Protein 4HFQ (pdb70)

Foldseek 3Di:
DDPLVVLVVLLVLLQVLLQQCLDDDDPVSNVVSVVSLVVSLVVCVVVDPDDPVVSCVLSPDPDSHADAFEKEFEFEADPQWTKWFAWPPGDAIAGFTGTADPPADRVRRRQVRCCVAFFFGKDFDAWQEFDWCSPQPNDNGTHGYIYTYMYTDDGGGDQDNTTHDMDTGHLVGHDHHPRSRPDNVRSVSSSCCVVVVDHHYYD/DFLVVQLVVLVVQLVVLVCQCVDDPDVVSNVVSVVSNVVSVVCNVVRGDDDVVVVVVVCPPPDDDDDAFEKEFEFEADPQWTKWFAWVPGPAIAGFIGGQDPPADRQRRSQVRCCVQFFFGKDFDAWQEFDWCCVQPNDPGIYGYIYTYMYTDDGGGDQDNTTRDMDIGHLVGDDHHPRSRPDNVRVVSSVCSVVVVDHRYYD

Sequence (406 aa):
MKTSDFVKYLQRMIAITTDTGLTFTKDPFDREERYEDLRRSLLSSEMLNNQASDLDSEEVAEVLKPTSAYATPLMMDVRAWIVEDEKIIICLVRGQGEEDSWALPGGFGEVGYSPTENILKEIEEETGFKAKKVERLLAVFDTNRFQLQSKQYTKFVFGCKLLDGQFQENQEIADLQFFAIDQLPNNLSEKRITKEQIELLLWQVYQQGHRGQYLDMKTSDFVKYLQRMIAITDTTGLTFTKDPFDRERYEDLRSSLLSSEMLNQASDLDSEEVAEEVLKPTSSSAYATPLMDVRAWIVEDDEKIICLVRGQGEDSSWALPGGFGEVGYSPTENILKEIEEETGFKAKVEERLLAVFDTNRFQLQSKKQYTKFVFGCKLLDGQFQENQEIADLQFFAIIDQLPNLSEEKRITKEEQIELLWQVYQQGHRGQYLD

Organism: Streptococcus pneumoniae serotype 4 (strain ATCC BAA-334 / TIGR4) (NCBI:txid170187)

Radius of gyration: 22.2 Å; Cα contacts (8 Å, |Δi|>4): 855; chains: 2; bounding box: 53×53×58 Å

Solvent-accessible surface area: 18371 Å² total; per-residue (Å²): 40,147,19,42,46,0,1,84,25,1,12,22,1,25,5,5,0,18,39,0,40,50,93,17,194,56,97,133,2,116,93,29,0,71,62,2,34,60,16,1,30,81,0,0,90,91,0,8,89,13,83,100,128,42,14,60,58,6,25,131,86,31,40,57,53,28,10,3,14,6,10,0,15,0,2,1,28,80,127,107,87,0,0,0,10,69,10,73,86,65,111,19,21,5,0,0,8,17,66,0,51,87,49,83,7,4,24,91,0,0,56,52,9,0,75,83,6,0,31,42,116,14,103,28,92,92,3,0,0,0,0,12,1,16,163,31,11,23,7,8,40,6,26,6,3,1,0,1,4,4,113,24,94,118,50,120,52,122,115,56,182,87,7,17,39,27,79,60,28,18,41,118,129,38,29,80,25,17,114,62,83,0,13,118,102,0,0,77,41,0,39,70,0,82,60,60,124,100,48,44,34,42,14,30,143,50,79,41,0,40,69,18,0,100,122,1,16,59,30,0,52,56,0,42,98,128,11,200,37,51,78,0,81,99,28,0,91,43,2,80,62,28,0,36,79,0,60,135,64,26,32,95,11,68,27,118,86,0,4,94,35,2,67,60,8,49,14,129,51,7,4,14,5,8,0,14,0,3,2,27,77,136,109,87,0,0,0,10,65,16,74,85,65,115,18,29,5,0,0,7,14,62,0,41,13,36,61,7,2,26,82,1,0,57,52,17,0,81,84,3,0,32,41,120,16,90,36,100,96,2,1,0,2,0,8,1,50,164,24,14,136,37,115,70,11,22,5,4,2,0,0,5,9,107,23,83,122,44,139,61,134,106,55,113,75,7,14,39,21,85,55,38,21,34,134,128,36,31,88,21,15,99,140,86,0,15,110,95,0,0,78,29,0,53,74,0,85,64,60,136,119,53,46,23,45,14

Structure (mmCIF, N/CA/C/O backbone):
data_4HFQ
#
_entry.id   4HFQ
#
_cell.length_a   77.992
_cell.length_b   77.992
_cell.length_c   64.704
_cell.angle_alpha   90.000
_cell.angle_beta   90.000
_cell.angle_gamma   120.000
#
_symmetry.space_group_name_H-M   'P 31'
#
loop_
_entity.id
_entity.type
_entity.pdbx_description
1 polymer 'MutT/nudix family protein'
2 non-polymer 1,2-ETHANEDIOL
3 non-polymer 2-AMINO-2-HYDROXYMETHYL-PROPANE-1,3-DIOL
4 non-polymer 'SULFATE ION'
5 non-polymer DI(HYDROXYETHYL)ETHER
6 non-polymer GLYCEROL
7 non-polymer 'TRIETHYLENE GLYCOL'
8 water water
#
loop_
_atom_site.group_PDB
_atom_site.id
_atom_site.type_symbol
_atom_site.label_atom_id
_atom_site.label_alt_id
_atom_site.label_comp_id
_atom_site.label_asym_id
_atom_site.label_entity_id
_atom_site.label_seq_id
_atom_site.pdbx_PDB_ins_code
_atom_site.Cartn_x
_atom_site.Cartn_y
_atom_site.Cartn_z
_atom_site.occupancy
_atom_site.B_iso_or_equiv
_atom_site.auth_seq_id
_atom_site.auth_comp_id
_atom_site.auth_asym_id
_atom_site.auth_atom_id
_atom_site.pdbx_PDB_model_num
ATOM 1 N N . MET A 1 1 ? 23.399 49.004 26.114 1.00 15.57 1 MET A N 1
ATOM 2 C CA . MET A 1 1 ? 22.853 47.714 26.641 1.00 14.52 1 MET A CA 1
ATOM 3 C C . MET A 1 1 ? 22.141 47.929 27.968 1.00 14.12 1 MET A C 1
ATOM 4 O O . MET A 1 1 ? 22.667 48.597 28.846 1.00 14.82 1 MET A O 1
ATOM 9 N N . LYS A 1 2 ? 20.978 47.297 28.112 1.00 14.03 2 LYS A N 1
ATOM 10 C CA . LYS A 1 2 ? 20.235 47.277 29.379 1.00 14.71 2 LYS A CA 1
ATOM 11 C C . LYS A 1 2 ? 20.853 46.301 30.355 1.00 13.30 2 LYS A C 1
ATOM 12 O O . LYS A 1 2 ? 21.426 45.281 29.941 1.00 12.57 2 LYS A O 1
ATOM 18 N N . THR A 1 3 ? 20.737 46.590 31.644 1.00 12.50 3 THR A N 1
ATOM 19 C CA . THR A 1 3 ? 21.200 45.688 32.674 1.00 12.43 3 THR A CA 1
ATOM 20 C C . THR A 1 3 ? 20.627 44.285 32.505 1.00 11.98 3 THR A C 1
ATOM 21 O O . THR A 1 3 ? 21.369 43.287 32.554 1.00 12.23 3 THR A O 1
ATOM 25 N N . SER A 1 4 ? 19.324 44.197 32.274 1.00 11.47 4 SER A N 1
ATOM 26 C CA . SER A 1 4 ? 18.679 42.884 32.164 1.00 11.63 4 SER A CA 1
ATOM 27 C C . SER A 1 4 ? 19.253 42.083 30.999 1.00 11.45 4 SER A C 1
ATOM 28 O O . SER A 1 4 ? 19.451 40.865 31.107 1.00 10.95 4 SER A O 1
ATOM 31 N N . ASP A 1 5 ? 19.523 42.755 29.888 1.00 11.05 5 ASP A N 1
ATOM 32 C CA . ASP A 1 5 ? 20.098 42.078 28.737 1.00 11.28 5 ASP A CA 1
ATOM 33 C C . ASP A 1 5 ? 21.523 41.646 29.025 1.00 10.63 5 ASP A C 1
ATOM 34 O O . ASP A 1 5 ? 21.894 40.537 28.675 1.00 10.11 5 ASP A O 1
ATOM 39 N N . PHE A 1 6 ? 22.332 42.481 29.673 1.00 10.20 6 PHE A N 1
ATOM 40 C CA . PHE A 1 6 ? 23.669 42.055 30.056 1.00 9.94 6 PHE A CA 1
ATOM 41 C C . PHE A 1 6 ? 23.612 40.760 30.868 1.00 9.60 6 PHE A C 1
ATOM 42 O O . PHE A 1 6 ? 24.348 39.807 30.583 1.00 9.19 6 PHE A O 1
ATOM 50 N N . VAL A 1 7 ? 22.732 40.702 31.864 1.00 9.32 7 VAL A N 1
ATOM 51 C CA . VAL A 1 7 ? 22.636 39.505 32.700 1.00 9.62 7 VAL A CA 1
ATOM 52 C C . VAL A 1 7 ? 22.200 38.289 31.888 1.00 9.51 7 VAL A C 1
ATOM 53 O O . VAL A 1 7 ? 22.793 37.217 32.049 1.00 9.27 7 VAL A O 1
ATOM 57 N N . LYS A 1 8 ? 21.213 38.439 31.012 1.00 9.36 8 LYS A N 1
ATOM 58 C CA . LYS A 1 8 ? 20.797 37.324 30.182 1.00 10.04 8 LYS A CA 1
ATOM 59 C C . LYS A 1 8 ? 21.920 36.861 29.240 1.00 9.50 8 LYS A C 1
ATOM 60 O O . LYS A 1 8 ? 22.105 35.657 29.041 1.00 9.17 8 LYS A O 1
ATOM 66 N N . TYR A 1 9 ? 22.667 37.798 28.648 1.00 8.93 9 TYR A N 1
ATOM 67 C CA . TYR A 1 9 ? 23.806 37.430 27.787 1.00 9.16 9 TYR A CA 1
ATOM 68 C C . TYR A 1 9 ? 24.850 36.683 28.584 1.00 8.66 9 TYR A C 1
ATOM 69 O O . TYR A 1 9 ? 25.330 35.638 28.119 1.00 8.41 9 TYR A O 1
ATOM 78 N N . LEU A 1 10 ? 25.207 37.192 29.765 1.00 9.17 10 LEU A N 1
ATOM 79 C CA . LEU A 1 10 ? 26.205 36.517 30.586 1.00 9.56 10 LEU A CA 1
ATOM 80 C C . LEU A 1 10 ? 25.764 35.098 30.961 1.00 9.29 10 LEU A C 1
ATOM 81 O O . LEU A 1 10 ? 26.529 34.127 30.846 1.00 8.88 10 LEU A O 1
ATOM 86 N N . GLN A 1 11 ? 24.528 34.998 31.424 1.00 8.77 11 GLN A N 1
ATOM 87 C CA . GLN A 1 11 ? 23.968 33.739 31.862 1.00 8.94 11 GLN A CA 1
ATOM 88 C C . GLN A 1 11 ? 24.034 32.722 30.700 1.00 8.44 11 GLN A C 1
ATOM 89 O O . GLN A 1 11 ? 24.455 31.568 30.881 1.00 8.59 11 GLN A O 1
ATOM 95 N N . ARG A 1 12 ? 23.676 33.148 29.502 1.00 8.11 12 ARG A N 1
ATOM 96 C CA . ARG A 1 12 ? 23.675 32.275 28.341 1.00 8.32 12 ARG A CA 1
ATOM 97 C C . ARG A 1 12 ? 25.091 31.853 27.926 1.00 8.46 12 ARG A C 1
ATOM 98 O O . ARG A 1 12 ? 25.352 30.674 27.627 1.00 8.70 12 ARG A O 1
ATOM 106 N N . MET A 1 13 ? 26.021 32.806 27.919 1.00 8.49 13 MET A N 1
ATOM 107 C CA . MET A 1 13 ? 27.394 32.473 27.534 1.00 9.32 13 MET A CA 1
ATOM 108 C C . MET A 1 13 ? 28.073 31.544 28.526 1.00 9.13 13 MET A C 1
ATOM 109 O O . MET A 1 13 ? 28.823 30.637 28.114 1.00 9.07 13 MET A O 1
ATOM 114 N N . ILE A 1 14 ? 27.777 31.690 29.817 1.00 8.90 14 ILE A N 1
ATOM 115 C CA . ILE A 1 14 ? 28.267 30.730 30.796 1.00 9.45 14 ILE A CA 1
ATOM 116 C C . ILE A 1 14 ? 27.737 29.333 30.454 1.00 8.71 14 ILE A C 1
ATOM 117 O O . ILE A 1 14 ? 28.491 28.357 30.427 1.00 8.82 14 ILE A O 1
ATOM 122 N N . ALA A 1 15 ? 26.447 29.233 30.152 1.00 8.29 15 ALA A N 1
ATOM 123 C CA . ALA A 1 15 ? 25.859 27.939 29.850 1.00 8.43 15 ALA A CA 1
ATOM 124 C C . ALA A 1 15 ? 26.460 27.287 28.601 1.00 8.03 15 ALA A C 1
ATOM 125 O O . ALA A 1 15 ? 26.756 26.089 28.612 1.00 7.76 15 ALA A O 1
ATOM 127 N N . ILE A 1 16 ? 26.672 28.056 27.532 1.00 7.84 16 ILE A N 1
ATOM 128 C CA . ILE A 1 16 ? 27.243 27.510 26.312 1.00 8.18 16 ILE A CA 1
ATOM 129 C C . ILE A 1 16 ? 28.674 27.032 26.543 1.00 8.24 16 ILE A C 1
ATOM 130 O O . ILE A 1 16 ? 29.053 25.926 26.118 1.00 8.24 16 ILE A O 1
ATOM 135 N N A THR A 1 17 ? 29.450 27.863 27.228 0.50 8.30 17 THR A N 1
ATOM 136 N N B THR A 1 17 ? 29.476 27.863 27.214 0.50 8.65 17 THR A N 1
ATOM 137 C CA A THR A 1 17 ? 30.838 27.560 27.500 0.50 8.72 17 THR A CA 1
ATOM 138 C CA B THR A 1 17 ? 30.867 27.498 27.477 0.50 9.33 17 THR A CA 1
ATOM 139 C C A THR A 1 17 ? 30.978 26.300 28.362 0.50 8.91 17 THR A C 1
ATOM 140 C C B THR A 1 17 ? 30.957 26.248 28.335 0.50 9.28 17 THR A C 1
ATOM 141 O O A THR A 1 17 ? 31.840 25.449 28.103 0.50 9.15 17 THR A O 1
ATOM 142 O O B THR A 1 17 ? 31.772 25.360 28.053 0.50 9.37 17 THR A O 1
ATOM 149 N N . ASP A 1 18 ? 30.107 26.151 29.354 1.00 9.33 18 ASP A N 1
ATOM 150 C CA . ASP A 1 18 ? 30.091 24.971 30.202 1.00 9.41 18 ASP A CA 1
ATOM 151 C C . ASP A 1 18 ? 29.681 23.720 29.431 1.00 8.72 18 ASP A C 1
ATOM 152 O O . ASP A 1 18 ? 30.258 22.652 29.619 1.00 8.65 18 ASP A O 1
ATOM 157 N N . THR A 1 19 ? 28.725 23.877 28.519 1.00 8.29 19 THR A N 1
ATOM 158 C CA . THR A 1 19 ? 28.324 22.774 27.652 1.00 8.31 19 THR A CA 1
ATOM 159 C C . THR A 1 19 ? 29.501 22.352 26.764 1.00 8.14 19 THR A C 1
ATOM 160 O O . THR A 1 19 ? 29.755 21.151 26.599 1.00 8.53 19 THR A O 1
ATOM 164 N N . GLY A 1 20 ? 30.246 23.330 26.240 1.00 7.77 20 GLY A N 1
ATOM 165 C CA . GLY A 1 20 ? 31.459 23.027 25.467 1.00 8.04 20 GLY A CA 1
ATOM 166 C C . GLY A 1 20 ? 32.479 22.253 26.299 1.00 8.40 20 GLY A C 1
ATOM 167 O O . GLY A 1 20 ? 33.026 21.261 25.825 1.00 8.61 20 GLY A O 1
ATOM 168 N N . LEU A 1 21 ? 32.710 22.664 27.540 1.00 8.49 21 LEU A N 1
ATOM 169 C CA . LEU A 1 21 ? 33.682 21.947 28.367 1.00 9.01 21 LEU A CA 1
ATOM 170 C C . LEU A 1 21 ? 33.271 20.512 28.620 1.00 9.24 21 LEU A C 1
ATOM 171 O O . LEU A 1 21 ? 34.117 19.611 28.625 1.00 9.76 21 LEU A O 1
ATOM 176 N N . THR A 1 22 ? 31.975 20.293 28.847 1.00 8.94 22 THR A N 1
ATOM 177 C CA . THR A 1 22 ? 31.499 18.937 29.102 1.00 9.81 22 THR A CA 1
ATOM 178 C C . THR A 1 22 ? 31.545 18.049 27.877 1.00 10.04 22 THR A C 1
ATOM 179 O O . THR A 1 22 ? 31.905 16.875 27.975 1.00 10.69 22 THR A O 1
ATOM 183 N N . PHE A 1 23 ? 31.237 18.602 26.707 1.00 10.43 23 PHE A N 1
ATOM 184 C CA . PHE A 1 23 ? 31.012 17.777 25.526 1.00 11.78 23 PHE A CA 1
ATOM 185 C C . PHE A 1 23 ? 32.118 17.736 24.497 1.00 12.34 23 PHE A C 1
ATOM 186 O O . PHE A 1 23 ? 32.148 16.809 23.683 1.00 14.32 23 PHE A O 1
ATOM 194 N N . THR A 1 24 ? 33.022 18.709 24.481 1.00 11.91 24 THR A N 1
ATOM 195 C CA . THR A 1 24 ? 34.062 18.668 23.451 1.00 12.37 24 THR A CA 1
ATOM 196 C C . THR A 1 24 ? 35.065 17.541 23.693 1.00 13.69 24 THR A C 1
ATOM 197 O O . THR A 1 24 ? 35.320 17.159 24.834 1.00 14.51 24 THR A O 1
ATOM 201 N N . LYS A 1 25 ? 35.666 17.058 22.605 1.00 15.22 25 LYS A N 1
ATOM 202 C CA . LYS A 1 25 ? 36.634 15.975 22.670 1.00 17.27 25 LYS A CA 1
ATOM 203 C C . LYS A 1 25 ? 38.015 16.408 22.188 1.00 17.83 25 LYS A C 1
ATOM 204 O O . LYS A 1 25 ? 38.944 15.597 22.117 1.00 19.74 25 LYS A O 1
ATOM 210 N N . ASP A 1 26 ? 38.167 17.692 21.888 1.00 15.84 26 ASP A N 1
ATOM 211 C CA . ASP A 1 26 ? 39.424 18.206 21.356 1.00 15.29 26 ASP A CA 1
ATOM 212 C C . ASP A 1 26 ? 40.108 19.125 22.352 1.00 14.35 26 ASP A C 1
ATOM 213 O O . ASP A 1 26 ? 39.467 20.036 22.885 1.00 13.18 26 ASP A O 1
ATOM 218 N N . PRO A 1 27 ? 41.414 18.918 22.611 1.00 13.73 27 PRO A N 1
ATOM 219 C CA . PRO A 1 27 ? 42.094 19.731 23.619 1.00 14.10 27 PRO A CA 1
ATOM 220 C C . PRO A 1 27 ? 42.195 21.213 23.278 1.00 12.97 27 PRO A C 1
ATOM 221 O O . PRO A 1 27 ? 42.196 22.031 24.188 1.00 12.16 27 PRO A O 1
ATOM 225 N N . PHE A 1 28 ? 42.242 21.572 21.993 1.00 13.38 28 PHE A N 1
ATOM 226 C CA . PHE A 1 28 ? 42.296 22.985 21.644 1.00 13.42 28 PHE A CA 1
ATOM 227 C C . PHE A 1 28 ? 40.931 23.639 21.799 1.00 11.85 28 PHE A C 1
ATOM 228 O O . PHE A 1 28 ? 40.865 24.778 22.230 1.00 11.24 28 PHE A O 1
ATOM 236 N N . ASP A 1 29 ? 39.861 22.907 21.504 1.00 10.67 29 ASP A N 1
ATOM 237 C CA . ASP A 1 29 ? 38.510 23.419 21.799 1.00 10.36 29 ASP A CA 1
ATOM 238 C C . ASP A 1 29 ? 38.311 23.566 23.310 1.00 9.86 29 ASP A C 1
ATOM 239 O O . ASP A 1 29 ? 37.801 24.575 23.768 1.00 9.20 29 ASP A O 1
ATOM 244 N N . ARG A 1 30 ? 38.782 22.584 24.086 1.00 9.56 30 ARG A N 1
ATOM 245 C CA . ARG A 1 30 ? 38.700 22.695 25.554 1.00 9.33 30 ARG A CA 1
ATOM 246 C C . ARG A 1 30 ? 39.362 23.999 26.014 1.00 9.61 30 ARG A C 1
ATOM 247 O O . ARG A 1 30 ? 38.788 24.745 26.800 1.00 9.18 30 ARG A O 1
ATOM 255 N N A GLU A 1 31 ? 40.565 24.271 25.512 0.50 9.73 31 GLU A N 1
ATOM 256 N N B GLU A 1 31 ? 40.572 24.277 25.525 0.50 9.72 31 GLU A N 1
ATOM 257 C CA A GLU A 1 31 ? 41.285 25.472 25.892 0.50 10.37 31 GLU A CA 1
ATOM 258 C CA B GLU A 1 31 ? 41.280 25.486 25.930 0.50 10.35 31 GLU A CA 1
ATOM 259 C C A GLU A 1 31 ? 40.525 26.732 25.510 0.50 9.60 31 GLU A C 1
ATOM 260 C C B GLU A 1 31 ? 40.545 26.751 25.502 0.50 9.62 31 GLU A C 1
ATOM 261 O O A GLU A 1 31 ? 40.500 27.684 26.266 0.50 9.39 31 GLU A O 1
ATOM 262 O O B GLU A 1 31 ? 40.541 27.723 26.231 0.50 9.44 31 GLU A O 1
ATOM 273 N N . ARG A 1 32 ? 39.903 26.724 24.334 1.00 9.27 32 ARG A N 1
ATOM 274 C CA . ARG A 1 32 ? 39.075 27.864 23.898 1.00 9.29 32 ARG A CA 1
ATOM 275 C C . ARG A 1 32 ? 37.936 28.131 24.883 1.00 8.52 32 ARG A C 1
ATOM 276 O O . ARG A 1 32 ? 37.733 29.283 25.288 1.00 8.06 32 ARG A O 1
ATOM 284 N N . TYR A 1 33 ? 37.208 27.081 25.282 1.00 8.01 33 TYR A N 1
ATOM 285 C CA . TYR A 1 33 ? 36.140 27.271 26.250 1.00 7.89 33 TYR A CA 1
ATOM 286 C C . TYR A 1 33 ? 36.684 27.736 27.599 1.00 7.95 33 TYR A C 1
ATOM 287 O O . TYR A 1 33 ? 36.067 28.570 28.246 1.00 7.61 33 TYR A O 1
ATOM 296 N N . GLU A 1 34 ? 37.836 27.207 28.012 1.00 8.13 34 GLU A N 1
ATOM 297 C CA . GLU A 1 34 ? 38.421 27.631 29.284 1.00 8.65 34 GLU A CA 1
ATOM 298 C C . GLU A 1 34 ? 38.794 29.114 29.238 1.00 8.58 34 GLU A C 1
ATOM 299 O O . GLU A 1 34 ? 38.571 29.855 30.194 1.00 8.57 34 GLU A O 1
ATOM 305 N N . ASP A 1 35 ? 39.370 29.536 28.110 1.00 8.90 35 ASP A N 1
ATOM 306 C CA . ASP A 1 35 ? 39.742 30.937 27.932 1.00 9.25 35 ASP A CA 1
ATOM 307 C C . ASP A 1 35 ? 38.508 31.844 27.892 1.00 8.74 35 ASP A C 1
ATOM 308 O O . ASP A 1 35 ? 38.515 32.936 28.446 1.00 8.76 35 ASP A O 1
ATOM 313 N N . LEU A 1 36 ? 37.428 31.369 27.262 1.00 8.10 36 LEU A N 1
ATOM 314 C CA . LEU A 1 36 ? 36.176 32.096 27.284 1.00 8.39 36 LEU A CA 1
ATOM 315 C C . LEU A 1 36 ? 35.643 32.229 28.709 1.00 8.54 36 LEU A C 1
ATOM 316 O O . LEU A 1 36 ? 35.208 33.315 29.119 1.00 8.38 36 LEU A O 1
ATOM 321 N N A ARG A 1 37 ? 35.708 31.145 29.484 0.50 8.57 37 ARG A N 1
ATOM 322 N N B ARG A 1 37 ? 35.693 31.144 29.476 0.50 9.16 37 ARG A N 1
ATOM 323 C CA A ARG A 1 37 ? 35.201 31.198 30.858 0.50 8.83 37 ARG A CA 1
ATOM 324 C CA B ARG A 1 37 ? 35.212 31.204 30.852 0.50 9.83 37 ARG A CA 1
ATOM 325 C C A ARG A 1 37 ? 36.034 32.139 31.733 0.50 9.14 37 ARG A C 1
ATOM 326 C C B ARG A 1 37 ? 36.021 32.200 31.674 0.50 9.68 37 ARG A C 1
ATOM 327 O O A ARG A 1 37 ? 35.501 32.799 32.630 0.50 9.25 37 ARG A O 1
ATOM 328 O O B ARG A 1 37 ? 35.459 32.966 32.463 0.50 9.58 37 ARG A O 1
ATOM 343 N N . SER A 1 38 ? 37.334 32.214 31.459 1.00 9.28 38 SER A N 1
ATOM 344 C CA . SER A 1 38 ? 38.203 33.149 32.179 1.00 9.61 38 SER A CA 1
ATOM 345 C C . SER A 1 38 ? 37.825 34.600 31.847 1.00 9.56 38 SER A C 1
ATOM 346 O O . SER A 1 38 ? 37.752 35.446 32.730 1.00 10.15 38 SER A O 1
ATOM 349 N N . LEU A 1 39 ? 37.527 34.870 30.574 1.00 8.96 39 LEU A N 1
ATOM 350 C CA . LEU A 1 39 ? 37.078 36.202 30.185 1.00 9.00 39 LEU A CA 1
ATOM 351 C C . LEU A 1 39 ? 35.712 36.557 30.754 1.00 9.03 39 LEU A C 1
ATOM 352 O O . LEU A 1 39 ? 35.479 37.703 31.145 1.00 9.28 39 LEU A O 1
ATOM 357 N N . LEU A 1 40 ? 34.796 35.589 30.790 1.00 9.18 40 LEU A N 1
ATOM 358 C CA . LEU A 1 40 ? 33.489 35.850 31.385 1.00 9.98 40 LEU A CA 1
ATOM 359 C C . LEU A 1 40 ? 33.647 36.238 32.848 1.00 10.82 40 LEU A C 1
ATOM 360 O O . LEU A 1 40 ? 32.968 37.134 33.321 1.00 11.16 40 LEU A O 1
ATOM 365 N N A SER A 1 41 ? 34.568 35.561 33.531 0.50 11.11 41 SER A N 1
ATOM 366 N N B SER A 1 41 ? 34.551 35.557 33.557 0.50 11.13 41 SER A N 1
ATOM 367 C CA A SER A 1 41 ? 34.860 35.820 34.934 0.50 12.20 41 SER A CA 1
ATOM 368 C CA B SER A 1 41 ? 34.839 35.886 34.956 0.50 12.19 41 SER A CA 1
ATOM 369 C C A SER A 1 41 ? 35.465 37.218 35.151 0.50 12.71 41 SER A C 1
ATOM 370 C C B SER A 1 41 ? 35.371 37.307 35.080 0.50 12.66 41 SER A C 1
ATOM 371 O O A SER A 1 41 ? 35.099 37.925 36.093 0.50 12.90 41 SER A O 1
ATOM 372 O O B SER A 1 41 ? 34.885 38.107 35.888 0.50 12.46 41 SER A O 1
ATOM 377 N N . GLU A 1 42 ? 36.372 37.627 34.269 1.00 12.90 42 GLU A N 1
ATOM 378 C CA . GLU A 1 42 ? 36.988 38.956 34.328 1.00 14.28 42 GLU A CA 1
ATOM 379 C C . GLU A 1 42 ? 35.958 40.027 34.039 1.00 14.32 42 GLU A C 1
ATOM 380 O O . GLU A 1 42 ? 35.906 41.056 34.712 1.00 15.44 42 GLU A O 1
ATOM 386 N N . MET A 1 43 ? 35.113 39.780 33.050 1.00 13.49 43 MET A N 1
ATOM 387 C CA . MET A 1 43 ? 34.103 40.742 32.665 1.00 13.97 43 MET A CA 1
ATOM 388 C C . MET A 1 43 ? 33.064 40.918 33.769 1.00 14.36 43 MET A C 1
ATOM 389 O O . MET A 1 43 ? 32.684 42.047 34.082 1.00 14.33 43 MET A O 1
ATOM 394 N N . LEU A 1 44 ? 32.628 39.819 34.371 1.00 13.83 44 LEU A N 1
ATOM 395 C CA . LEU A 1 44 ? 31.691 39.896 35.482 1.00 15.16 44 LEU A CA 1
ATOM 396 C C . LEU A 1 44 ? 32.265 40.685 36.658 1.00 15.69 44 LEU A C 1
ATOM 397 O O . LEU A 1 44 ? 31.552 41.499 37.268 1.00 15.75 44 LEU A O 1
ATOM 402 N N A ASN A 1 45 ? 33.529 40.442 36.980 0.50 16.07 45 ASN A N 1
ATOM 403 N N B ASN A 1 45 ? 33.543 40.450 36.965 0.50 15.82 45 ASN A N 1
ATOM 404 C CA A ASN A 1 45 ? 34.178 41.186 38.045 0.50 16.44 45 ASN A CA 1
ATOM 405 C CA B ASN A 1 45 ? 34.254 41.165 38.037 0.50 16.07 45 ASN A CA 1
ATOM 406 C C A ASN A 1 45 ? 34.078 42.689 37.791 0.50 16.66 45 ASN A C 1
ATOM 407 C C B ASN A 1 45 ? 34.331 42.676 37.824 0.50 16.59 45 ASN A C 1
ATOM 408 O O A ASN A 1 45 ? 33.705 43.457 38.685 0.50 16.43 45 ASN A O 1
ATOM 409 O O B ASN A 1 45 ? 34.363 43.441 38.793 0.50 16.80 45 ASN A O 1
ATOM 418 N N . GLN A 1 46 ? 34.377 43.101 36.564 1.00 16.39 46 GLN A N 1
ATOM 419 C CA . GLN A 1 46 ? 34.410 44.518 36.211 1.00 18.42 46 GLN A CA 1
ATOM 420 C C . GLN A 1 46 ? 33.025 45.123 36.046 1.00 19.29 46 GLN A C 1
ATOM 421 O O . GLN A 1 46 ? 32.827 46.309 36.289 1.00 19.49 46 GLN A O 1
ATOM 427 N N . ALA A 1 47 ? 32.057 44.311 35.644 1.00 19.16 47 ALA A N 1
ATOM 428 C CA . ALA A 1 47 ? 30.733 44.832 35.313 1.00 18.84 47 ALA A CA 1
ATOM 429 C C . ALA A 1 47 ? 29.812 44.946 36.523 1.00 18.80 47 ALA A C 1
ATOM 430 O O . ALA A 1 47 ? 28.750 45.555 36.428 1.00 20.05 47 ALA A O 1
ATOM 432 N N . SER A 1 48 ? 30.207 44.358 37.646 1.00 18.61 48 SER A N 1
ATOM 433 C CA . SER A 1 48 ? 29.330 44.262 38.800 1.00 19.24 48 SER A CA 1
ATOM 434 C C . SER A 1 48 ? 30.029 44.699 40.079 1.00 20.59 48 SER A C 1
ATOM 435 O O . SER A 1 48 ? 31.262 44.609 40.182 1.00 21.65 48 SER A O 1
ATOM 438 N N . ASP A 1 49 ? 29.233 45.156 41.046 1.00 21.03 49 ASP A N 1
ATOM 439 C CA . ASP A 1 49 ? 29.729 45.495 42.386 1.00 23.38 49 ASP A CA 1
ATOM 440 C C . ASP A 1 49 ? 29.786 44.324 43.373 1.00 23.18 49 ASP A C 1
ATOM 441 O O . ASP A 1 49 ? 30.020 44.524 44.573 1.00 24.31 49 ASP A O 1
ATOM 446 N N . LEU A 1 50 ? 29.581 43.103 42.882 1.00 23.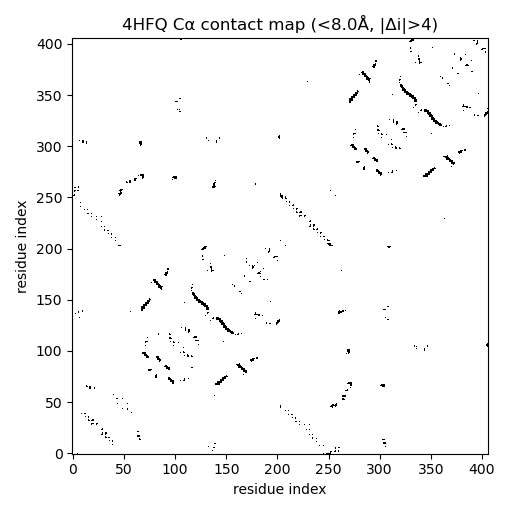28 50 LEU A N 1
ATOM 447 C CA . LEU A 1 50 ? 29.616 41.926 43.753 1.00 23.72 50 LEU A CA 1
ATOM 448 C C . LEU A 1 50 ? 30.972 41.819 44.456 1.00 24.58 50 LEU A C 1
ATOM 449 O O . LEU A 1 50 ? 32.006 42.103 43.841 1.00 25.94 50 LEU A O 1
ATOM 454 N N . ASP A 1 51 ? 30.969 41.430 45.732 1.00 26.41 51 ASP A N 1
ATOM 455 C CA . ASP A 1 51 ? 32.234 41.178 46.433 1.00 27.33 51 ASP A CA 1
ATOM 456 C C . ASP A 1 51 ? 32.836 39.861 45.949 1.00 28.65 51 ASP A C 1
ATOM 457 O O . ASP A 1 51 ? 32.176 39.105 45.224 1.00 28.61 51 ASP A O 1
ATOM 462 N N . SER A 1 52 ? 34.084 39.591 46.327 1.00 28.67 52 SER A N 1
ATOM 463 C CA . SER A 1 52 ? 34.789 38.396 45.858 1.00 28.74 52 SER A CA 1
ATOM 464 C C . SER A 1 52 ? 34.035 37.089 46.169 1.00 27.06 52 SER A C 1
ATOM 465 O O . SER A 1 52 ? 33.962 36.212 45.321 1.00 24.51 52 SER A O 1
ATOM 468 N N . GLU A 1 53 ? 33.461 36.964 47.366 1.00 26.64 53 GLU A N 1
ATOM 469 C CA . GLU A 1 53 ? 32.678 35.761 47.700 1.00 26.90 53 GLU A CA 1
ATOM 470 C C . GLU A 1 53 ? 31.464 35.590 46.772 1.00 25.37 53 GLU A C 1
ATOM 471 O O . GLU A 1 53 ? 31.192 34.485 46.294 1.00 23.80 53 GLU A O 1
ATOM 477 N N . GLU A 1 54 ? 30.752 36.685 46.521 1.00 24.31 54 GLU A N 1
ATOM 478 C CA . GLU A 1 54 ? 29.570 36.668 45.660 1.00 23.85 54 GLU A CA 1
ATOM 479 C C . GLU A 1 54 ? 29.917 36.356 44.210 1.00 23.30 54 GLU A C 1
ATOM 480 O O . GLU A 1 54 ? 29.201 35.600 43.547 1.00 23.26 54 GLU A O 1
ATOM 486 N N . VAL A 1 55 ? 31.002 36.951 43.710 1.00 23.94 55 VAL A N 1
ATOM 487 C CA . VAL A 1 55 ? 31.461 36.670 42.348 1.00 22.32 55 VAL A CA 1
ATOM 488 C C . VAL A 1 55 ? 31.796 35.187 42.191 1.00 24.40 55 VAL A C 1
ATOM 489 O O . VAL A 1 55 ? 31.367 34.557 41.222 1.00 22.24 55 VAL A O 1
ATOM 493 N N . ALA A 1 56 ? 32.544 34.635 43.143 1.00 23.82 56 ALA A N 1
ATOM 494 C CA . ALA A 1 56 ? 32.857 33.208 43.154 1.00 23.95 56 ALA A CA 1
ATOM 495 C C . ALA A 1 56 ? 31.586 32.349 43.179 1.00 23.67 56 ALA A C 1
ATOM 496 O O . ALA A 1 56 ? 31.555 31.281 42.567 1.00 22.75 56 ALA A O 1
ATOM 498 N N . GLU A 1 57 ? 30.559 32.807 43.901 1.00 23.45 57 GLU A N 1
ATOM 499 C CA . GLU A 1 57 ? 29.269 32.095 43.980 1.00 22.95 57 GLU A CA 1
ATOM 500 C C . GLU A 1 57 ? 28.570 32.039 42.618 1.00 22.16 57 GLU A C 1
ATOM 501 O O . GLU A 1 57 ? 27.982 31.010 42.267 1.00 22.86 57 GLU A O 1
ATOM 507 N N . VAL A 1 58 ? 28.640 33.127 41.849 1.00 21.86 58 VAL A N 1
ATOM 508 C CA . VAL A 1 58 ? 28.086 33.129 40.486 1.00 21.01 58 VAL A CA 1
ATOM 509 C C . VAL A 1 58 ? 28.868 32.195 39.567 1.00 22.65 58 VAL A C 1
ATOM 510 O O . VAL A 1 58 ? 28.289 31.456 38.773 1.00 23.88 58 VAL A O 1
ATOM 514 N N . LEU A 1 59 ? 30.190 32.228 39.679 1.00 22.45 59 LEU A N 1
ATOM 515 C CA . LEU A 1 59 ? 31.024 31.485 38.742 1.00 22.78 59 LEU A CA 1
ATOM 516 C C . LEU A 1 59 ? 31.243 30.017 39.111 1.00 23.05 59 LEU A C 1
ATOM 517 O O . LEU A 1 59 ? 31.673 29.228 38.263 1.00 22.95 59 LEU A O 1
ATOM 522 N N . LYS A 1 60 ? 30.968 29.652 40.361 1.00 23.12 60 LYS A N 1
ATOM 523 C CA . LYS A 1 60 ? 31.119 28.268 40.798 1.00 23.65 60 LYS A CA 1
ATOM 524 C C . LYS A 1 60 ? 30.274 27.381 39.895 1.00 22.98 60 LYS A C 1
ATOM 525 O O . LYS A 1 60 ? 29.067 27.596 39.773 1.00 22.59 60 LYS A O 1
ATOM 531 N N . PRO A 1 61 ? 30.899 26.380 39.247 1.00 22.20 61 PRO A N 1
ATOM 532 C CA . PRO A 1 61 ? 30.103 25.492 38.415 1.00 21.32 61 PRO A CA 1
ATOM 533 C C . PRO A 1 61 ? 29.184 24.649 39.278 1.00 21.29 61 PRO A C 1
ATOM 534 O O . PRO A 1 61 ? 29.617 23.979 40.223 1.00 20.99 61 PRO A O 1
ATOM 538 N N . THR A 1 62 ? 27.905 24.723 38.964 1.00 21.45 62 THR A N 1
ATOM 539 C CA . THR A 1 62 ? 26.893 24.042 39.734 1.00 21.08 62 THR A CA 1
ATOM 540 C C . THR A 1 62 ? 26.771 22.582 39.285 1.00 19.38 62 THR A C 1
ATOM 541 O O . THR A 1 62 ? 26.466 21.703 40.080 1.00 19.71 62 THR A O 1
ATOM 545 N N . SER A 1 63 ? 27.017 22.340 37.998 1.00 18.53 63 SER A N 1
ATOM 546 C CA . SER A 1 63 ? 26.761 21.044 37.359 1.00 17.09 63 SER A CA 1
ATOM 547 C C . SER A 1 63 ? 27.617 20.934 36.100 1.00 16.72 63 SER A C 1
ATOM 548 O O . SER A 1 63 ? 27.987 21.945 35.515 1.00 18.84 63 SER A O 1
ATOM 551 N N . ALA A 1 64 ? 27.890 19.706 35.675 1.00 15.16 64 ALA A N 1
ATOM 552 C CA . ALA A 1 64 ? 28.477 19.462 34.343 1.00 15.33 64 ALA A CA 1
ATOM 553 C C . ALA A 1 64 ? 27.483 19.733 33.202 1.00 14.96 64 ALA A C 1
ATOM 554 O O . ALA A 1 64 ? 27.891 19.923 32.054 1.00 15.82 64 ALA A O 1
ATOM 556 N N . TYR A 1 65 ? 26.187 19.759 33.515 1.00 14.29 65 TYR A N 1
ATOM 557 C CA . TYR A 1 65 ? 25.141 19.975 32.505 1.00 14.30 65 TYR A CA 1
ATOM 558 C C . TYR A 1 65 ? 24.403 21.243 32.839 1.00 13.66 65 TYR A C 1
ATOM 559 O O . TYR A 1 65 ? 23.730 21.309 33.878 1.00 16.30 65 TYR A O 1
ATOM 568 N N . ALA A 1 66 ? 24.528 22.231 31.962 1.00 12.14 66 ALA A N 1
ATOM 569 C CA . ALA A 1 66 ? 23.935 23.554 32.150 1.00 11.61 66 ALA A CA 1
ATOM 570 C C . ALA A 1 66 ? 22.478 23.556 31.704 1.00 10.31 66 ALA A C 1
ATOM 571 O O . ALA A 1 66 ? 22.183 23.568 30.520 1.00 10.77 66 ALA A O 1
ATOM 573 N N . THR A 1 67 ? 21.570 23.488 32.665 1.00 9.63 67 THR A N 1
ATOM 574 C CA . THR A 1 67 ? 20.134 23.564 32.382 1.00 9.67 67 THR A CA 1
ATOM 575 C C . THR A 1 67 ? 19.530 24.563 33.361 1.00 8.97 67 THR A C 1
ATOM 576 O O . THR A 1 67 ? 20.111 24.866 34.393 1.00 9.19 67 THR A O 1
ATOM 580 N N . PRO A 1 68 ? 18.309 25.032 33.083 1.00 8.41 68 PRO A N 1
ATOM 581 C CA . PRO A 1 68 ? 17.574 25.741 34.128 1.00 8.59 68 PRO A CA 1
ATOM 582 C C . PRO A 1 68 ? 17.448 24.866 35.378 1.00 8.84 68 PRO A C 1
ATOM 583 O O . PRO A 1 68 ? 17.335 23.632 35.273 1.00 9.45 68 PRO A O 1
ATOM 587 N N . LEU A 1 69 ? 17.497 25.508 36.536 1.00 8.87 69 LEU A N 1
ATOM 588 C CA . LEU A 1 69 ? 17.427 24.806 37.813 1.00 9.15 69 LEU A CA 1
ATOM 589 C C . LEU A 1 69 ? 16.000 24.700 38.325 1.00 8.97 69 LEU A C 1
ATOM 590 O O . LEU A 1 69 ? 15.126 25.481 37.931 1.00 8.92 69 LEU A O 1
ATOM 595 N N A MET A 1 70 ? 15.752 23.708 39.180 0.50 9.02 70 MET A N 1
ATOM 596 N N B MET A 1 70 ? 15.771 23.767 39.230 0.50 9.09 70 MET A N 1
ATOM 597 C CA A MET A 1 70 ? 14.441 23.533 39.810 0.50 9.26 70 MET A CA 1
ATOM 598 C CA B MET A 1 70 ? 14.446 23.524 39.754 0.50 9.34 70 MET A CA 1
ATOM 599 C C A MET A 1 70 ? 14.254 24.425 41.029 0.50 8.83 70 MET A C 1
ATOM 600 C C B MET A 1 70 ? 14.182 24.298 41.047 0.50 8.85 70 MET A C 1
ATOM 601 O O A MET A 1 70 ? 15.121 24.497 41.908 0.50 8.65 70 MET A O 1
ATOM 602 O O B MET A 1 70 ? 14.950 24.161 42.010 0.50 8.68 70 MET A O 1
ATOM 611 N N . ASP A 1 71 ? 13.120 25.117 41.056 1.00 8.61 71 ASP A N 1
ATOM 612 C CA . ASP A 1 71 ? 12.606 25.736 42.284 1.00 8.36 71 ASP A CA 1
ATOM 613 C C . ASP A 1 71 ? 11.176 25.254 42.438 1.00 8.11 71 ASP A C 1
ATOM 614 O O . ASP A 1 71 ? 10.423 25.140 41.453 1.00 7.82 71 ASP A O 1
ATOM 619 N N . VAL A 1 72 ? 10.817 24.909 43.669 1.00 7.71 72 VAL A N 1
ATOM 620 C CA . VAL A 1 72 ? 9.438 24.458 43.975 1.00 7.95 72 VAL A CA 1
ATOM 621 C C . VAL A 1 72 ? 8.795 25.372 44.996 1.00 7.47 72 VAL A C 1
ATOM 622 O O . VAL A 1 72 ? 9.467 25.865 45.906 1.00 7.87 72 VAL A O 1
ATOM 626 N N . ARG A 1 73 ? 7.495 25.607 44.828 1.00 7.76 73 ARG A N 1
ATOM 627 C CA . ARG A 1 73 ? 6.739 26.482 45.720 1.00 8.13 73 ARG A CA 1
ATOM 628 C C . ARG A 1 73 ? 5.386 25.865 45.990 1.00 7.95 73 ARG A C 1
ATOM 629 O O . ARG A 1 73 ? 4.836 25.143 45.146 1.00 8.33 73 ARG A O 1
ATOM 637 N N . ALA A 1 74 ? 4.850 26.171 47.178 1.00 8.28 74 ALA A N 1
ATOM 638 C CA . ALA A 1 74 ? 3.542 25.687 47.611 1.00 8.45 74 ALA A CA 1
ATOM 639 C C . ALA A 1 74 ? 2.536 26.831 47.690 1.00 8.53 74 ALA A C 1
ATOM 640 O O . ALA A 1 74 ? 2.799 27.856 48.308 1.00 9.16 74 ALA A O 1
ATOM 642 N N . TRP A 1 75 ? 1.380 26.591 47.085 1.00 8.57 75 TRP A N 1
ATOM 643 C CA . TRP A 1 75 ? 0.231 27.487 47.131 1.00 9.14 75 TRP A CA 1
ATOM 644 C C . TRP A 1 75 ? -0.821 26.853 48.010 1.00 9.39 75 TRP A C 1
ATOM 645 O O . TRP A 1 75 ? -1.446 25.872 47.635 1.00 9.89 75 TRP A O 1
ATOM 656 N N . ILE A 1 76 ? -0.941 27.400 49.222 1.00 10.14 76 ILE A N 1
ATOM 657 C CA . ILE A 1 76 ? -1.823 26.864 50.271 1.00 11.35 76 ILE A CA 1
ATOM 658 C C . ILE A 1 76 ? -2.835 27.949 50.613 1.00 11.96 76 ILE A C 1
ATOM 659 O O . ILE A 1 76 ? -2.464 29.017 51.075 1.00 12.11 76 ILE A O 1
ATOM 664 N N . VAL A 1 77 ? -4.105 27.665 50.345 1.00 13.14 77 VAL A N 1
ATOM 665 C CA . VAL A 1 77 ? -5.176 28.644 50.621 1.00 14.02 77 VAL A CA 1
ATOM 666 C C . VAL A 1 77 ? -6.088 28.143 51.725 1.00 14.75 77 VAL A C 1
ATOM 667 O O . VAL A 1 77 ? -6.570 27.015 51.657 1.00 15.64 77 VAL A O 1
ATOM 671 N N . GLU A 1 78 ? -6.291 28.984 52.742 1.00 15.04 78 GLU A N 1
ATOM 672 C CA . GLU A 1 78 ? -7.222 28.682 53.833 1.00 16.60 78 GLU A CA 1
ATOM 673 C C . GLU A 1 78 ? -8.029 29.939 54.088 1.00 16.91 78 GLU A C 1
ATOM 674 O O . GLU A 1 78 ? -7.470 31.025 54.210 1.00 16.51 78 GLU A O 1
ATOM 680 N N . ASP A 1 79 ? -9.354 29.783 54.135 1.00 18.87 79 ASP A N 1
ATOM 681 C CA . ASP A 1 79 ? -10.259 30.913 54.375 1.00 20.47 79 ASP A CA 1
ATOM 682 C C . ASP A 1 79 ? -9.953 32.029 53.366 1.00 19.35 79 ASP A C 1
ATOM 683 O O . ASP A 1 79 ? -9.917 33.211 53.704 1.00 19.41 79 ASP A O 1
ATOM 688 N N . GLU A 1 80 ? -9.692 31.615 52.120 1.00 19.41 80 GLU A N 1
ATOM 689 C CA . GLU A 1 80 ? -9.446 32.521 50.983 1.00 20.04 80 GLU A CA 1
ATOM 690 C C . GLU A 1 80 ? -8.183 33.384 51.126 1.00 18.57 80 GLU A C 1
ATOM 691 O O . GLU A 1 80 ? -8.042 34.419 50.471 1.00 19.32 80 GLU A O 1
ATOM 697 N N . LYS A 1 81 ? -7.277 32.955 52.001 1.00 16.40 81 LYS A N 1
ATOM 698 C CA . LYS A 1 81 ? -6.036 33.666 52.258 1.00 15.49 81 LYS A CA 1
ATOM 699 C C . LYS A 1 81 ? -4.892 32.727 51.904 1.00 14.12 81 LYS A C 1
ATOM 700 O O . LYS A 1 81 ? -5.042 31.506 51.976 1.00 14.39 81 LYS A O 1
ATOM 706 N N A ILE A 1 82 ? -3.741 33.317 51.590 0.34 13.47 82 ILE A N 1
ATOM 707 N N B ILE A 1 82 ? -3.761 33.287 51.488 0.33 13.64 82 ILE A N 1
ATOM 708 N N C ILE A 1 82 ? -3.752 33.319 51.539 0.33 13.51 82 ILE A N 1
ATOM 709 C CA A ILE A 1 82 ? -2.583 32.590 51.076 0.34 13.03 82 ILE A CA 1
ATOM 710 C CA B ILE A 1 82 ? -2.640 32.450 51.061 0.33 13.20 82 ILE A CA 1
ATOM 711 C CA C ILE A 1 82 ? -2.578 32.581 51.058 0.33 13.02 82 ILE A CA 1
ATOM 712 C C A ILE A 1 82 ? -1.496 32.458 52.136 0.34 12.59 82 ILE A C 1
ATOM 713 C C B ILE A 1 82 ? -1.515 32.438 52.087 0.33 12.70 82 ILE A C 1
ATOM 714 C C C ILE A 1 82 ? -1.504 32.454 52.135 0.33 12.59 82 ILE A C 1
ATOM 715 O O A ILE A 1 82 ? -1.153 33.439 52.805 0.34 12.34 82 ILE A O 1
ATOM 716 O O B ILE A 1 82 ? -1.177 33.470 52.681 0.33 12.51 82 ILE A O 1
ATOM 717 O O C ILE A 1 82 ? -1.180 33.433 52.814 0.33 12.37 82 ILE A O 1
ATOM 730 N N . CYS A 1 83 ? -0.937 31.257 52.280 1.00 12.14 83 CYS A N 1
ATOM 731 C CA . CYS A 1 83 ? 0.145 31.040 53.240 1.00 12.28 83 CYS A CA 1
ATOM 732 C C . CYS A 1 83 ? 1.457 31.632 52.728 1.00 11.93 83 CYS A C 1
ATOM 733 O O . CYS A 1 83 ? 1.894 31.304 51.614 1.00 11.58 83 CYS A O 1
ATOM 736 N N . LEU A 1 84 ? 2.074 32.509 53.504 1.00 11.81 84 LEU A N 1
ATOM 737 C CA . LEU A 1 84 ? 3.409 33.011 53.204 1.00 11.40 84 LEU A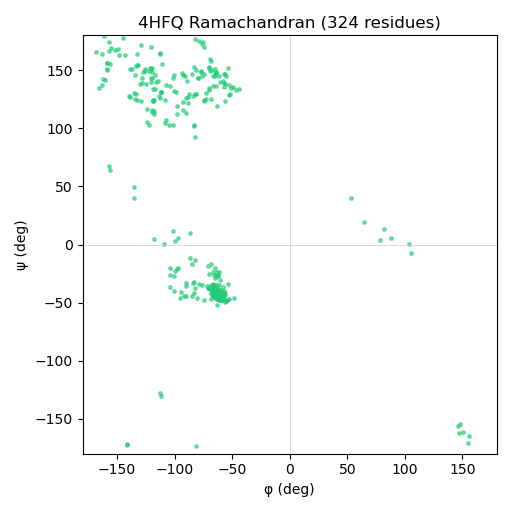 CA 1
ATOM 738 C C . LEU A 1 84 ? 4.306 32.838 54.410 1.00 11.68 84 LEU A C 1
ATOM 739 O O . LEU A 1 84 ? 3.847 32.839 55.568 1.00 12.37 84 LEU A O 1
ATOM 744 N N . VAL A 1 85 ? 5.589 32.620 54.148 1.00 11.10 85 VAL A N 1
ATOM 745 C CA . VAL A 1 85 ? 6.583 32.496 55.204 1.00 11.19 85 VAL A CA 1
ATOM 746 C C . VAL A 1 85 ? 7.654 33.552 55.082 1.00 11.42 85 VAL A C 1
ATOM 747 O O . VAL A 1 85 ? 7.936 34.053 53.997 1.00 11.24 85 VAL A O 1
ATOM 751 N N . ARG A 1 86 ? 8.237 33.912 56.225 1.00 11.56 86 ARG A N 1
ATOM 752 C CA . ARG A 1 86 ? 9.335 34.877 56.266 1.00 12.42 86 ARG A CA 1
ATOM 753 C C . ARG A 1 86 ? 10.561 34.196 56.841 1.00 12.28 86 ARG A C 1
ATOM 754 O O . ARG A 1 86 ? 10.510 33.638 57.936 1.00 12.78 86 ARG A O 1
ATOM 762 N N . GLY A 1 87 ? 11.654 34.213 56.073 1.00 12.69 87 GLY A N 1
ATOM 763 C CA . GLY A 1 87 ? 12.888 33.563 56.517 1.00 13.52 87 GLY A CA 1
ATOM 764 C C . GLY A 1 87 ? 13.563 34.285 57.669 1.00 14.32 87 GLY A C 1
ATOM 765 O O . GLY A 1 87 ? 13.447 35.510 57.799 1.00 14.25 87 GLY A O 1
ATOM 766 N N . GLN A 1 88 ? 14.289 33.538 58.489 1.00 15.16 88 GLN A N 1
ATOM 767 C CA . GLN A 1 88 ? 15.177 34.165 59.481 1.00 16.11 88 GLN A CA 1
ATOM 768 C C . GLN A 1 88 ? 16.158 35.109 58.798 1.00 16.38 88 GLN A C 1
ATOM 769 O O . GLN A 1 88 ? 16.685 34.808 57.721 1.00 17.05 88 GLN A O 1
ATOM 775 N N . GLY A 1 89 ? 16.365 36.275 59.416 1.00 16.33 89 GLY A N 1
ATOM 776 C CA . GLY A 1 89 ? 17.255 37.292 58.871 1.00 16.08 89 GLY A CA 1
ATOM 777 C C . GLY A 1 89 ? 16.714 38.073 57.686 1.00 16.27 89 GLY A C 1
ATOM 778 O O . GLY A 1 89 ? 17.447 38.833 57.047 1.00 17.54 89 GLY A O 1
ATOM 779 N N A GLU A 1 90 ? 15.430 37.893 57.393 0.50 15.64 90 GLU A N 1
ATOM 780 N N B GLU A 1 90 ? 15.425 37.897 57.405 0.50 15.65 90 GLU A N 1
ATOM 781 C CA A GLU A 1 90 ? 14.815 38.539 56.240 0.50 15.35 90 GLU A CA 1
ATOM 782 C CA B GLU A 1 90 ? 14.794 38.520 56.247 0.50 15.36 90 GLU A CA 1
ATOM 783 C C A GLU A 1 90 ? 13.555 39.301 56.626 0.50 14.69 90 GLU A C 1
ATOM 784 C C B GLU A 1 90 ? 13.559 39.314 56.643 0.50 14.69 90 GLU A C 1
ATOM 785 O O A GLU A 1 90 ? 12.896 38.958 57.603 0.50 14.34 90 GLU A O 1
ATOM 786 O O B GLU A 1 90 ? 12.910 38.993 57.633 0.50 14.35 90 GLU A O 1
ATOM 797 N N . ASP A 1 91 ? 13.242 40.345 55.863 1.00 14.81 91 ASP A N 1
ATOM 798 C CA . ASP A 1 91 ? 12.093 41.191 56.143 1.00 15.63 91 ASP A CA 1
ATOM 799 C C . ASP A 1 91 ? 10.895 40.915 55.237 1.00 16.25 91 ASP A C 1
ATOM 800 O O . ASP A 1 91 ? 9.815 41.466 55.444 1.00 17.53 91 ASP A O 1
ATOM 805 N N . SER A 1 92 ? 11.082 40.049 54.241 1.00 14.50 92 SER A N 1
ATOM 806 C CA . SER A 1 92 ? 10.062 39.851 53.219 1.00 14.18 92 SER A CA 1
ATOM 807 C C . SER A 1 92 ? 9.558 38.407 53.151 1.00 12.41 92 SER A C 1
ATOM 808 O O . SER A 1 92 ? 10.141 37.508 53.756 1.00 12.70 92 SER A O 1
ATOM 811 N N . TRP A 1 93 ? 8.488 38.210 52.391 1.00 11.40 93 TRP A N 1
ATOM 812 C CA . TRP A 1 93 ? 7.687 37.004 52.475 1.00 11.26 93 TRP A CA 1
ATOM 813 C C . TRP A 1 93 ? 7.655 36.300 51.154 1.00 10.62 93 TRP A C 1
ATOM 814 O O . TRP A 1 93 ? 7.703 36.934 50.103 1.00 11.00 93 TRP A O 1
ATOM 825 N N . ALA A 1 94 ? 7.508 34.974 51.202 1.00 10.38 94 ALA A N 1
ATOM 826 C CA . ALA A 1 94 ? 7.359 34.183 49.961 1.00 10.49 94 ALA A CA 1
ATOM 827 C C . ALA A 1 94 ? 6.500 32.964 50.211 1.00 10.23 94 ALA A C 1
ATOM 828 O O . ALA A 1 94 ? 6.238 32.591 51.354 1.00 10.23 94 ALA A O 1
ATOM 830 N N . LEU A 1 95 ? 6.084 32.304 49.125 1.00 9.48 95 LEU A N 1
ATOM 831 C CA . LEU A 1 95 ? 5.417 31.004 49.256 1.00 9.28 95 LEU A CA 1
ATOM 832 C C . LEU A 1 95 ? 6.439 30.004 49.794 1.00 9.24 95 LEU A C 1
ATOM 833 O O . LEU A 1 95 ? 7.633 30.100 49.442 1.00 9.40 95 LEU A O 1
ATOM 838 N N . PRO A 1 96 ? 6.014 29.044 50.638 1.00 9.16 96 PRO A N 1
ATOM 839 C CA . PRO A 1 96 ? 6.946 28.005 51.084 1.00 9.17 96 PRO A CA 1
ATOM 840 C C . PRO A 1 96 ? 7.559 27.280 49.884 1.00 9.32 96 PRO A C 1
ATOM 841 O O . PRO A 1 96 ? 6.915 27.131 48.853 1.00 9.01 96 PRO A O 1
ATOM 845 N N . GLY A 1 97 ? 8.806 26.858 50.035 1.00 9.47 97 GLY A N 1
ATOM 846 C CA . GLY A 1 97 ? 9.510 26.112 48.981 1.00 9.95 97 GLY A CA 1
ATOM 847 C C . GLY A 1 97 ? 10.990 26.401 48.994 1.00 10.86 97 GLY A C 1
ATOM 848 O O . GLY A 1 97 ? 11.571 26.761 50.031 1.00 12.26 97 GLY A O 1
ATOM 849 N N . GLY A 1 98 ? 11.614 26.235 47.836 1.00 10.83 98 GLY A N 1
ATOM 850 C CA . GLY A 1 98 ? 13.066 26.354 47.726 1.00 11.01 98 GLY A CA 1
ATOM 851 C C . GLY A 1 98 ? 13.540 25.551 46.538 1.00 10.79 98 GLY A C 1
ATOM 852 O O . GLY A 1 98 ? 12.761 25.082 45.745 1.00 10.44 98 GLY A O 1
ATOM 853 N N . PHE A 1 99 ? 14.847 25.405 46.402 1.00 11.47 99 PHE A N 1
ATOM 854 C CA . PHE A 1 99 ? 15.359 24.655 45.267 1.00 11.84 99 PHE A CA 1
ATOM 855 C C . PHE A 1 99 ? 14.977 23.179 45.385 1.00 11.60 99 PHE A C 1
ATOM 856 O O . PHE A 1 99 ? 14.782 22.646 46.490 1.00 12.67 99 PHE A O 1
ATOM 864 N N . GLY A 1 100 ? 14.814 22.540 44.231 1.00 10.36 100 GLY A N 1
ATOM 865 C CA . GLY A 1 100 ? 14.560 21.095 44.150 1.00 10.68 100 GLY A CA 1
ATOM 866 C C . GLY A 1 100 ? 15.827 20.327 44.432 1.00 10.68 100 GLY A C 1
ATOM 867 O O . GLY A 1 100 ? 16.837 20.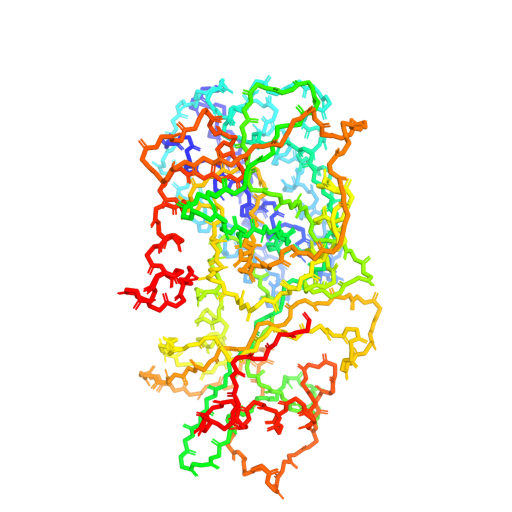547 43.784 1.00 11.69 100 GLY A O 1
ATOM 868 N N . GLU A 1 101 ? 15.783 19.431 45.407 1.00 10.49 101 GLU A N 1
ATOM 869 C CA . GLU A 1 101 ? 16.942 18.646 45.798 1.00 11.40 101 GLU A CA 1
ATOM 870 C C . GLU A 1 101 ? 17.019 17.366 45.004 1.00 10.61 101 GLU A C 1
ATOM 871 O O . GLU A 1 101 ? 16.010 16.710 44.768 1.00 10.76 101 GLU A O 1
ATOM 877 N N . VAL A 1 102 ? 18.235 16.994 44.626 1.00 10.16 102 VAL A N 1
ATOM 878 C CA . VAL A 1 102 ? 18.469 15.720 43.994 1.00 10.42 102 VAL A CA 1
ATOM 879 C C . VAL A 1 102 ? 18.144 14.584 44.961 1.00 9.96 102 VAL A C 1
ATOM 880 O O . VAL A 1 102 ? 18.515 14.622 46.146 1.00 10.12 102 VAL A O 1
ATOM 884 N N . GLY A 1 103 ? 17.458 13.559 44.460 1.00 9.99 103 GLY A N 1
ATOM 885 C CA . GLY A 1 103 ? 17.081 12.408 45.270 1.00 10.22 103 GLY A CA 1
ATOM 886 C C . GLY A 1 103 ? 15.621 12.344 45.660 1.00 10.16 103 GLY A C 1
ATOM 887 O O . GLY A 1 103 ? 15.164 11.357 46.226 1.00 10.94 103 GLY A O 1
ATOM 888 N N . TYR A 1 104 ? 14.897 13.420 45.355 1.00 9.79 104 TYR A N 1
ATOM 889 C CA . TYR A 1 104 ? 13.449 13.509 45.585 1.00 9.88 104 TYR A CA 1
ATOM 890 C C . TYR A 1 104 ? 12.772 13.874 44.289 1.00 9.57 104 TYR A C 1
ATOM 891 O O . TYR A 1 104 ? 13.352 14.594 43.482 1.00 9.40 104 TYR A O 1
ATOM 900 N N . SER A 1 105 ? 11.523 13.434 44.129 1.00 9.11 105 SER A N 1
ATOM 901 C CA . SER A 1 105 ? 10.720 13.811 42.948 1.00 9.20 105 SER A CA 1
ATOM 902 C C . SER A 1 105 ? 10.227 15.255 43.113 1.00 9.20 105 SER A C 1
ATOM 903 O O . SER A 1 105 ? 10.416 15.862 44.156 1.00 8.96 105 SER A O 1
ATOM 906 N N . PRO A 1 106 ? 9.602 15.830 42.076 1.00 9.13 106 PRO A N 1
ATOM 907 C CA . PRO A 1 106 ? 9.171 17.211 42.249 1.00 9.48 106 PRO A CA 1
ATOM 908 C C . PRO A 1 106 ? 8.115 17.360 43.343 1.00 9.18 106 PRO A C 1
ATOM 909 O O . PRO A 1 106 ? 8.240 18.270 44.157 1.00 9.38 106 PRO A O 1
ATOM 913 N N . THR A 1 107 ? 7.148 16.447 43.402 1.00 9.20 107 THR A N 1
ATOM 914 C CA . THR A 1 107 ? 6.163 16.553 44.480 1.00 9.95 107 THR A CA 1
ATOM 915 C C . THR A 1 107 ? 6.788 16.222 45.835 1.00 9.62 107 THR A C 1
ATOM 916 O O . THR A 1 107 ? 6.454 16.846 46.840 1.00 9.56 107 THR A O 1
ATOM 920 N N . GLU A 1 108 ? 7.699 15.246 45.876 1.00 9.61 108 GLU A N 1
ATOM 921 C CA . GLU A 1 108 ? 8.365 14.923 47.140 1.00 9.65 108 GLU A CA 1
ATOM 922 C C . GLU A 1 108 ? 9.161 16.122 47.641 1.00 9.39 108 GLU A C 1
ATOM 923 O O . GLU A 1 108 ? 9.188 16.408 48.842 1.00 9.37 108 GLU A O 1
ATOM 929 N N . ASN A 1 109 ? 9.793 16.853 46.730 1.00 8.96 109 ASN A N 1
ATOM 930 C CA . ASN A 1 109 ? 10.534 18.048 47.108 1.00 9.21 109 ASN A CA 1
ATOM 931 C C . ASN A 1 109 ? 9.643 19.100 47.751 1.00 8.91 109 ASN A C 1
ATOM 932 O O . ASN A 1 109 ? 9.995 19.634 48.802 1.00 9.31 109 ASN A O 1
ATOM 937 N N . ILE A 1 110 ? 8.475 19.378 47.171 1.00 8.77 110 ILE A N 1
ATOM 938 C CA . ILE A 1 110 ? 7.638 20.418 47.768 1.00 8.85 110 ILE A CA 1
ATOM 939 C C . ILE A 1 110 ? 7.066 19.958 49.107 1.00 9.02 110 ILE A C 1
ATOM 940 O O . ILE A 1 110 ? 6.986 20.756 50.029 1.00 8.83 110 ILE A O 1
ATOM 945 N N . LEU A 1 111 ? 6.705 18.682 49.227 1.00 9.45 111 LEU A N 1
ATOM 946 C CA . LEU A 1 111 ? 6.189 18.196 50.507 1.00 10.44 111 LEU A CA 1
ATOM 947 C C . LEU A 1 111 ? 7.250 18.262 51.599 1.00 10.84 111 LEU A C 1
ATOM 948 O O . LEU A 1 111 ? 6.937 18.622 52.749 1.00 11.52 111 LEU A O 1
ATOM 953 N N . LYS A 1 112 ? 8.485 17.913 51.262 1.00 10.94 112 LYS A N 1
ATOM 954 C CA . LYS A 1 112 ? 9.594 17.975 52.208 1.00 12.04 112 LYS A CA 1
ATOM 955 C C . LYS A 1 112 ? 9.789 19.415 52.682 1.00 11.65 112 LYS A C 1
ATOM 956 O O . LYS A 1 112 ? 9.878 19.679 53.896 1.00 11.86 112 LYS A O 1
ATOM 962 N N . GLU A 1 113 ? 9.801 20.359 51.750 1.00 11.53 113 GLU A N 1
ATOM 963 C CA . GLU A 1 113 ? 10.024 21.757 52.097 1.00 12.06 113 GLU A CA 1
ATOM 964 C C . GLU A 1 113 ? 8.857 22.343 52.873 1.00 11.16 11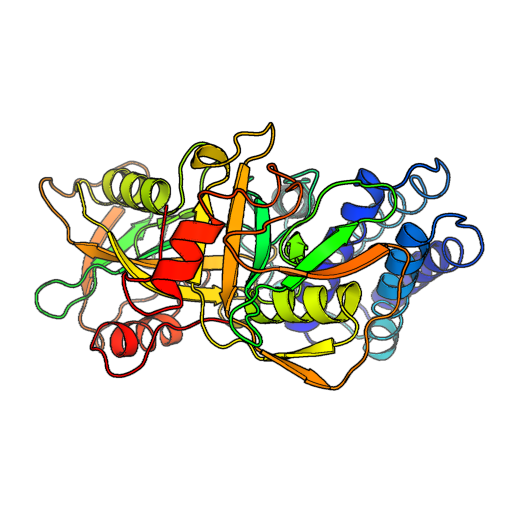3 GLU A C 1
ATOM 965 O O . GLU A 1 113 ? 9.078 23.077 53.839 1.00 10.72 113 GLU A O 1
ATOM 971 N N . ILE A 1 114 ? 7.626 21.981 52.524 1.00 10.95 114 ILE A N 1
ATOM 972 C CA . ILE A 1 114 ? 6.475 22.398 53.344 1.00 11.31 114 ILE A CA 1
ATOM 973 C C . ILE A 1 114 ? 6.648 21.916 54.797 1.00 11.98 114 ILE A C 1
ATOM 974 O O . ILE A 1 114 ? 6.465 22.690 55.747 1.00 12.10 114 ILE A O 1
ATOM 979 N N . GLU A 1 115 ? 7.018 20.656 54.990 1.00 12.34 115 GLU A N 1
ATOM 980 C CA . GLU A 1 115 ? 7.114 20.144 56.365 1.00 13.59 115 GLU A CA 1
ATOM 981 C C . GLU A 1 115 ? 8.238 20.841 57.125 1.00 13.73 115 GLU A C 1
ATOM 982 O O . GLU A 1 115 ? 8.062 21.236 58.287 1.00 13.70 115 GLU A O 1
ATOM 988 N N . GLU A 1 116 ? 9.389 21.001 56.483 1.00 13.33 116 GLU A N 1
ATOM 989 C CA . GLU A 1 116 ? 10.557 21.604 57.118 1.00 14.69 116 GLU A CA 1
ATOM 990 C C . GLU A 1 116 ? 10.331 23.057 57.488 1.00 14.22 116 GLU A C 1
ATOM 991 O O . GLU A 1 116 ? 10.781 23.513 58.543 1.00 15.32 116 GLU A O 1
ATOM 997 N N . GLU A 1 117 ? 9.617 23.785 56.641 1.00 13.61 117 GLU A N 1
ATOM 998 C CA . GLU A 1 117 ? 9.417 25.212 56.820 1.00 13.16 117 GLU A CA 1
ATOM 999 C C . GLU A 1 117 ? 8.174 25.526 57.651 1.00 13.43 117 GLU A C 1
ATOM 1000 O O . GLU A 1 117 ? 8.227 26.391 58.534 1.00 14.59 117 GLU A O 1
ATOM 1006 N N . THR A 1 118 ? 7.062 24.851 57.370 1.00 13.65 118 THR A N 1
ATOM 1007 C CA . THR A 1 118 ? 5.789 25.220 58.001 1.00 14.16 118 THR A CA 1
ATOM 1008 C C . THR A 1 118 ? 5.440 24.376 59.221 1.00 14.57 118 THR A C 1
ATOM 1009 O O . THR A 1 118 ? 4.593 24.796 60.027 1.00 14.90 118 THR A O 1
ATOM 1013 N N . GLY A 1 119 ? 6.039 23.194 59.338 1.00 14.86 119 GLY A N 1
ATOM 1014 C CA . GLY A 1 119 ? 5.745 22.267 60.432 1.00 16.29 119 GLY A CA 1
ATOM 1015 C C . GLY A 1 119 ? 4.583 21.342 60.122 1.00 17.35 119 GLY A C 1
ATOM 1016 O O . GLY A 1 119 ? 4.147 20.583 60.997 1.00 19.00 119 GLY A O 1
ATOM 1017 N N . PHE A 1 120 ? 4.068 21.402 58.895 1.00 17.29 120 PHE A N 1
ATOM 1018 C CA . PHE A 1 120 ? 2.901 20.605 58.516 1.00 18.05 120 PHE A CA 1
ATOM 1019 C C . PHE A 1 120 ? 3.158 19.542 57.460 1.00 18.14 120 PHE A C 1
ATOM 1020 O O . PHE A 1 120 ? 3.913 19.760 56.500 1.00 16.91 120 PHE A O 1
ATOM 1028 N N . LYS A 1 121 ? 2.522 18.390 57.644 1.00 18.09 121 LYS A N 1
ATOM 1029 C CA . LYS A 1 121 ? 2.360 17.418 56.565 1.00 18.05 121 LYS A CA 1
ATOM 1030 C C . LYS A 1 121 ? 1.408 18.053 55.567 1.00 17.05 121 LYS A C 1
ATOM 1031 O O . LYS A 1 121 ? 0.655 18.966 55.918 1.00 16.94 121 LYS A O 1
ATOM 1037 N N . ALA A 1 122 ? 1.449 17.602 54.318 1.00 15.85 122 ALA A N 1
ATOM 1038 C CA . ALA A 1 122 ? 0.613 18.201 53.290 1.00 15.05 122 ALA A CA 1
ATOM 1039 C C . ALA A 1 122 ? 0.296 17.215 52.181 1.00 14.53 122 ALA A C 1
ATOM 1040 O O . ALA A 1 122 ? 0.847 16.120 52.142 1.00 14.68 122 ALA A O 1
ATOM 1042 N N A LYS A 1 123 ? -0.600 17.630 51.290 0.50 14.34 123 LYS A N 1
ATOM 1043 N N B LYS A 1 123 ? -0.566 17.640 51.264 0.50 14.44 123 LYS A N 1
ATOM 1044 C CA A LYS A 1 123 ? -0.999 16.894 50.104 0.50 14.55 123 LYS A CA 1
ATOM 1045 C CA B LYS A 1 123 ? -0.937 16.867 50.096 0.50 14.74 123 LYS A CA 1
ATOM 1046 C C A LYS A 1 123 ? -0.761 17.837 48.926 0.50 13.54 123 LYS A C 1
ATOM 1047 C C B LYS A 1 123 ? -0.905 17.770 48.863 0.50 13.85 123 LYS A C 1
ATOM 1048 O O A LYS A 1 123 ? -1.050 19.027 49.040 0.50 12.95 123 LYS A O 1
ATOM 1049 O O B LYS A 1 123 ? -1.493 18.853 48.856 0.50 13.51 123 LYS A O 1
ATOM 1060 N N . VAL A 1 124 ? -0.218 17.312 47.826 1.00 13.34 124 VAL A N 1
ATOM 1061 C CA . VAL A 1 124 ? -0.182 18.041 46.549 1.00 12.81 124 VAL A CA 1
ATOM 1062 C C . VAL A 1 124 ? -1.473 17.756 45.809 1.00 12.90 124 VAL A C 1
ATOM 1063 O O . VAL A 1 124 ? -1.795 16.602 45.522 1.00 13.31 124 VAL A O 1
ATOM 1067 N N . GLU A 1 125 ? -2.198 18.823 45.488 1.00 12.76 125 GLU A N 1
ATOM 1068 C CA . GLU A 1 125 ? -3.460 18.715 44.768 1.00 13.64 125 GLU A CA 1
ATOM 1069 C C . GLU A 1 125 ? -3.318 18.876 43.253 1.00 13.38 125 GLU A C 1
ATOM 1070 O O . GLU A 1 125 ? -3.975 18.167 42.499 1.00 14.50 125 GLU A O 1
ATOM 1076 N N . ARG A 1 126 ? -2.480 19.815 42.807 1.00 12.66 126 ARG A N 1
ATOM 1077 C CA . ARG A 1 126 ? -2.278 20.027 41.367 1.00 12.31 126 ARG A CA 1
ATOM 1078 C C . ARG A 1 126 ? -1.081 20.932 41.160 1.00 11.17 126 ARG A C 1
ATOM 1079 O O . ARG A 1 126 ? -0.606 21.574 42.094 1.00 11.37 126 ARG A O 1
ATOM 1087 N N . LEU A 1 127 ? -0.598 20.973 39.927 1.00 9.97 127 LEU A N 1
ATOM 1088 C CA . LEU A 1 127 ? 0.410 21.946 39.532 1.00 9.62 127 LEU A CA 1
ATOM 1089 C C . LEU A 1 127 ? -0.324 23.160 38.965 1.00 9.08 127 LEU A C 1
ATOM 1090 O O . LEU A 1 127 ? -1.115 23.016 38.017 1.00 10.13 127 LEU A O 1
ATOM 1095 N N . LEU A 1 128 ? -0.096 24.345 39.540 1.00 8.61 128 LEU A N 1
ATOM 1096 C CA . LEU A 1 128 ? -0.773 25.563 39.078 1.00 8.77 128 LEU A CA 1
ATOM 1097 C C . LEU A 1 128 ? 0.003 26.290 37.986 1.00 8.45 128 LEU A C 1
ATOM 1098 O O . LEU A 1 128 ? -0.595 26.910 37.101 1.00 8.73 128 LEU A O 1
ATOM 1103 N N . ALA A 1 129 ? 1.339 26.269 38.067 1.00 7.97 129 ALA A N 1
ATOM 1104 C CA . ALA A 1 129 ? 2.156 27.057 37.151 1.00 7.93 129 ALA A CA 1
ATOM 1105 C C . ALA A 1 129 ? 3.534 26.495 37.079 1.00 7.48 129 ALA A C 1
ATOM 1106 O O . ALA A 1 129 ? 4.050 25.948 38.069 1.00 7.65 129 ALA A O 1
ATOM 1108 N N . VAL A 1 130 ? 4.164 26.699 35.917 1.00 7.40 130 VAL A N 1
ATOM 1109 C CA . VAL A 1 130 ? 5.628 26.591 35.823 1.00 7.89 130 VAL A CA 1
ATOM 1110 C C . VAL A 1 130 ? 6.117 27.928 35.269 1.00 7.75 130 VAL A C 1
ATOM 1111 O O . VAL A 1 130 ? 5.892 28.239 34.097 1.00 8.06 130 VAL A O 1
ATOM 1115 N N . PHE A 1 131 ? 6.707 28.743 36.146 1.00 7.58 131 PHE A N 1
ATOM 1116 C CA . PHE A 1 131 ? 7.213 30.069 35.774 1.00 7.60 131 PHE A CA 1
ATOM 1117 C C . PHE A 1 131 ? 8.689 30.036 35.375 1.00 7.56 131 PHE A C 1
ATOM 1118 O O . PHE A 1 131 ? 9.496 29.299 35.957 1.00 7.67 131 PHE A O 1
ATOM 1126 N N . ASP A 1 132 ? 9.032 30.897 34.427 1.00 7.66 132 ASP A N 1
ATOM 1127 C CA . ASP A 1 132 ? 10.425 31.155 34.051 1.00 7.90 132 ASP A CA 1
ATOM 1128 C C . ASP A 1 132 ? 10.915 32.337 34.877 1.00 7.57 132 ASP A C 1
ATOM 1129 O O . ASP A 1 132 ? 10.427 33.472 34.689 1.00 7.41 132 ASP A O 1
ATOM 1134 N N . THR A 1 133 ? 11.899 32.121 35.753 1.00 7.59 133 THR A N 1
ATOM 1135 C CA . THR A 1 133 ? 12.399 33.263 36.547 1.00 7.80 133 THR A CA 1
ATOM 1136 C C . THR A 1 133 ? 13.037 34.346 35.703 1.00 8.33 133 THR A C 1
ATOM 1137 O O . THR A 1 133 ? 13.069 35.514 36.107 1.00 8.70 133 THR A O 1
ATOM 1141 N N . ASN A 1 134 ? 13.517 34.000 34.515 1.00 8.24 134 ASN A N 1
ATOM 1142 C CA . ASN A 1 134 ? 14.076 35.045 33.646 1.00 8.71 134 ASN A CA 1
ATOM 1143 C C . ASN A 1 134 ? 13.023 36.048 33.235 1.00 9.42 134 ASN A C 1
ATOM 1144 O O . ASN A 1 134 ? 13.356 37.206 32.970 1.00 10.62 134 ASN A O 1
ATOM 1149 N N . ARG A 1 135 ? 11.760 35.622 33.197 1.00 9.50 135 ARG A N 1
ATOM 1150 C CA . ARG A 1 135 ? 10.645 36.523 32.882 1.00 10.26 135 ARG A CA 1
ATOM 1151 C C . ARG A 1 135 ? 10.207 37.362 34.076 1.00 10.79 135 ARG A C 1
ATOM 1152 O O . ARG A 1 135 ? 10.027 38.580 33.947 1.00 12.42 135 ARG A O 1
ATOM 1160 N N . PHE A 1 136 ? 10.054 36.731 35.232 1.00 10.07 136 PHE A N 1
ATOM 1161 C CA . PHE A 1 136 ? 9.384 37.387 36.367 1.00 10.18 136 PHE A CA 1
ATOM 1162 C C . PHE A 1 136 ? 10.311 37.946 37.422 1.00 10.28 136 PHE A C 1
ATOM 1163 O O . PHE A 1 136 ? 9.919 38.849 38.155 1.00 11.24 136 PHE A O 1
ATOM 1171 N N . GLN A 1 137 ? 11.498 37.380 37.568 1.00 9.22 137 GLN A N 1
ATOM 1172 C CA . GLN A 1 137 ? 12.412 37.783 38.615 1.00 8.95 137 GLN A CA 1
ATOM 1173 C C . GLN A 1 137 ? 13.831 37.401 38.205 1.00 8.84 137 GLN A C 1
ATOM 1174 O O . GLN A 1 137 ? 14.497 36.562 38.831 1.00 8.70 137 GLN A O 1
ATOM 1180 N N . LEU A 1 138 ? 14.301 38.086 37.167 1.00 9.03 138 LEU A N 1
ATOM 1181 C CA . LEU A 1 138 ? 15.589 37.779 36.590 1.00 9.10 138 LEU A CA 1
ATOM 1182 C C . LEU A 1 138 ? 16.685 37.770 37.648 1.00 9.21 138 LEU A C 1
ATOM 1183 O O . LEU A 1 138 ? 16.741 38.639 38.537 1.00 9.75 138 LEU A O 1
ATOM 1188 N N . GLN A 1 139 ? 17.557 36.774 37.567 1.00 8.72 139 GLN A N 1
ATOM 1189 C CA . GLN A 1 139 ? 18.637 36.597 38.532 1.00 8.56 139 GLN A CA 1
ATOM 1190 C C . GLN A 1 139 ? 19.749 35.766 37.880 1.00 8.63 139 GLN A C 1
ATOM 1191 O O . GLN A 1 139 ? 19.583 35.272 36.752 1.00 8.58 139 GLN A O 1
ATOM 1197 N N . SER A 1 140 ? 20.866 35.598 38.584 1.00 8.62 140 SER A N 1
ATOM 1198 C CA . SER A 1 140 ? 22.053 34.998 37.956 1.00 9.19 140 SER A CA 1
ATOM 1199 C C . SER A 1 140 ? 21.753 33.614 37.382 1.00 9.41 140 SER A C 1
ATOM 1200 O O . SER A 1 140 ? 22.216 33.295 36.268 1.00 9.84 140 SER A O 1
ATOM 1203 N N . LYS A 1 141 ? 20.961 32.815 38.102 1.00 9.28 141 LYS A N 1
ATOM 1204 C CA . LYS A 1 141 ? 20.550 31.514 37.592 1.00 9.53 141 LYS A CA 1
ATOM 1205 C C . LYS A 1 141 ? 19.140 31.585 37.069 1.00 9.06 141 LYS A C 1
ATOM 1206 O O . LYS A 1 141 ? 18.277 32.242 37.654 1.00 9.11 141 LYS A O 1
ATOM 1212 N N . GLN A 1 142 ? 18.889 30.854 35.982 1.00 9.07 142 GLN A N 1
ATOM 1213 C CA . GLN A 1 142 ? 17.527 30.631 35.501 1.00 8.71 142 GLN A CA 1
ATOM 1214 C C . GLN A 1 142 ? 16.915 29.417 36.182 1.00 8.41 142 GLN A C 1
ATOM 1215 O O . GLN A 1 142 ? 17.525 28.349 36.205 1.00 8.64 142 GLN A O 1
ATOM 1221 N N . TYR A 1 143 ? 15.706 29.583 36.726 1.00 7.86 143 TYR A N 1
ATOM 1222 C CA . TYR A 1 143 ? 14.935 28.502 37.320 1.00 8.04 143 TYR A CA 1
ATOM 1223 C C . TYR A 1 143 ? 13.641 28.260 36.574 1.00 7.86 143 TYR A C 1
ATOM 1224 O O . TYR A 1 143 ? 13.020 29.183 36.044 1.00 7.74 143 TYR A O 1
ATOM 1233 N N . THR A 1 144 ? 13.246 26.987 36.535 1.00 7.96 144 THR A N 1
ATOM 1234 C CA . THR A 1 144 ? 11.843 26.607 36.309 1.00 7.83 144 THR A CA 1
ATOM 1235 C C . THR A 1 144 ? 11.186 26.521 37.684 1.00 7.69 144 THR A C 1
ATOM 1236 O O . THR A 1 144 ? 11.523 25.656 38.499 1.00 8.05 144 THR A O 1
ATOM 1240 N N . LYS A 1 145 ? 10.249 27.434 37.919 1.00 7.69 145 LYS A N 1
ATOM 1241 C CA . LYS A 1 145 ? 9.627 27.571 39.224 1.00 7.71 145 LYS A CA 1
ATOM 1242 C C . LYS A 1 145 ? 8.251 26.902 39.190 1.00 7.81 145 LYS A C 1
ATOM 1243 O O . LYS A 1 145 ? 7.298 27.423 38.598 1.00 7.81 145 LYS A O 1
ATOM 1249 N N . PHE A 1 146 ? 8.191 25.708 39.771 1.00 7.84 146 PHE A N 1
ATOM 1250 C CA . PHE A 1 146 ? 6.937 24.933 39.865 1.00 8.51 146 PHE A CA 1
ATOM 1251 C C . PHE A 1 146 ? 6.163 25.476 41.056 1.00 8.63 146 PHE A C 1
ATOM 1252 O O . PHE A 1 146 ? 6.714 25.582 42.152 1.00 9.23 146 PHE A O 1
ATOM 1260 N N . VAL A 1 147 ? 4.893 25.797 40.852 1.00 8.00 147 VAL A N 1
ATOM 1261 C CA . VAL A 1 147 ? 4.032 26.183 41.972 1.00 7.92 147 VAL A CA 1
ATOM 1262 C C . VAL A 1 147 ? 2.897 25.176 42.063 1.00 7.81 147 VAL A C 1
ATOM 1263 O O . VAL A 1 147 ? 2.058 25.091 41.155 1.00 7.92 147 VAL A O 1
ATOM 1267 N N . PHE A 1 148 ? 2.911 24.398 43.148 1.00 8.08 148 PHE A N 1
ATOM 1268 C CA . PHE A 1 148 ? 1.940 23.347 43.387 1.00 8.66 148 PHE A CA 1
ATOM 1269 C C . PHE A 1 148 ? 0.852 23.831 44.325 1.00 8.80 148 PHE A C 1
ATOM 1270 O O . PHE A 1 148 ? 1.140 24.408 45.374 1.00 9.13 148 PHE A O 1
ATOM 1278 N N . GLY A 1 149 ? -0.401 23.605 43.949 1.00 9.14 149 GLY A N 1
ATOM 1279 C CA . GLY A 1 149 ? -1.504 23.807 44.903 1.00 9.54 149 GLY A CA 1
ATOM 1280 C C . GLY A 1 149 ? -1.502 22.671 45.905 1.00 10.24 149 GLY A C 1
ATOM 1281 O O . GLY A 1 149 ? -1.551 21.499 45.496 1.00 10.81 149 GLY A O 1
ATOM 1282 N N . CYS A 1 150 ? -1.424 23.010 47.195 1.00 10.65 150 CYS A N 1
ATOM 1283 C CA . CYS A 1 150 ? -1.297 22.018 48.272 1.00 11.51 150 CYS A CA 1
ATOM 1284 C C . CYS A 1 150 ? -2.272 22.288 49.401 1.00 12.67 150 CYS A C 1
ATOM 1285 O O . CYS A 1 150 ? -2.706 23.413 49.605 1.00 12.74 150 CYS A O 1
ATOM 1288 N N . LYS A 1 151 ? -2.600 21.223 50.121 1.00 14.04 151 LYS A N 1
ATOM 1289 C CA . LYS A 1 151 ? -3.448 21.314 51.305 1.00 15.43 151 LYS A CA 1
ATOM 1290 C C . LYS A 1 151 ? -2.649 20.832 52.509 1.00 15.75 151 LYS A C 1
ATOM 1291 O O . LYS A 1 151 ? -1.978 19.799 52.434 1.00 15.05 151 LYS A O 1
ATOM 1297 N N . LEU A 1 152 ? -2.695 21.585 53.612 1.00 16.33 152 LEU A N 1
ATOM 1298 C CA . LEU A 1 152 ? -1.998 21.201 54.841 1.00 17.56 152 LEU A CA 1
ATOM 1299 C C . LEU A 1 152 ? -2.806 20.154 55.602 1.00 17.99 152 LEU A C 1
ATOM 1300 O O . LEU A 1 152 ? -4.036 20.177 55.566 1.00 19.31 152 LEU A O 1
ATOM 1305 N N . LEU A 1 153 ? -2.096 19.213 56.217 1.00 18.81 153 LEU A N 1
ATOM 1306 C CA . LEU A 1 153 ? -2.707 18.141 57.013 1.00 19.99 153 LEU A CA 1
ATOM 1307 C C . LEU A 1 153 ? -2.328 18.331 58.494 1.00 21.18 153 LEU A C 1
ATOM 1308 O O . LEU A 1 153 ? -2.500 19.423 59.026 1.00 22.08 153 LEU A O 1
ATOM 1313 N N . ASP A 1 154 ? -1.797 17.308 59.160 1.00 23.00 154 ASP A N 1
ATOM 1314 C CA . ASP A 1 154 ? -1.414 17.443 60.571 1.00 25.87 154 ASP A CA 1
ATOM 1315 C C . ASP A 1 154 ? -0.111 18.207 60.765 1.00 24.75 154 ASP A C 1
ATOM 1316 O O . ASP A 1 154 ? 0.787 18.143 59.931 1.00 24.60 154 ASP A O 1
ATOM 1321 N N . GLY A 1 155 ? -0.014 18.913 61.886 1.00 23.95 155 GLY A N 1
ATOM 1322 C CA . GLY A 1 155 ? 1.215 19.571 62.292 1.00 23.44 155 GLY A CA 1
ATOM 1323 C C . GLY A 1 155 ? 0.974 20.864 63.043 1.00 24.05 155 GLY A C 1
ATOM 1324 O O . GLY A 1 155 ? -0.130 21.122 63.546 1.00 24.79 155 GLY A O 1
ATOM 1325 N N . GLN A 1 156 ? 2.017 21.682 63.108 1.00 24.01 156 GLN A N 1
ATOM 1326 C CA . GLN A 1 156 ? 2.005 22.928 63.859 1.00 24.30 156 GLN A CA 1
ATOM 1327 C C . GLN A 1 156 ? 3.199 23.770 63.435 1.00 22.12 156 GLN A C 1
ATOM 1328 O O . GLN A 1 156 ? 4.318 23.250 63.320 1.00 21.98 156 GLN A O 1
ATOM 1334 N N . PHE A 1 157 ? 2.970 25.061 63.202 1.00 22.00 157 PHE A N 1
ATOM 1335 C CA . PHE A 1 157 ? 4.095 25.940 62.909 1.00 20.87 157 PHE A CA 1
ATOM 1336 C C . PHE A 1 157 ? 4.920 26.214 64.155 1.00 21.87 157 PHE A C 1
ATOM 1337 O O . PHE A 1 157 ? 4.377 26.578 65.203 1.00 23.13 157 PHE A O 1
ATOM 1345 N N . GLN A 1 158 ? 6.227 26.035 64.037 1.00 23.20 158 GLN A N 1
ATOM 1346 C CA . GLN A 1 158 ? 7.142 26.478 65.074 1.00 24.69 158 GLN A CA 1
ATOM 1347 C C . GLN A 1 158 ? 8.276 27.208 64.386 1.00 24.24 158 GLN A C 1
ATOM 1348 O O . GLN A 1 158 ? 8.868 26.703 63.426 1.00 23.31 158 GLN A O 1
ATOM 1354 N N . GLU A 1 159 ? 8.563 28.412 64.865 1.00 23.37 159 GLU A N 1
ATOM 1355 C CA . GLU A 1 159 ? 9.735 29.143 64.424 1.00 23.18 159 GLU A CA 1
ATOM 1356 C C . GLU A 1 159 ? 10.964 28.228 64.492 1.00 22.18 159 GLU A C 1
ATOM 1357 O O . GLU A 1 159 ? 11.147 27.497 65.463 1.00 21.75 159 GLU A O 1
ATOM 1363 N N . ASN A 1 160 ? 11.794 28.251 63.456 1.00 20.27 160 ASN A N 1
ATOM 1364 C CA . ASN A 1 160 ? 12.995 27.423 63.430 1.00 20.45 160 ASN A CA 1
ATOM 1365 C C . ASN A 1 160 ? 14.177 28.161 62.803 1.00 20.32 160 ASN A C 1
ATOM 1366 O O . ASN A 1 160 ? 14.088 29.366 62.540 1.00 19.65 160 ASN A O 1
ATOM 1371 N N . GLN A 1 161 ? 15.278 27.454 62.561 1.00 21.47 161 GLN A N 1
ATOM 1372 C CA . GLN A 1 161 ? 16.497 28.105 62.093 1.00 22.41 161 GLN A CA 1
ATOM 1373 C C . GLN A 1 161 ? 16.332 28.695 60.687 1.00 21.09 161 GLN A C 1
ATOM 1374 O O . GLN A 1 161 ? 17.023 29.647 60.309 1.00 21.67 161 GLN A O 1
ATOM 1380 N N . GLU A 1 162 ? 15.381 28.149 59.935 1.00 20.25 162 GLU A N 1
ATOM 1381 C CA . GLU A 1 162 ? 15.104 28.618 58.583 1.00 19.45 162 GLU A CA 1
ATOM 1382 C C . GLU A 1 162 ? 14.017 29.700 58.513 1.00 17.70 162 GLU A C 1
ATOM 1383 O O . GLU A 1 162 ? 14.175 30.679 57.784 1.00 17.52 162 GLU A O 1
ATOM 1389 N N . ILE A 1 163 ? 12.928 29.498 59.252 1.00 16.50 163 ILE A N 1
ATOM 1390 C CA . ILE A 1 163 ? 11.719 30.313 59.108 1.00 15.96 163 ILE A CA 1
ATOM 1391 C C . ILE A 1 163 ? 11.373 31.060 60.401 1.00 15.70 163 ILE A C 1
ATOM 1392 O O . ILE A 1 163 ? 11.211 30.444 61.464 1.00 16.47 163 ILE A O 1
ATOM 1397 N N . ALA A 1 164 ? 11.262 32.385 60.280 1.00 15.16 164 ALA A N 1
ATOM 1398 C CA . ALA A 1 164 ? 10.901 33.256 61.413 1.00 15.26 164 ALA A CA 1
ATOM 1399 C C . ALA A 1 164 ? 9.402 33.312 61.666 1.00 15.57 164 ALA A C 1
ATOM 1400 O O . ALA A 1 164 ? 8.969 33.388 62.815 1.00 16.65 164 ALA A O 1
ATOM 1402 N N . ASP A 1 165 ? 8.597 33.299 60.611 1.00 15.05 165 ASP A N 1
ATOM 1403 C CA . ASP A 1 165 ? 7.158 33.491 60.768 1.00 14.41 165 ASP A CA 1
ATOM 1404 C C . ASP A 1 165 ? 6.393 32.887 59.607 1.00 14.10 165 ASP A C 1
ATOM 1405 O O . ASP A 1 165 ? 6.942 32.698 58.513 1.00 13.77 165 ASP A O 1
ATOM 1410 N N . LEU A 1 166 ? 5.140 32.552 59.882 1.00 14.15 166 LEU A N 1
ATOM 1411 C CA . LEU A 1 166 ? 4.204 32.038 58.913 1.00 13.71 166 LEU A CA 1
ATOM 1412 C C . LEU A 1 166 ? 2.873 32.702 59.182 1.00 14.77 166 LEU A C 1
ATOM 1413 O O . LEU A 1 166 ? 2.372 32.680 60.322 1.00 15.58 166 LEU A O 1
ATOM 1418 N N . GLN A 1 167 ? 2.299 33.289 58.147 1.00 14.41 167 GLN A N 1
ATOM 1419 C CA . GLN A 1 167 ? 0.969 33.884 58.251 1.00 15.00 167 GLN A CA 1
ATOM 1420 C C . GLN A 1 167 ? 0.176 33.668 56.978 1.00 14.99 167 GLN A C 1
ATOM 1421 O O . GLN A 1 167 ? 0.752 33.364 55.909 1.00 14.95 167 GLN A O 1
ATOM 1427 N N . PHE A 1 168 ? -1.138 33.849 57.076 1.00 14.72 168 PHE A N 1
ATOM 1428 C CA . PHE A 1 168 ? -2.033 33.837 55.931 1.00 14.48 168 PHE A CA 1
ATOM 1429 C C . PHE A 1 168 ? -2.448 35.260 55.580 1.00 15.60 168 PHE A C 1
ATOM 1430 O O . PHE A 1 168 ? -2.773 36.072 56.471 1.00 15.88 168 PHE A O 1
ATOM 1438 N N . PHE A 1 169 ? -2.448 35.563 54.281 1.00 14.97 169 PHE A N 1
ATOM 1439 C CA . PHE A 1 169 ? -2.723 36.920 53.787 1.00 15.10 169 PHE A CA 1
ATOM 1440 C C . PHE A 1 169 ? -3.805 36.930 52.728 1.00 16.23 169 PHE A C 1
ATOM 1441 O O . PHE A 1 169 ? -3.836 36.066 51.844 1.00 16.35 169 PHE A O 1
ATOM 1449 N N . ALA A 1 170 ? -4.690 37.923 52.791 1.00 17.91 170 ALA A N 1
ATOM 1450 C CA . ALA A 1 170 ? -5.649 38.129 51.719 1.00 18.04 170 ALA A CA 1
ATOM 1451 C C . ALA A 1 170 ? -4.938 38.501 50.424 1.00 18.69 170 ALA A C 1
ATOM 1452 O O . ALA A 1 170 ? -3.899 39.151 50.459 1.00 18.23 170 ALA A O 1
ATOM 1454 N N . ILE A 1 171 ? -5.532 38.089 49.302 1.00 19.63 171 ILE A N 1
ATOM 1455 C CA . ILE A 1 171 ? -5.017 38.362 47.955 1.00 21.69 171 ILE A CA 1
ATOM 1456 C C . ILE A 1 171 ? -4.767 39.852 47.723 1.00 21.84 171 ILE A C 1
ATOM 1457 O O . ILE A 1 171 ? -3.830 40.226 47.023 1.00 22.23 171 ILE A O 1
ATOM 1462 N N . ASP A 1 172 ? -5.609 40.688 48.331 1.00 22.94 172 ASP A N 1
ATOM 1463 C CA . ASP A 1 172 ? -5.518 42.147 48.187 1.00 23.94 172 ASP A CA 1
ATOM 1464 C C . ASP A 1 172 ? -4.850 42.849 49.382 1.00 23.82 172 ASP A C 1
ATOM 1465 O O . ASP A 1 172 ? -4.911 44.075 49.508 1.00 24.91 172 ASP A O 1
ATOM 1470 N N . GLN A 1 173 ? -4.230 42.069 50.264 1.00 23.34 173 GLN A N 1
ATOM 1471 C CA . GLN A 1 173 ? -3.518 42.612 51.422 1.00 22.70 173 GLN A CA 1
ATOM 1472 C C . GLN A 1 173 ? -2.171 41.909 51.575 1.00 19.67 173 GLN A C 1
ATOM 1473 O O . GLN A 1 173 ? -1.812 41.435 52.667 1.00 19.61 173 GLN A O 1
ATOM 1479 N N . LEU A 1 174 ? -1.430 41.845 50.472 1.00 18.24 174 LEU A N 1
ATOM 1480 C CA . LEU A 1 174 ? -0.151 41.140 50.479 1.00 17.08 174 LEU A CA 1
ATOM 1481 C C . LEU A 1 174 ? 0.922 41.962 51.162 1.00 16.26 174 LEU A C 1
ATOM 1482 O O . LEU A 1 174 ? 0.927 43.200 51.056 1.00 17.81 174 LEU A O 1
ATOM 1487 N N . PRO A 1 175 ? 1.845 41.285 51.866 1.00 15.24 175 PRO A N 1
ATOM 1488 C CA . PRO A 1 175 ? 2.932 41.962 52.527 1.00 14.33 175 PRO A CA 1
ATOM 1489 C C . PRO A 1 175 ? 4.076 42.234 51.535 1.00 14.09 175 PRO A C 1
ATOM 1490 O O . PRO A 1 175 ? 3.927 42.008 50.330 1.00 14.70 175 PRO A O 1
ATOM 1494 N N A ASN A 1 176 ? 5.202 42.736 52.033 0.50 14.12 176 ASN A N 1
ATOM 1495 N N B ASN A 1 176 ? 5.181 42.738 52.068 0.50 14.47 176 ASN A N 1
ATOM 1496 C CA A ASN A 1 176 ? 6.370 42.929 51.179 0.50 13.87 176 ASN A CA 1
ATOM 1497 C CA B ASN A 1 176 ? 6.431 42.857 51.352 0.50 14.42 176 ASN A CA 1
ATOM 1498 C C A ASN A 1 176 ? 7.004 41.583 50.844 0.50 13.26 176 ASN A C 1
ATOM 1499 C C B ASN A 1 176 ? 6.819 41.463 50.860 0.50 13.52 176 ASN A C 1
ATOM 1500 O O A ASN A 1 176 ? 7.444 40.833 51.712 0.50 12.83 176 ASN A O 1
ATOM 1501 O O B ASN A 1 176 ? 6.891 40.534 51.663 0.50 13.36 176 ASN A O 1
ATOM 1510 N N . LEU A 1 177 ? 7.034 41.316 49.553 1.00 13.23 177 LEU A N 1
ATOM 1511 C CA . LEU A 1 177 ? 7.413 40.018 49.010 1.00 13.00 177 LEU A CA 1
ATOM 1512 C C . LEU A 1 177 ? 8.886 39.919 48.709 1.00 12.38 177 LEU A C 1
ATOM 1513 O O . LEU A 1 177 ? 9.536 40.901 48.340 1.00 12.96 177 LEU A O 1
ATOM 1518 N N . SER A 1 178 ? 9.414 38.711 48.869 1.00 12.14 178 SER A N 1
ATOM 1519 C CA . SER A 1 178 ? 10.777 38.397 48.459 1.00 12.07 178 SER A CA 1
ATOM 1520 C C . SER A 1 178 ? 10.706 38.109 46.962 1.00 11.75 178 SER A C 1
ATOM 1521 O O . SER A 1 178 ? 10.440 36.979 46.541 1.00 11.58 178 SER A O 1
ATOM 1524 N N . GLU A 1 179 ? 10.918 39.138 46.150 1.00 11.92 179 GLU A N 1
ATOM 1525 C CA . GLU A 1 179 ? 10.571 39.094 44.744 1.00 12.10 179 GLU A CA 1
ATOM 1526 C C . GLU A 1 179 ? 11.379 38.085 43.927 1.00 10.80 179 GLU A C 1
ATOM 1527 O O . GLU A 1 179 ? 10.874 37.578 42.928 1.00 10.69 179 GLU A O 1
ATOM 1533 N N . LYS A 1 180 ? 12.596 37.766 44.364 1.00 10.61 180 LYS A N 1
ATOM 1534 C CA . LYS A 1 180 ? 13.393 36.749 43.667 1.00 10.61 180 LYS A CA 1
ATOM 1535 C C . LYS A 1 180 ? 12.774 35.372 43.836 1.00 10.17 180 LYS A C 1
ATOM 1536 O O . LYS A 1 180 ? 13.085 34.460 43.060 1.00 10.14 180 LYS A O 1
ATOM 1542 N N . ARG A 1 181 ? 11.870 35.234 44.811 1.00 9.63 181 ARG A N 1
ATOM 1543 C CA . ARG A 1 181 ? 11.169 33.970 45.088 1.00 9.73 181 ARG A CA 1
ATOM 1544 C C . ARG A 1 181 ? 9.729 33.939 44.612 1.00 9.11 181 ARG A C 1
ATOM 1545 O O . ARG A 1 181 ? 9.255 32.896 44.135 1.00 8.76 181 ARG A O 1
ATOM 1553 N N . ILE A 1 182 ? 9.025 35.068 44.721 1.00 9.24 182 ILE A N 1
ATOM 1554 C CA . ILE A 1 182 ? 7.664 35.177 44.226 1.00 9.43 182 ILE A CA 1
ATOM 1555 C C . ILE A 1 182 ? 7.318 36.648 44.101 1.00 9.67 182 ILE A C 1
ATOM 1556 O O . ILE A 1 182 ? 7.742 37.452 44.942 1.00 10.37 182 ILE A O 1
ATOM 1561 N N . THR A 1 183 ? 6.580 36.989 43.057 1.00 9.75 183 THR A N 1
ATOM 1562 C CA . THR A 1 183 ? 6.161 38.383 42.864 1.00 10.47 183 THR A CA 1
ATOM 1563 C C . THR A 1 183 ? 4.651 38.531 43.026 1.00 10.72 183 THR A C 1
ATOM 1564 O O . THR A 1 183 ? 3.891 37.560 42.929 1.00 10.42 183 THR A O 1
ATOM 1568 N N . LYS A 1 184 ? 4.198 39.775 43.178 1.00 11.51 184 LYS A N 1
ATOM 1569 C CA . LYS A 1 184 ? 2.770 40.048 43.272 1.00 12.19 184 LYS A CA 1
ATOM 1570 C C . LYS A 1 184 ? 2.036 39.613 42.006 1.00 11.83 184 LYS A C 1
ATOM 1571 O O . LYS A 1 184 ? 0.936 39.036 42.066 1.00 12.08 184 LYS A O 1
ATOM 1577 N N . GLU A 1 185 ? 2.651 39.864 40.853 1.00 12.39 185 GLU A N 1
ATOM 1578 C CA . GLU A 1 185 ? 2.049 39.454 39.610 1.00 12.25 185 GLU A CA 1
ATOM 1579 C C . GLU A 1 185 ? 1.861 37.932 39.565 1.00 11.47 185 GLU A C 1
ATOM 1580 O O . GLU A 1 185 ? 0.827 37.447 39.122 1.00 12.05 185 GLU A O 1
ATOM 1586 N N . GLN A 1 186 ? 2.862 37.186 40.024 1.00 10.59 186 GLN A N 1
ATOM 1587 C CA . GLN A 1 186 ? 2.734 35.741 40.036 1.00 9.91 186 GLN A CA 1
ATOM 1588 C C . GLN A 1 186 ? 1.618 35.309 40.984 1.00 9.80 186 GLN A C 1
ATOM 1589 O O . GLN A 1 186 ? 0.838 34.429 40.624 1.00 10.06 186 GLN A O 1
ATOM 1595 N N . ILE A 1 187 ? 1.560 35.921 42.179 1.00 10.06 187 ILE A N 1
ATOM 1596 C CA . ILE A 1 187 ? 0.512 35.584 43.145 1.00 10.63 187 ILE A CA 1
ATOM 1597 C C . ILE A 1 187 ? -0.871 35.845 42.546 1.00 10.65 187 ILE A C 1
ATOM 1598 O O . ILE A 1 187 ? -1.790 35.042 42.703 1.00 10.58 187 ILE A O 1
ATOM 1603 N N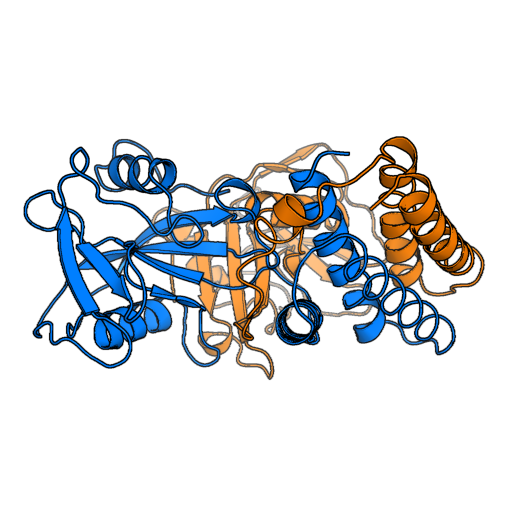 . GLU A 1 188 ? -1.008 36.955 41.825 1.00 11.44 188 GLU A N 1
ATOM 1604 C CA . GLU A 1 188 ? -2.289 37.270 41.202 1.00 12.77 188 GLU A CA 1
ATOM 1605 C C . GLU A 1 188 ? -2.673 36.272 40.108 1.00 11.95 188 GLU A C 1
ATOM 1606 O O . GLU A 1 188 ? -3.837 35.858 40.025 1.00 12.27 188 GLU A O 1
ATOM 1612 N N A LEU A 1 189 ? -1.703 35.890 39.282 0.50 12.19 189 LEU A N 1
ATOM 1613 N N B LEU A 1 189 ? -1.708 35.867 39.284 0.50 11.46 189 LEU A N 1
ATOM 1614 C CA A LEU A 1 189 ? -1.893 34.848 38.270 0.50 12.25 189 LEU A CA 1
ATOM 1615 C CA B LEU A 1 189 ? -1.957 34.845 38.261 0.50 11.07 189 LEU A CA 1
ATOM 1616 C C A LEU A 1 189 ? -2.316 33.531 38.908 0.50 11.40 189 LEU A C 1
ATOM 1617 C C B LEU A 1 189 ? -2.324 33.510 38.903 0.50 10.72 189 LEU A C 1
ATOM 1618 O O A LEU A 1 189 ? -3.260 32.876 38.462 0.50 10.82 189 LEU A O 1
ATOM 1619 O O B LEU A 1 189 ? -3.245 32.822 38.454 0.50 10.20 189 LEU A O 1
ATOM 1628 N N . LEU A 1 190 ? -1.589 33.141 39.951 1.00 10.54 190 LEU A N 1
ATOM 1629 C CA . LEU A 1 190 ? -1.866 31.902 40.673 1.00 10.36 190 LEU A CA 1
ATOM 1630 C C . LEU A 1 190 ? -3.270 31.856 41.255 1.00 10.20 190 LEU A C 1
ATOM 1631 O O . LEU A 1 190 ? -3.918 30.828 41.198 1.00 9.71 190 LEU A O 1
ATOM 1636 N N . TRP A 1 191 ? -3.735 32.995 41.774 1.00 10.69 191 TRP A N 1
ATOM 1637 C CA . TRP A 1 191 ? -5.085 33.071 42.294 1.00 11.19 191 TRP A CA 1
ATOM 1638 C C . TRP A 1 191 ? -6.114 32.803 41.224 1.00 11.13 191 TRP A C 1
ATOM 1639 O O . TRP A 1 191 ? -7.077 32.062 41.449 1.00 11.33 191 TRP A O 1
ATOM 1650 N N . GLN A 1 192 ? -5.897 33.362 40.032 1.00 10.88 192 GLN A N 1
ATOM 1651 C CA . GLN A 1 192 ? -6.802 33.121 38.918 1.00 11.49 192 GLN A CA 1
ATOM 1652 C C . GLN A 1 192 ? -6.810 31.652 38.477 1.00 11.35 192 GLN A C 1
ATOM 1653 O O . GLN A 1 192 ? -7.868 31.089 38.182 1.00 11.13 192 GLN A O 1
ATOM 1659 N N . VAL A 1 193 ? -5.634 31.012 38.433 1.00 11.08 193 VAL A N 1
ATOM 1660 C CA . VAL A 1 193 ? -5.575 29.577 38.101 1.00 11.38 193 VAL A CA 1
ATOM 1661 C C . VAL A 1 193 ? -6.268 28.743 39.194 1.00 11.38 193 VAL A C 1
ATOM 1662 O O . VAL A 1 193 ? -7.084 27.865 38.915 1.00 11.48 193 VAL A O 1
ATOM 1666 N N . TYR A 1 194 ? -5.945 29.067 40.441 1.00 11.75 194 TYR A N 1
ATOM 1667 C CA . TYR A 1 194 ? -6.491 28.352 41.594 1.00 12.47 194 TYR A CA 1
ATOM 1668 C C . TYR A 1 194 ? -8.028 28.380 41.606 1.00 13.10 194 TYR A C 1
ATOM 1669 O O . TYR A 1 194 ? -8.663 27.373 41.910 1.00 13.07 194 TYR A O 1
ATOM 1678 N N A GLN A 1 195 ? -8.595 29.545 41.277 0.50 13.20 195 GLN A N 1
ATOM 1679 N N B GLN A 1 195 ? -8.615 29.521 41.268 0.50 13.46 195 GLN A N 1
ATOM 1680 C CA A GLN A 1 195 ? -10.047 29.735 41.265 0.50 14.23 195 GLN A CA 1
ATOM 1681 C CA B GLN A 1 195 ? -10.069 29.630 41.274 0.50 14.65 195 GLN A CA 1
ATOM 1682 C C A GLN A 1 195 ? -10.699 29.220 39.974 0.50 14.49 195 GLN A C 1
ATOM 1683 C C B GLN A 1 195 ? -10.720 28.988 40.065 0.50 14.87 195 GLN A C 1
ATOM 1684 O O A GLN A 1 195 ? -11.910 29.386 39.792 0.50 14.86 195 GLN A O 1
ATOM 1685 O O B GLN A 1 195 ? -11.947 28.855 40.016 0.50 15.60 195 GLN A O 1
ATOM 1696 N N . GLY A 1 196 ? -9.911 28.615 39.083 1.00 14.46 196 GLY A N 1
ATOM 1697 C CA . GLY A 1 196 ? -10.430 28.010 37.853 1.00 14.55 196 GLY A CA 1
ATOM 1698 C C . GLY A 1 196 ? -10.866 29.018 36.804 1.00 15.01 196 GLY A C 1
ATOM 1699 O O . GLY A 1 196 ? -11.621 28.670 35.890 1.00 17.01 196 GLY A O 1
ATOM 1700 N N . HIS A 1 197 ? -10.379 30.251 36.914 1.00 13.96 197 HIS A N 1
ATOM 1701 C CA . HIS A 1 197 ? -10.706 31.292 35.941 1.00 14.70 197 HIS A CA 1
ATOM 1702 C C . HIS A 1 197 ? -9.850 31.202 34.713 1.00 15.20 197 HIS A C 1
ATOM 1703 O O . HIS A 1 197 ? -10.133 31.826 33.692 1.00 16.75 197 HIS A O 1
ATOM 1710 N N . ARG A 1 198 ? -8.781 30.415 34.790 1.00 14.40 198 ARG A N 1
ATOM 1711 C CA . ARG A 1 198 ? -7.937 30.136 33.628 1.00 14.46 198 ARG A CA 1
ATOM 1712 C C . ARG A 1 198 ? -7.225 28.837 33.912 1.00 13.90 198 ARG A C 1
ATOM 1713 O O . ARG A 1 198 ? -7.243 28.373 35.046 1.00 14.05 198 ARG A O 1
ATOM 1721 N N . GLY A 1 199 ? -6.616 28.255 32.887 1.00 13.24 199 GLY A N 1
ATOM 1722 C CA . GLY A 1 199 ? -5.886 27.006 33.032 1.00 12.67 199 GLY A CA 1
ATOM 1723 C C . GLY A 1 199 ? -4.481 27.223 33.566 1.00 11.63 199 GLY A C 1
ATOM 1724 O O . GLY A 1 199 ? -4.023 28.353 33.794 1.00 11.64 199 GLY A O 1
ATOM 1725 N N . GLN A 1 200 ? -3.809 26.103 33.765 1.00 11.12 200 GLN A N 1
ATOM 1726 C CA . GLN A 1 200 ? -2.419 26.067 34.187 1.00 10.93 200 GLN A CA 1
ATOM 1727 C C . GLN A 1 200 ? -1.544 27.077 33.435 1.00 10.80 200 GLN A C 1
ATOM 1728 O O . GLN A 1 200 ? -1.606 27.167 32.205 1.00 11.35 200 GLN A O 1
ATOM 1734 N N . TYR A 1 201 ? -0.716 27.813 34.178 1.00 9.97 201 TYR A N 1
ATOM 1735 C CA . TYR A 1 201 ? 0.197 28.783 33.577 1.00 10.09 201 TYR A CA 1
ATOM 1736 C C . TYR A 1 201 ? 1.528 28.122 33.210 1.00 9.84 201 TYR A C 1
ATOM 1737 O O . TYR A 1 201 ? 2.137 27.497 34.056 1.00 9.91 201 TYR A O 1
ATOM 1746 N N . LEU A 1 202 ? 1.960 28.273 31.966 1.00 9.93 202 LEU A N 1
ATOM 1747 C CA . LEU A 1 202 ? 3.248 27.759 31.521 1.00 10.54 202 LEU A CA 1
ATOM 1748 C C . LEU A 1 202 ? 4.010 28.806 30.733 1.00 10.64 202 LEU A C 1
ATOM 1749 O O . LEU A 1 202 ? 3.516 29.313 29.726 1.00 12.18 202 LEU A O 1
ATOM 1754 N N . ASP A 1 203 ? 5.224 29.121 31.161 1.00 9.64 203 ASP A N 1
ATOM 1755 C CA . ASP A 1 203 ? 6.100 29.936 30.316 1.00 10.27 203 ASP A CA 1
ATOM 1756 C C . ASP A 1 203 ? 6.760 29.111 29.217 1.00 11.23 203 ASP A C 1
ATOM 1757 O O . ASP A 1 203 ? 7.045 27.940 29.409 1.00 10.37 203 ASP A O 1
ATOM 1762 N N . MET B 1 1 ? 31.037 49.902 34.686 1.00 24.98 1 MET B N 1
ATOM 1763 C CA . MET B 1 1 ? 32.062 49.547 33.659 1.00 23.55 1 MET B CA 1
ATOM 1764 C C . MET B 1 1 ? 31.860 50.481 32.501 1.00 21.10 1 MET B C 1
ATOM 1765 O O . MET B 1 1 ? 30.735 50.740 32.106 1.00 21.09 1 MET B O 1
ATOM 1770 N N . LYS B 1 2 ? 32.962 50.986 31.957 1.00 19.74 2 LYS B N 1
ATOM 1771 C CA . LYS B 1 2 ? 32.910 51.853 30.796 1.00 17.86 2 LYS B CA 1
ATOM 1772 C C . LYS B 1 2 ? 32.813 51.070 29.494 1.00 15.16 2 LYS B C 1
ATOM 1773 O O . LYS B 1 2 ? 33.312 49.934 29.398 1.00 14.68 2 LYS B O 1
ATOM 1779 N N . THR B 1 3 ? 32.216 51.709 28.494 1.00 13.90 3 THR B N 1
ATOM 1780 C CA . THR B 1 3 ? 32.094 51.137 27.158 1.00 13.65 3 THR B CA 1
ATOM 1781 C C . THR B 1 3 ? 33.406 50.568 26.643 1.00 13.41 3 THR B C 1
ATOM 1782 O O . THR B 1 3 ? 33.437 49.463 26.106 1.00 12.52 3 THR B O 1
ATOM 1786 N N . SER B 1 4 ? 34.501 51.301 26.793 1.00 13.18 4 SER B N 1
ATOM 1787 C CA . SER B 1 4 ? 35.765 50.833 26.251 1.00 12.99 4 SER B CA 1
ATOM 1788 C C . SER B 1 4 ? 36.241 49.530 26.901 1.00 12.48 4 SER B C 1
ATOM 1789 O O . SER B 1 4 ? 36.841 48.683 26.226 1.00 11.98 4 SER B O 1
ATOM 1792 N N . ASP B 1 5 ? 35.977 49.357 28.195 1.00 12.77 5 ASP B N 1
ATOM 1793 C CA . ASP B 1 5 ? 36.345 48.107 28.863 1.00 12.94 5 ASP B CA 1
ATOM 1794 C C . ASP B 1 5 ? 35.445 46.948 28.416 1.00 11.90 5 ASP B C 1
ATOM 1795 O O . ASP B 1 5 ? 35.920 45.822 28.265 1.00 11.42 5 ASP B O 1
ATOM 1800 N N . PHE B 1 6 ? 34.168 47.251 28.184 1.00 11.27 6 PHE B N 1
ATOM 1801 C CA . PHE B 1 6 ? 33.227 46.259 27.690 1.00 10.62 6 PHE B CA 1
ATOM 1802 C C . PHE B 1 6 ? 33.670 45.791 26.310 1.00 9.91 6 PHE B C 1
ATOM 1803 O O . PHE B 1 6 ? 33.741 44.580 26.062 1.00 9.87 6 PHE B O 1
ATOM 1811 N N . VAL B 1 7 ? 34.004 46.741 25.435 1.00 9.75 7 VAL B N 1
ATOM 1812 C CA . VAL B 1 7 ? 34.492 46.437 24.093 1.00 9.86 7 VAL B CA 1
ATOM 1813 C C . VAL B 1 7 ? 35.739 45.537 24.161 1.00 9.95 7 VAL B C 1
ATOM 1814 O O . VAL B 1 7 ? 35.841 44.558 23.412 1.00 9.75 7 VAL B O 1
ATOM 1818 N N . LYS B 1 8 ? 36.654 45.826 25.080 1.00 9.53 8 LYS B N 1
ATOM 1819 C CA . LYS B 1 8 ? 37.847 45.031 25.257 1.00 9.81 8 LYS B CA 1
ATOM 1820 C C . LYS B 1 8 ? 37.495 43.551 25.514 1.00 9.36 8 LYS B C 1
ATOM 1821 O O . LYS B 1 8 ? 38.074 42.662 24.904 1.00 8.84 8 LYS B O 1
ATOM 1827 N N . TYR B 1 9 ? 36.580 43.308 26.453 1.00 9.17 9 TYR B N 1
ATOM 1828 C CA . TYR B 1 9 ? 36.228 41.930 26.795 1.00 9.45 9 TYR B CA 1
ATOM 1829 C C . TYR B 1 9 ? 35.534 41.261 25.632 1.00 9.21 9 TYR B C 1
ATOM 1830 O O . TYR B 1 9 ? 35.824 40.101 25.323 1.00 9.21 9 TYR B O 1
ATOM 1839 N N . LEU B 1 10 ? 34.626 41.978 24.983 1.00 8.72 10 LEU B N 1
ATOM 1840 C CA . LEU B 1 10 ? 33.908 41.416 23.858 1.00 8.70 10 LEU B CA 1
ATOM 1841 C C . LEU B 1 10 ? 34.849 41.037 22.710 1.00 8.39 10 LEU B C 1
ATOM 1842 O O . LEU B 1 10 ? 34.737 39.940 22.147 1.00 8.30 10 LEU B O 1
ATOM 1847 N N . GLN B 1 11 ? 35.794 41.920 22.377 1.00 7.82 11 GLN B N 1
ATOM 1848 C CA . GLN B 1 11 ? 36.714 41.634 21.291 1.00 7.91 11 GLN B CA 1
ATOM 1849 C C . GLN B 1 11 ? 37.622 40.458 21.623 1.00 7.40 11 GLN B C 1
ATOM 1850 O O . GLN B 1 11 ? 37.917 39.664 20.746 1.00 7.45 11 GLN B O 1
ATOM 1856 N N . ARG B 1 12 ? 38.039 40.321 22.885 1.00 7.64 12 ARG B N 1
ATOM 1857 C CA . ARG B 1 12 ? 38.863 39.185 23.280 1.00 7.78 12 ARG B CA 1
ATOM 1858 C C . ARG B 1 12 ? 38.084 37.874 23.150 1.00 7.67 12 ARG B C 1
ATOM 1859 O O . ARG B 1 12 ? 38.621 36.864 22.694 1.00 7.67 12 ARG B O 1
ATOM 1867 N N . MET B 1 13 ? 36.805 37.906 23.518 1.00 7.50 13 MET B N 1
ATOM 1868 C CA . MET B 1 13 ? 35.972 36.719 23.383 1.00 8.21 13 MET B CA 1
ATOM 1869 C C . MET B 1 13 ? 35.657 36.397 21.930 1.00 7.73 13 MET B C 1
ATOM 1870 O O . MET B 1 13 ? 35.631 35.221 21.544 1.00 7.70 13 MET B O 1
ATOM 1875 N N . ILE B 1 14 ? 35.434 37.428 21.109 1.00 7.98 14 ILE B N 1
ATOM 1876 C CA . ILE B 1 14 ? 35.235 37.229 19.688 1.00 8.25 14 ILE B CA 1
ATOM 1877 C C . ILE B 1 14 ? 36.464 36.588 19.053 1.00 8.30 14 ILE B C 1
ATOM 1878 O O . ILE B 1 14 ? 36.329 35.696 18.208 1.00 8.02 14 ILE B O 1
ATOM 1883 N N . ALA B 1 15 ? 37.664 37.030 19.430 1.00 8.19 15 ALA B N 1
ATOM 1884 C CA . ALA B 1 15 ? 38.892 36.411 18.893 1.00 8.63 15 ALA B CA 1
ATOM 1885 C C . ALA B 1 15 ? 38.917 34.907 19.111 1.00 8.31 15 ALA B C 1
ATOM 1886 O O . ALA B 1 15 ? 39.210 34.135 18.198 1.00 8.78 15 ALA B O 1
ATOM 1888 N N . ILE B 1 16 ? 38.612 34.481 20.332 1.00 8.55 16 ILE B N 1
ATOM 1889 C CA . ILE B 1 16 ? 38.635 33.065 20.642 1.00 8.28 16 ILE B CA 1
ATOM 1890 C C . ILE B 1 16 ? 37.540 32.327 19.870 1.00 8.39 16 ILE B C 1
ATOM 1891 O O . ILE B 1 16 ? 37.766 31.244 19.318 1.00 8.53 16 ILE B O 1
ATOM 1896 N N . THR B 1 17 ? 36.350 32.912 19.819 1.00 8.38 17 THR B N 1
ATOM 1897 C CA . THR B 1 17 ? 35.234 32.305 19.123 1.00 8.77 17 THR B CA 1
ATOM 1898 C C . THR B 1 17 ? 35.536 32.139 17.636 1.00 8.92 17 THR B C 1
ATOM 1899 O O . THR B 1 17 ? 35.247 31.073 17.050 1.00 8.97 17 THR B O 1
ATOM 1903 N N . ASP B 1 18 ? 36.143 33.167 17.035 1.00 9.24 18 ASP B N 1
ATOM 1904 C CA . ASP B 1 18 ? 36.530 33.094 15.631 1.00 9.70 18 ASP B CA 1
ATOM 1905 C C . ASP B 1 18 ? 37.556 31.994 15.379 1.00 9.72 18 ASP B C 1
ATOM 1906 O O . ASP B 1 18 ? 37.489 31.314 14.352 1.00 9.49 18 ASP B O 1
ATOM 1911 N N A THR B 1 19 ? 38.482 31.830 16.302 0.60 9.65 19 THR B N 1
ATOM 1912 N N B THR B 1 19 ? 38.492 31.772 16.303 0.40 9.64 19 THR B N 1
ATOM 1913 C CA A THR B 1 19 ? 39.438 30.757 16.222 0.60 10.15 19 THR B CA 1
ATOM 1914 C CA B THR B 1 19 ? 39.450 30.656 16.153 0.40 10.03 19 THR B CA 1
ATOM 1915 C C A THR B 1 19 ? 38.681 29.421 16.186 0.60 9.96 19 THR B C 1
ATOM 1916 C C B THR B 1 19 ? 38.759 29.301 16.280 0.40 9.97 19 THR B C 1
ATOM 1917 O O A THR B 1 19 ? 38.951 28.579 15.319 0.60 9.66 19 THR B O 1
ATOM 1918 O O B THR B 1 19 ? 39.166 28.311 15.656 0.40 9.69 19 THR B O 1
ATOM 1925 N N . GLY B 1 20 ? 37.704 29.241 17.084 1.00 9.66 20 GLY B N 1
ATOM 1926 C CA . GLY B 1 20 ? 36.892 28.030 17.125 1.00 9.71 20 GLY B CA 1
ATOM 1927 C C . GLY B 1 20 ? 36.194 27.797 15.799 1.00 9.64 20 GLY B C 1
ATOM 1928 O O . GLY B 1 20 ? 36.206 26.679 15.272 1.00 9.86 20 GLY B O 1
ATOM 1929 N N . LEU B 1 21 ? 35.589 28.849 15.238 1.00 9.75 21 LEU B N 1
ATOM 1930 C CA . LEU B 1 21 ? 34.896 28.729 13.965 1.00 10.44 21 LEU B CA 1
ATOM 1931 C C . LEU B 1 21 ? 35.834 28.303 12.831 1.00 10.68 21 LEU B C 1
ATOM 1932 O O . LEU B 1 21 ? 35.401 27.591 11.919 1.00 12.33 21 LEU B O 1
ATOM 1937 N N . THR B 1 22 ? 37.084 28.747 12.850 1.00 10.56 22 THR B N 1
ATOM 1938 C CA . THR B 1 22 ? 38.032 28.323 11.805 1.00 11.08 22 THR B CA 1
ATOM 1939 C C . THR B 1 22 ? 38.475 26.880 12.044 1.00 10.93 22 THR B C 1
ATOM 1940 O O . THR B 1 22 ? 38.461 26.064 11.109 1.00 11.58 22 THR B O 1
ATOM 1944 N N . PHE B 1 23 ? 38.863 26.559 13.274 1.00 9.94 23 PHE B N 1
ATOM 1945 C CA . PHE B 1 23 ? 39.657 25.347 13.506 1.00 9.77 23 PHE B CA 1
ATOM 1946 C C . PHE B 1 23 ? 38.918 24.125 14.004 1.00 9.89 23 PHE B C 1
ATOM 1947 O O . PHE B 1 23 ? 39.429 23.030 13.848 1.00 10.42 23 PHE B O 1
ATOM 1955 N N . THR B 1 24 ? 37.754 24.281 14.625 1.00 9.49 24 THR B N 1
ATOM 1956 C CA . THR B 1 24 ? 37.110 23.085 15.161 1.00 9.80 24 THR B CA 1
ATOM 1957 C C . THR B 1 24 ? 36.720 22.090 14.057 1.00 9.85 24 THR B C 1
ATOM 1958 O O . THR B 1 24 ? 36.330 22.492 12.958 1.00 10.48 24 THR B O 1
ATOM 1962 N N . LYS B 1 25 ? 36.775 20.810 14.408 1.00 10.65 25 LYS B N 1
ATOM 1963 C CA . LYS B 1 25 ? 36.424 19.729 13.483 1.00 11.65 25 LYS B CA 1
ATOM 1964 C C . LYS B 1 25 ? 35.119 19.058 13.881 1.00 12.28 25 LYS B C 1
ATOM 1965 O O . LYS B 1 25 ? 34.663 18.149 13.199 1.00 13.99 25 LYS B O 1
ATOM 1971 N N . ASP B 1 26 ? 34.502 19.535 14.961 1.00 12.15 26 ASP B N 1
ATOM 1972 C CA . ASP B 1 26 ? 33.317 18.894 15.544 1.00 12.63 26 ASP B CA 1
ATOM 1973 C C . ASP B 1 26 ? 32.109 19.780 15.252 1.00 12.17 26 ASP B C 1
ATOM 1974 O O . ASP B 1 26 ? 32.121 20.960 15.587 1.00 11.45 26 ASP B O 1
ATOM 1979 N N . PRO B 1 27 ? 31.059 19.242 14.613 1.00 12.29 27 PRO B N 1
ATOM 1980 C CA . PRO B 1 27 ? 29.899 20.072 14.278 1.00 12.43 27 PRO B CA 1
ATOM 1981 C C . PRO B 1 27 ? 29.149 20.665 15.490 1.00 11.73 27 PRO B C 1
ATOM 1982 O O . PRO B 1 27 ? 28.510 21.706 15.376 1.00 11.33 27 PRO B O 1
ATOM 1986 N N . PHE B 1 28 ? 29.221 19.986 16.632 1.00 11.24 28 PHE B N 1
ATOM 1987 C CA . PHE B 1 28 ? 28.531 20.479 17.813 1.00 11.25 28 PHE B CA 1
ATOM 1988 C C . PHE B 1 28 ? 29.318 21.605 18.480 1.00 10.30 28 PHE B C 1
ATOM 1989 O O . PHE B 1 28 ? 28.724 22.549 18.993 1.00 9.82 28 PHE B O 1
ATOM 1997 N N . ASP B 1 29 ? 30.643 21.524 18.431 1.00 10.01 29 ASP B N 1
ATOM 1998 C CA . ASP B 1 29 ? 31.479 22.677 18.809 1.00 9.46 29 ASP B CA 1
ATOM 1999 C C . ASP B 1 29 ? 31.215 23.839 17.849 1.00 9.36 29 ASP B C 1
ATOM 2000 O O . ASP B 1 29 ? 31.038 24.979 18.293 1.00 8.60 29 ASP B O 1
ATOM 2005 N N . ARG B 1 30 ? 31.114 23.565 16.541 1.00 9.20 30 ARG B N 1
ATOM 2006 C CA . ARG B 1 30 ? 30.874 24.637 15.586 1.00 10.18 30 ARG B CA 1
ATOM 2007 C C . ARG B 1 30 ? 29.567 25.353 15.917 1.00 9.83 30 ARG B C 1
ATOM 2008 O O . ARG B 1 30 ? 29.517 26.585 15.896 1.00 9.91 30 ARG B O 1
ATOM 2016 N N . GLU B 1 31 ? 28.515 24.588 16.213 1.00 10.34 31 GLU B N 1
ATOM 2017 C CA . GLU B 1 31 ? 27.227 25.192 16.578 1.00 11.26 31 GLU B CA 1
ATOM 2018 C C . GLU B 1 31 ? 27.347 26.101 17.808 1.00 9.92 31 GLU B C 1
ATOM 2019 O O . GLU B 1 31 ? 26.779 27.184 17.856 1.00 9.99 31 GLU B O 1
ATOM 2025 N N . ARG B 1 32 ? 28.071 25.646 18.822 1.00 8.80 32 ARG B N 1
ATOM 2026 C CA . ARG B 1 32 ? 28.305 26.476 20.012 1.00 8.78 32 ARG B CA 1
ATOM 2027 C C . ARG B 1 32 ? 29.054 27.762 19.672 1.00 8.44 32 ARG B C 1
ATOM 2028 O O . ARG B 1 32 ? 28.684 28.817 20.151 1.00 8.45 32 ARG B O 1
ATOM 2036 N N . TYR B 1 33 ? 30.106 27.677 18.848 1.00 8.29 33 TYR B N 1
ATOM 2037 C CA . TYR B 1 33 ? 30.836 28.882 18.472 1.00 8.61 33 TYR B CA 1
ATOM 2038 C C . TYR B 1 33 ? 29.979 29.808 17.625 1.00 8.77 33 TYR B C 1
ATOM 2039 O O . TYR B 1 33 ? 30.100 31.025 17.761 1.00 8.94 33 TYR B O 1
ATOM 2048 N N . GLU B 1 34 ? 29.131 29.260 16.756 1.00 9.23 34 GLU B N 1
ATOM 2049 C CA . GLU B 1 34 ? 28.206 30.106 16.000 1.00 9.95 34 GLU B CA 1
ATOM 2050 C C . GLU B 1 34 ? 27.243 30.861 16.923 1.00 9.96 34 GLU B C 1
ATOM 2051 O O . GLU B 1 34 ? 26.983 32.057 16.739 1.00 10.16 34 GLU B O 1
ATOM 2057 N N . ASP B 1 35 ? 26.737 30.162 17.937 1.00 9.41 35 ASP B N 1
ATOM 2058 C CA . ASP B 1 35 ? 25.825 30.740 18.912 1.00 9.51 35 ASP B CA 1
ATOM 2059 C C . ASP B 1 35 ? 26.543 31.850 19.673 1.00 9.14 35 ASP B C 1
ATOM 2060 O O . ASP B 1 35 ? 26.072 32.992 19.730 1.00 9.56 35 ASP B O 1
ATOM 2065 N N . LEU B 1 36 ? 27.723 31.526 20.210 1.00 8.79 36 LEU B N 1
ATOM 2066 C CA . LEU B 1 36 ? 28.545 32.525 20.907 1.00 9.23 36 LEU B CA 1
ATOM 2067 C C . LEU B 1 36 ? 28.862 33.723 20.028 1.00 9.08 36 LEU B C 1
ATOM 2068 O O . LEU B 1 36 ? 28.753 34.861 20.482 1.00 9.56 36 LEU B O 1
ATOM 2073 N N . ARG B 1 37 ? 29.226 33.484 18.766 1.00 9.32 37 ARG B N 1
ATOM 2074 C CA . ARG B 1 37 ? 29.609 34.603 17.885 1.00 10.49 37 ARG B CA 1
ATOM 2075 C C . ARG B 1 37 ? 28.416 35.514 17.616 1.00 10.26 37 ARG B C 1
ATOM 2076 O O . ARG B 1 37 ? 28.570 36.728 17.576 1.00 10.70 37 ARG B O 1
ATOM 2084 N N A SER B 1 38 ? 27.233 34.927 17.451 0.70 10.22 38 SER B N 1
ATOM 2085 N N B SER B 1 38 ? 27.232 34.927 17.458 0.30 10.21 38 SER B N 1
ATOM 2086 C CA A SER B 1 38 ? 26.018 35.718 17.233 0.70 10.52 38 SER B CA 1
ATOM 2087 C CA B SER B 1 38 ? 26.014 35.710 17.231 0.30 10.25 38 SER B CA 1
ATOM 2088 C C A SER B 1 38 ? 25.721 36.590 18.459 0.70 10.38 38 SER B C 1
ATOM 2089 C C B SER B 1 38 ? 25.636 36.554 18.446 0.30 10.18 38 SER B C 1
ATOM 2090 O O A SER B 1 38 ? 25.469 37.802 18.355 0.70 10.10 38 SER B O 1
ATOM 2091 O O B SER B 1 38 ? 25.224 37.708 18.304 0.30 10.29 38 SER B O 1
ATOM 2096 N N . LEU B 1 39 ? 25.793 35.989 19.641 1.00 9.78 39 LEU B N 1
ATOM 2097 C CA . LEU B 1 39 ? 25.543 36.732 20.886 1.00 9.81 39 LEU B CA 1
ATOM 2098 C C . LEU B 1 39 ? 26.553 37.872 21.055 1.00 9.68 39 LEU B C 1
ATOM 2099 O O . LEU B 1 39 ? 26.181 39.012 21.362 1.00 9.37 39 LEU B O 1
ATOM 2104 N N . LEU B 1 40 ? 27.829 37.553 20.858 1.00 9.50 40 LEU B N 1
ATOM 2105 C CA . LEU B 1 40 ? 28.898 38.535 21.047 1.00 9.79 40 LEU B CA 1
ATOM 2106 C C . LEU B 1 40 ? 28.761 39.691 20.058 1.00 10.16 40 LEU B C 1
ATOM 2107 O O . LEU B 1 40 ? 29.014 40.835 20.425 1.00 9.97 40 LEU B O 1
ATOM 2112 N N A SER B 1 41 ? 28.364 39.398 18.832 0.70 10.55 41 SER B N 1
ATOM 2113 N N B SER B 1 41 ? 28.353 39.374 18.828 0.30 10.68 41 SER B N 1
ATOM 2114 C CA A SER B 1 41 ? 28.167 40.447 17.830 0.70 11.33 41 SER B CA 1
ATOM 2115 C CA B SER B 1 41 ? 28.096 40.361 17.765 0.30 11.37 41 SER B CA 1
ATOM 2116 C C A SER B 1 41 ? 27.041 41.384 18.265 0.70 11.73 41 SER B C 1
ATOM 2117 C C B SER B 1 41 ? 27.002 41.346 18.157 0.30 11.74 41 SER B C 1
ATOM 2118 O O A SER B 1 41 ? 27.176 42.606 18.162 0.70 11.92 41 SER B O 1
ATOM 2119 O O B SER B 1 41 ? 27.117 42.546 17.901 0.30 12.06 41 SER B O 1
ATOM 2124 N N . GLU B 1 42 ? 25.933 40.830 18.757 1.00 11.78 42 GLU B N 1
ATOM 2125 C CA . GLU B 1 42 ? 24.822 41.656 19.243 1.00 12.54 42 GLU B CA 1
ATOM 2126 C C . GLU B 1 42 ? 25.290 42.498 20.415 1.00 11.60 42 GLU B C 1
ATOM 2127 O O . GLU B 1 42 ? 24.965 43.685 20.525 1.00 11.89 42 GLU B O 1
ATOM 2133 N N . MET B 1 43 ? 26.038 41.884 21.329 1.00 10.73 43 MET B N 1
ATOM 2134 C CA . MET B 1 43 ? 26.551 42.613 22.478 1.00 10.36 43 MET B CA 1
ATOM 2135 C C . MET B 1 43 ? 27.436 43.778 22.066 1.00 10.88 43 MET B C 1
ATOM 2136 O O . MET B 1 43 ? 27.328 44.869 22.627 1.00 11.08 43 MET B O 1
ATOM 2141 N N . LEU B 1 44 ? 28.314 43.557 21.090 1.00 11.06 44 LEU B N 1
ATOM 2142 C CA . LEU B 1 44 ? 29.200 44.625 20.621 1.00 11.76 44 LEU B CA 1
ATOM 2143 C C . LEU B 1 44 ? 28.390 45.772 20.021 1.00 12.73 44 LEU B C 1
ATOM 2144 O O . LEU B 1 44 ? 28.697 46.938 20.277 1.00 13.99 44 LEU B O 1
ATOM 2149 N N . ASN B 1 45 ? 27.344 45.446 19.262 1.00 13.30 45 ASN B N 1
ATOM 2150 C CA . ASN B 1 45 ? 26.462 46.477 18.690 1.00 15.40 45 ASN B CA 1
ATOM 2151 C C . ASN B 1 45 ? 25.792 47.312 19.779 1.00 15.92 45 ASN B C 1
ATOM 2152 O O . ASN B 1 45 ? 25.516 48.502 19.581 1.00 18.46 45 ASN B O 1
ATOM 2157 N N . GLN B 1 46 ? 25.550 46.689 20.927 1.00 15.34 46 GLN B N 1
ATOM 2158 C CA . GLN B 1 46 ? 24.860 47.321 22.054 1.00 16.09 46 GLN B CA 1
ATOM 2159 C C . GLN B 1 46 ? 25.822 47.868 23.109 1.00 15.64 46 GLN B C 1
ATOM 2160 O O . GLN B 1 46 ? 25.399 48.302 24.181 1.00 15.62 46 GLN B O 1
ATOM 2166 N N . ALA B 1 47 ? 27.129 47.826 22.839 1.00 15.36 47 ALA B N 1
ATOM 2167 C CA . ALA B 1 47 ? 28.099 48.148 23.880 1.00 15.39 47 ALA B CA 1
ATOM 2168 C C . ALA B 1 47 ? 27.872 49.544 24.447 1.00 15.98 47 ALA B C 1
ATOM 2169 O O . ALA B 1 47 ? 27.618 50.483 23.703 1.00 18.00 47 ALA B O 1
ATOM 2171 N N . SER B 1 48 ? 27.934 49.634 25.767 1.00 15.88 48 SER B N 1
ATOM 2172 C CA . SER B 1 48 ? 27.695 50.887 26.475 1.00 15.52 48 SER B CA 1
ATOM 2173 C C . SER B 1 48 ? 28.289 50.772 27.860 1.00 16.13 48 SER B C 1
ATOM 2174 O O . SER B 1 48 ? 28.830 49.729 28.241 1.00 16.77 48 SER B O 1
ATOM 2177 N N . ASP B 1 49 ? 28.173 51.843 28.638 1.00 16.38 49 ASP B N 1
ATOM 2178 C CA . ASP B 1 49 ? 28.471 51.767 30.043 1.00 16.32 49 ASP B CA 1
ATOM 2179 C C . ASP B 1 49 ? 27.457 50.824 30.681 1.00 16.35 49 ASP B C 1
ATOM 2180 O O . ASP B 1 49 ? 26.327 50.708 30.200 1.00 16.20 49 ASP B O 1
ATOM 2185 N N . LEU B 1 50 ? 27.874 50.172 31.753 1.00 16.19 50 LEU B N 1
ATOM 2186 C CA . LEU B 1 50 ? 26.977 49.350 32.547 1.00 16.85 50 LEU B CA 1
ATOM 2187 C C . LEU B 1 50 ? 26.960 49.883 33.961 1.00 17.22 50 LEU B C 1
ATOM 2188 O O . LEU B 1 50 ? 27.995 50.280 34.492 1.00 18.09 50 LEU B O 1
ATOM 2193 N N . ASP B 1 51 ? 25.775 49.890 34.556 1.00 17.18 51 ASP B N 1
ATOM 2194 C CA . ASP B 1 51 ? 25.596 50.302 35.945 1.00 17.66 51 ASP B CA 1
ATOM 2195 C C . ASP B 1 51 ? 25.926 49.099 36.822 1.00 18.39 51 ASP B C 1
ATOM 2196 O O . ASP B 1 51 ? 25.113 48.173 36.945 1.00 16.78 51 ASP B O 1
ATOM 2201 N N . SER B 1 52 ? 27.112 49.103 37.419 1.00 18.87 52 SER B N 1
ATOM 2202 C CA . SER B 1 52 ? 27.616 47.926 38.131 1.00 19.96 52 SER B CA 1
ATOM 2203 C C . SER B 1 52 ? 26.867 47.615 39.437 1.00 19.82 52 SER B C 1
ATOM 2204 O O . SER B 1 52 ? 26.838 46.461 39.883 1.00 18.63 52 SER B O 1
ATOM 2207 N N . GLU B 1 53 ? 26.258 48.632 40.042 1.00 19.63 53 GLU B N 1
ATOM 2208 C CA . GLU B 1 53 ? 25.371 48.413 41.185 1.00 20.07 53 GLU B CA 1
ATOM 2209 C C . GLU B 1 53 ? 24.092 47.681 40.751 1.00 17.92 53 GLU B C 1
ATOM 2210 O O . GLU B 1 53 ? 23.680 46.719 41.406 1.00 17.72 53 GLU B O 1
ATOM 2216 N N . GLU B 1 54 ? 23.472 48.144 39.666 1.00 16.41 54 GLU B N 1
ATOM 2217 C CA . GLU B 1 54 ? 22.287 47.488 39.096 1.00 16.48 54 GLU B CA 1
ATOM 2218 C C . GLU B 1 54 ? 22.583 46.059 38.652 1.00 15.24 54 GLU B C 1
ATOM 2219 O O . GLU B 1 54 ? 21.780 45.144 38.888 1.00 13.93 54 GLU B O 1
ATOM 2225 N N . VAL B 1 55 ? 23.709 45.869 37.983 1.00 14.17 55 VAL B N 1
ATOM 2226 C CA . VAL B 1 55 ? 24.106 44.521 37.569 1.00 14.26 55 VAL B CA 1
ATOM 2227 C C . VAL B 1 55 ? 24.165 43.582 38.780 1.00 13.60 55 VAL B C 1
ATOM 2228 O O . VAL B 1 55 ? 23.607 42.484 38.746 1.00 12.95 55 VAL B O 1
ATOM 2232 N N . ALA B 1 56 ? 24.826 44.001 39.852 1.00 14.02 56 ALA B N 1
ATOM 2233 C CA . ALA B 1 56 ? 24.926 43.186 41.058 1.00 14.01 56 ALA B CA 1
ATOM 2234 C C . ALA B 1 56 ? 23.540 42.858 41.628 1.00 14.30 56 ALA B C 1
ATOM 2235 O O . ALA B 1 56 ? 23.278 41.709 41.973 1.00 14.13 56 ALA B O 1
ATOM 2237 N N A GLU B 1 57 ? 22.643 43.838 41.696 0.50 14.04 57 GLU B N 1
ATOM 2238 N N B GLU B 1 57 ? 22.687 43.883 41.719 0.50 14.18 57 GLU B N 1
ATOM 2239 C CA A GLU B 1 57 ? 21.303 43.602 42.252 0.50 14.33 57 GLU B CA 1
ATOM 2240 C CA B GLU B 1 57 ? 21.298 43.751 42.166 0.50 14.58 57 GLU B CA 1
ATOM 2241 C C A GLU B 1 57 ? 20.425 42.683 41.374 0.50 13.49 57 GLU B C 1
ATOM 2242 C C B GLU B 1 57 ? 20.591 42.635 41.389 0.50 13.54 57 GLU B C 1
ATOM 2243 O O A GLU B 1 57 ? 19.605 41.919 41.884 0.50 12.82 57 GLU B O 1
ATOM 2244 O O B GLU B 1 57 ? 20.074 41.692 41.990 0.50 13.04 57 GLU B O 1
ATOM 2255 N N . VAL B 1 58 ? 20.593 42.746 40.060 1.00 12.93 58 VAL B N 1
ATOM 2256 C CA . VAL B 1 58 ? 19.908 41.789 39.187 1.00 12.33 58 VAL B CA 1
ATOM 2257 C C . VAL B 1 58 ? 20.486 40.379 39.340 1.00 11.76 58 VAL B C 1
ATOM 2258 O O . VAL B 1 58 ? 19.742 39.396 39.400 1.00 11.52 58 VAL B O 1
ATOM 2262 N N . LEU B 1 59 ? 21.795 40.272 39.494 1.00 11.48 59 LEU B N 1
ATOM 2263 C CA . LEU B 1 59 ? 22.427 38.956 39.595 1.00 11.26 59 LEU B CA 1
ATOM 2264 C C . LEU B 1 59 ? 22.043 38.206 40.858 1.00 11.55 59 LEU B C 1
ATOM 2265 O O . LEU B 1 59 ? 21.951 36.982 40.863 1.00 11.64 59 LEU B O 1
ATOM 2270 N N . LYS B 1 60 ? 21.831 38.928 41.951 1.00 11.49 60 LYS B N 1
ATOM 2271 C CA . LYS B 1 60 ? 21.508 38.256 43.211 1.00 12.06 60 LYS B CA 1
ATOM 2272 C C . LYS B 1 60 ? 20.159 37.515 43.164 1.00 11.27 60 LYS B C 1
ATOM 2273 O O . LYS B 1 60 ? 19.241 37.974 42.498 1.00 11.86 60 LYS B O 1
ATOM 2279 N N . PRO B 1 61 ? 20.040 36.371 43.875 1.00 11.63 61 PRO B N 1
ATOM 2280 C CA . PRO B 1 61 ? 21.065 35.742 44.697 1.00 12.24 61 PRO B CA 1
ATOM 2281 C C . PRO B 1 61 ? 22.135 35.056 43.856 1.00 12.39 61 PRO B C 1
ATOM 2282 O O . PRO B 1 61 ? 21.855 34.505 42.766 1.00 12.57 61 PRO B O 1
ATOM 2286 N N . THR B 1 62 ? 23.351 35.085 44.379 1.00 13.82 62 THR B N 1
ATOM 2287 C CA . THR B 1 62 ? 24.509 34.505 43.729 1.00 14.90 62 THR B CA 1
ATOM 2288 C C . THR B 1 62 ? 24.716 33.024 44.066 1.00 14.88 62 THR B C 1
ATOM 2289 O O . THR B 1 62 ? 25.245 32.272 43.246 1.00 14.59 62 THR B O 1
ATOM 2293 N N A SER B 1 63 ? 24.301 32.626 45.266 0.34 15.08 63 SER B N 1
ATOM 2294 N N B SER B 1 63 ? 24.294 32.622 45.262 0.33 15.11 63 SER B N 1
ATOM 2295 N N C SER B 1 63 ? 24.305 32.621 45.264 0.33 15.12 63 SER B N 1
ATOM 2296 C CA A SER B 1 63 ? 24.412 31.233 45.703 0.34 15.46 63 SER B CA 1
ATOM 2297 C CA B SER B 1 63 ? 24.422 31.233 45.703 0.33 15.51 63 SER B CA 1
ATOM 2298 C CA C SER B 1 63 ? 24.441 31.229 45.689 0.33 15.51 63 SER B CA 1
ATOM 2299 C C A SER B 1 63 ? 23.480 30.360 44.874 0.34 15.34 63 SER B C 1
ATOM 2300 C C B SER B 1 63 ? 23.473 30.344 44.907 0.33 15.39 63 SER B C 1
ATOM 2301 C C C SER B 1 63 ? 23.484 30.354 44.890 0.33 15.38 63 SER B C 1
ATOM 2302 O O A SER B 1 63 ? 22.329 30.729 44.633 0.34 15.48 63 SER B O 1
ATOM 2303 O O B SER B 1 63 ? 22.304 30.687 44.724 0.33 15.53 63 SER B O 1
ATOM 2304 O O C SER B 1 63 ? 22.323 30.716 44.689 0.33 15.52 63 SER B O 1
ATOM 2311 N N . ALA B 1 64 ? 23.988 29.216 44.428 1.00 15.07 64 ALA B N 1
ATOM 2312 C CA . ALA B 1 64 ? 23.194 28.267 43.662 1.00 15.19 64 ALA B CA 1
ATOM 2313 C C . ALA B 1 64 ? 23.588 26.852 44.060 1.00 15.41 64 ALA B C 1
ATOM 2314 O O . ALA B 1 64 ? 24.769 26.562 44.320 1.00 16.09 64 ALA B O 1
ATOM 2316 N N . TYR B 1 65 ? 22.603 25.967 44.084 1.00 15.96 65 TYR B N 1
ATOM 2317 C CA . TYR B 1 65 ? 22.834 24.572 44.419 1.00 16.03 65 TYR B CA 1
ATOM 2318 C C . TYR B 1 65 ? 22.370 23.695 43.281 1.00 14.96 65 TYR B C 1
ATOM 2319 O O . TYR B 1 65 ? 21.464 24.065 42.545 1.00 15.04 65 TYR B O 1
ATOM 2328 N N . ALA B 1 66 ? 23.021 22.547 43.113 1.00 14.84 66 ALA B N 1
ATOM 2329 C CA . ALA B 1 66 ? 22.601 21.577 42.120 1.00 13.75 66 ALA B CA 1
ATOM 2330 C C . ALA B 1 66 ? 21.171 21.074 42.380 1.00 12.17 66 ALA B C 1
ATOM 2331 O O . ALA B 1 66 ? 20.728 20.878 43.514 1.00 13.11 66 ALA B O 1
ATOM 2333 N N . THR B 1 67 ? 20.445 20.936 41.282 1.00 10.66 67 THR B N 1
ATOM 2334 C CA . THR B 1 67 ? 19.091 20.388 41.305 1.00 9.83 67 THR B CA 1
ATOM 2335 C C . THR B 1 67 ? 19.014 19.284 40.264 1.00 9.17 67 THR B C 1
ATOM 2336 O O . THR B 1 67 ? 19.932 19.096 39.467 1.00 9.05 67 THR B O 1
ATOM 2340 N N . PRO B 1 68 ? 17.904 18.528 40.237 1.00 9.18 68 PRO B N 1
ATOM 2341 C CA . PRO B 1 68 ? 17.719 17.651 39.088 1.00 9.27 68 PRO B CA 1
ATOM 2342 C C . PRO B 1 68 ? 17.816 18.443 37.775 1.00 9.32 68 PRO B C 1
ATOM 2343 O O . PRO B 1 68 ? 17.519 19.651 37.749 1.00 9.48 68 PRO B O 1
ATOM 2347 N N . LEU B 1 69 ? 18.234 17.766 36.719 1.00 9.58 69 LEU B N 1
ATOM 2348 C CA . LEU B 1 69 ? 18.448 18.381 35.421 1.00 9.41 69 LEU B CA 1
ATOM 2349 C C . LEU B 1 69 ? 17.159 18.461 34.599 1.00 9.34 69 LEU B C 1
ATOM 2350 O O . LEU B 1 69 ? 16.327 17.562 34.631 1.00 10.64 69 LEU B O 1
ATOM 2355 N N . MET B 1 70 ? 17.019 19.495 33.806 1.00 8.20 70 MET B N 1
ATOM 2356 C CA . MET B 1 70 ? 15.808 19.641 32.993 1.00 7.86 70 MET B CA 1
ATOM 2357 C C . MET B 1 70 ? 15.924 18.848 31.699 1.00 7.48 70 MET B C 1
ATOM 2358 O O . MET B 1 70 ? 16.876 19.018 30.938 1.00 8.12 70 MET B O 1
ATOM 2363 N N . ASP B 1 71 ? 14.919 18.016 31.422 1.00 7.07 71 ASP B N 1
ATOM 2364 C CA . ASP B 1 71 ? 14.751 17.343 30.137 1.00 7.33 71 ASP B CA 1
ATOM 2365 C C . ASP B 1 71 ? 13.368 17.676 29.613 1.00 7.05 71 ASP B C 1
ATOM 2366 O O . ASP B 1 71 ? 12.406 17.736 30.386 1.00 7.42 71 ASP B O 1
ATOM 2371 N N . VAL B 1 72 ? 13.269 17.955 28.314 1.00 7.03 72 VAL B N 1
ATOM 2372 C CA . VAL B 1 72 ? 11.978 18.248 27.681 1.00 6.97 72 VAL B CA 1
ATOM 2373 C C . VAL B 1 72 ? 11.711 17.243 26.588 1.00 7.05 72 VAL B C 1
ATOM 2374 O O . VAL B 1 72 ? 12.634 16.820 25.888 1.00 7.18 72 VAL B O 1
ATOM 2378 N N . ARG B 1 73 ? 10.445 16.863 26.461 1.00 7.16 73 ARG B N 1
ATOM 2379 C CA . ARG B 1 73 ? 10.020 15.900 25.442 1.00 7.08 73 ARG B CA 1
ATOM 2380 C C . ARG B 1 73 ? 8.727 16.370 24.807 1.00 7.26 73 ARG B C 1
ATOM 2381 O O . ARG B 1 73 ? 7.928 17.070 25.441 1.00 7.03 73 ARG B O 1
ATOM 2389 N N . ALA B 1 74 ? 8.537 15.995 23.546 1.00 7.45 74 ALA B N 1
ATOM 2390 C CA . ALA B 1 74 ? 7.326 16.331 22.772 1.00 7.55 74 ALA B CA 1
ATOM 2391 C C . ALA B 1 74 ? 6.505 15.083 22.494 1.00 7.61 74 ALA B C 1
ATOM 2392 O O . ALA B 1 74 ? 7.036 14.073 22.038 1.00 8.23 74 ALA B O 1
ATOM 2394 N N . TRP B 1 75 ? 5.207 15.185 22.778 1.00 7.44 75 TRP B N 1
ATOM 2395 C CA . TRP B 1 75 ? 4.221 14.146 22.506 1.00 7.76 75 TRP B CA 1
ATOM 2396 C C . TRP B 1 75 ? 3.395 14.631 21.354 1.00 8.01 75 TRP B C 1
ATOM 2397 O O . TRP B 1 75 ? 2.581 15.554 21.485 1.00 8.53 75 TRP B O 1
ATOM 2408 N N . ILE B 1 76 ? 3.621 14.012 20.195 1.00 8.47 76 ILE B N 1
ATOM 2409 C CA . ILE B 1 76 ? 2.981 14.432 18.931 1.00 9.16 76 ILE B CA 1
ATOM 2410 C C . ILE B 1 76 ? 2.252 13.219 18.367 1.00 9.40 76 ILE B C 1
ATOM 2411 O O . ILE B 1 76 ? 2.872 12.203 18.077 1.00 9.63 76 ILE B O 1
ATOM 2416 N N . VAL B 1 77 ? 0.925 13.323 18.262 1.00 9.87 77 VAL B N 1
ATOM 2417 C CA . VAL B 1 77 ? 0.085 12.212 17.794 1.00 10.90 77 VAL B CA 1
ATOM 2418 C C . VAL B 1 77 ? -0.513 12.602 16.441 1.00 11.20 77 VAL B C 1
ATOM 2419 O O . VAL B 1 77 ? -1.111 13.674 16.301 1.00 11.85 77 VAL B O 1
ATOM 2423 N N . GLU B 1 78 ? -0.318 11.748 15.443 1.00 11.79 78 GLU B N 1
ATOM 2424 C CA . GLU B 1 78 ? -0.943 11.952 14.123 1.00 13.10 78 GLU B CA 1
ATOM 2425 C C . GLU B 1 78 ? -1.471 10.597 13.708 1.00 13.90 78 GLU B C 1
ATOM 2426 O O . GLU B 1 78 ? -0.741 9.601 13.784 1.00 13.67 78 GLU B O 1
ATOM 2432 N N A ASP B 1 79 ? -2.737 10.568 13.281 0.50 14.46 79 ASP B N 1
ATOM 2433 N N B ASP B 1 79 ? -2.743 10.555 13.307 0.50 14.55 79 ASP B N 1
ATOM 2434 C CA A ASP B 1 79 ? -3.437 9.337 12.880 0.50 15.37 79 ASP B CA 1
ATOM 2435 C CA B ASP B 1 79 ? -3.395 9.316 12.863 0.50 15.54 79 ASP B CA 1
ATOM 2436 C C A ASP B 1 79 ? -3.284 8.237 13.933 0.50 15.17 79 ASP B C 1
ATOM 2437 C C B ASP B 1 79 ? -3.280 8.227 13.934 0.50 15.26 79 ASP B C 1
ATOM 2438 O O A ASP B 1 79 ? -3.006 7.083 13.609 0.50 16.04 79 ASP B O 1
ATOM 2439 O O B ASP B 1 79 ? -3.022 7.063 13.624 0.50 16.12 79 ASP B O 1
ATOM 2448 N N . GLU B 1 80 ? -3.444 8.630 15.199 1.00 15.46 80 GLU B N 1
ATOM 2449 C CA . GLU B 1 80 ? -3.362 7.718 16.354 1.00 16.59 80 GLU B CA 1
ATOM 2450 C C . GLU B 1 80 ? -2.017 7.008 16.515 1.00 14.94 80 GLU B C 1
ATOM 2451 O O . GLU B 1 80 ? -1.939 5.912 17.061 1.00 16.28 80 GLU B O 1
ATOM 2457 N N . LYS B 1 81 ? -0.959 7.638 16.009 1.00 13.23 81 LYS B N 1
ATOM 2458 C CA . LYS B 1 81 ? 0.396 7.129 16.145 1.00 12.46 81 LYS B CA 1
ATOM 2459 C C . LYS B 1 81 ? 1.258 8.235 16.729 1.00 11.13 81 LYS B C 1
ATOM 2460 O O . LYS B 1 81 ? 0.983 9.419 16.540 1.00 11.08 81 LYS B O 1
ATOM 2466 N N A ILE B 1 82 ? 2.279 7.839 17.485 0.50 10.25 82 ILE B N 1
ATOM 2467 N N B ILE B 1 82 ? 2.324 7.823 17.405 0.50 10.57 82 ILE B N 1
ATOM 2468 C CA A ILE B 1 82 ? 3.159 8.805 18.147 0.50 10.02 82 ILE B CA 1
ATOM 2469 C CA B ILE B 1 82 ? 3.198 8.710 18.165 0.50 10.60 82 ILE B CA 1
ATOM 2470 C C A ILE B 1 82 ? 4.463 9.017 17.387 0.50 9.60 82 ILE B C 1
ATOM 2471 C C B ILE B 1 82 ? 4.501 8.995 17.414 0.50 9.92 82 ILE B C 1
ATOM 2472 O O A ILE B 1 82 ? 5.037 8.079 16.837 0.50 9.33 82 ILE B O 1
ATOM 2473 O O B ILE B 1 82 ? 5.122 8.067 16.889 0.50 9.57 82 ILE B O 1
ATOM 2482 N N . CYS B 1 83 ? 4.928 10.260 17.369 1.00 9.48 83 CYS B N 1
ATOM 2483 C CA . CYS B 1 83 ? 6.181 10.592 16.720 1.00 9.40 83 CYS B CA 1
ATOM 2484 C C . CYS B 1 83 ? 7.377 10.163 17.571 1.00 8.82 83 CYS B C 1
ATOM 2485 O O . CYS B 1 83 ? 7.479 10.548 18.753 1.00 9.04 83 CYS B O 1
ATOM 2488 N N . LEU B 1 84 ? 8.271 9.358 16.999 1.00 8.86 84 LEU B N 1
ATOM 2489 C CA . LEU B 1 84 ? 9.536 9.008 17.639 1.00 8.87 84 LEU B CA 1
ATOM 2490 C C . LEU B 1 84 ? 10.678 9.347 16.694 1.00 8.61 84 LEU B C 1
ATOM 2491 O O . LEU B 1 84 ? 10.529 9.297 15.473 1.00 8.71 84 LEU B O 1
ATOM 2496 N N . VAL B 1 85 ? 11.822 9.688 17.286 1.00 8.74 85 VAL B N 1
ATOM 2497 C CA . VAL B 1 85 ? 13.054 9.944 16.539 1.00 9.20 85 VAL B CA 1
ATOM 2498 C C . VAL B 1 85 ? 14.156 9.010 16.999 1.00 9.42 85 VAL B C 1
ATOM 2499 O O . VAL B 1 85 ? 14.179 8.544 18.146 1.00 9.60 85 VAL B O 1
ATOM 2503 N N . ARG B 1 86 ? 15.074 8.723 16.068 1.00 9.90 86 ARG B N 1
ATOM 2504 C CA . ARG B 1 86 ? 16.211 7.866 16.316 1.00 10.39 86 ARG B CA 1
ATOM 2505 C C . ARG B 1 86 ? 17.460 8.681 16.100 1.00 10.55 86 ARG B C 1
ATOM 2506 O O . ARG B 1 86 ? 17.651 9.271 15.029 1.00 10.49 86 ARG B O 1
ATOM 2514 N N . GLY B 1 87 ? 18.292 8.729 17.139 1.00 11.24 87 GLY B N 1
ATOM 2515 C CA . GLY B 1 87 ? 19.543 9.498 17.063 1.00 12.21 87 GLY B CA 1
ATOM 2516 C C . GLY B 1 87 ? 20.562 8.888 16.116 1.00 13.00 87 GLY B C 1
ATOM 2517 O O . GLY B 1 87 ? 20.587 7.671 15.908 1.00 13.70 87 GLY B O 1
ATOM 2518 N N . GLN B 1 88 ? 21.386 9.743 15.512 1.00 14.37 88 GLN B N 1
ATOM 2519 C CA . GLN B 1 88 ? 22.515 9.259 14.699 1.00 15.76 88 GLN B CA 1
ATOM 2520 C C . GLN B 1 88 ? 23.369 8.255 15.472 1.00 16.96 88 GLN B C 1
ATOM 2521 O O . GLN B 1 88 ? 23.755 8.499 16.621 1.00 18.29 88 GLN B O 1
ATOM 2527 N N . GLY B 1 89 ? 23.633 7.111 14.848 1.00 17.62 89 GLY B N 1
ATOM 2528 C CA . GLY B 1 89 ? 24.467 6.072 15.468 1.00 18.51 89 GLY B CA 1
ATOM 2529 C C . GLY B 1 89 ? 23.771 5.222 16.521 1.00 18.63 89 GLY B C 1
ATOM 2530 O O . GLY B 1 89 ? 24.395 4.367 17.147 1.00 21.54 89 GLY B O 1
ATOM 2531 N N . GLU B 1 90 ? 22.469 5.453 16.716 1.00 17.64 90 GLU B N 1
ATOM 2532 C CA . GLU B 1 90 ? 21.692 4.730 17.727 1.00 17.28 90 GLU B CA 1
ATOM 2533 C C . GLU B 1 90 ? 20.690 3.785 17.080 1.00 15.89 90 GLU B C 1
ATOM 2534 O O . GLU B 1 90 ? 20.267 4.008 15.944 1.00 17.18 90 GLU B O 1
ATOM 2540 N N . ASP B 1 91 ? 20.308 2.742 17.808 1.00 16.20 91 ASP B N 1
ATOM 2541 C CA . ASP B 1 91 ? 19.348 1.767 17.286 1.00 16.21 91 ASP B CA 1
ATOM 2542 C C . ASP B 1 91 ? 18.048 1.797 18.075 1.00 15.37 91 ASP B C 1
ATOM 2543 O O . ASP B 1 91 ? 17.264 0.860 18.012 1.00 16.88 91 ASP B O 1
ATOM 2548 N N A SER B 1 92 ? 17.842 2.851 18.857 0.50 14.44 92 SER B N 1
ATOM 2549 N N B SER B 1 92 ? 17.846 2.890 18.810 0.50 13.77 92 SER B N 1
ATOM 2550 C CA A SER B 1 92 ? 16.640 2.974 19.678 0.50 13.66 92 SER B CA 1
ATOM 2551 C CA B SER B 1 92 ? 16.743 3.059 19.753 0.50 12.75 92 SER B CA 1
ATOM 2552 C C A SER B 1 92 ? 15.981 4.318 19.453 0.50 12.20 92 SER B C 1
ATOM 2553 C C B SER B 1 92 ? 15.982 4.341 19.436 0.50 11.67 92 SER B C 1
ATOM 2554 O O A SER B 1 92 ? 16.599 5.242 18.943 0.50 12.03 92 SER B O 1
ATOM 2555 O O B SER B 1 92 ? 16.531 5.256 18.830 0.50 11.76 92 SER B O 1
ATOM 2560 N N . TRP B 1 93 ? 14.722 4.406 19.879 1.00 10.82 93 TRP B N 1
ATOM 2561 C CA . TRP B 1 93 ? 13.842 5.533 19.571 1.00 9.97 93 TRP B CA 1
ATOM 2562 C C . TRP B 1 93 ? 13.330 6.219 20.823 1.00 9.19 93 TRP B C 1
ATOM 2563 O O . TRP B 1 93 ? 13.180 5.599 21.868 1.00 9.44 93 TRP B O 1
ATOM 2574 N N . ALA B 1 94 ? 13.021 7.509 20.707 1.00 9.00 94 ALA B N 1
ATOM 2575 C CA . ALA B 1 94 ? 12.445 8.247 21.822 1.00 8.95 94 ALA B CA 1
ATOM 2576 C C . ALA B 1 94 ? 11.587 9.383 21.315 1.00 8.39 94 ALA B C 1
ATOM 2577 O O . ALA B 1 94 ? 11.631 9.750 20.144 1.00 8.71 94 ALA B O 1
ATOM 2579 N N . LEU B 1 95 ? 10.799 9.972 22.222 1.00 8.26 95 LEU B N 1
ATOM 2580 C CA . LEU B 1 95 ? 10.101 11.198 21.891 1.00 7.99 95 LEU B CA 1
ATOM 2581 C C . LEU B 1 95 ? 11.144 12.281 21.569 1.00 7.91 95 LEU B C 1
ATOM 2582 O O . LEU B 1 95 ? 12.206 12.330 22.219 1.00 7.49 95 LEU B O 1
ATOM 2587 N N . PRO B 1 96 ? 10.826 13.172 20.615 1.00 7.94 96 PRO B N 1
ATOM 2588 C CA . PRO B 1 96 ? 11.760 14.291 20.383 1.00 8.35 96 PRO B CA 1
ATOM 2589 C C . PRO B 1 96 ? 11.977 15.096 21.660 1.00 8.46 96 PRO B C 1
ATOM 2590 O O . PRO B 1 96 ? 11.060 15.238 22.487 1.00 8.32 96 PRO B O 1
ATOM 2594 N N . GLY B 1 97 ? 13.185 15.625 21.808 1.00 8.86 97 GLY B N 1
ATOM 2595 C CA . GLY B 1 97 ? 13.523 16.492 22.931 1.00 9.11 97 GLY B CA 1
ATOM 2596 C C . GLY B 1 97 ? 14.957 16.318 23.354 1.00 9.17 97 GLY B C 1
ATOM 2597 O O . GLY B 1 97 ? 15.820 15.873 22.579 1.00 10.16 97 GLY B O 1
ATOM 2598 N N . GLY B 1 98 ? 15.238 16.657 24.596 1.00 9.21 98 GLY B N 1
ATOM 2599 C CA . GLY B 1 98 ? 16.605 16.660 25.090 1.00 8.95 98 GLY B CA 1
ATOM 2600 C C . GLY B 1 98 ? 16.719 17.608 26.255 1.00 8.88 98 GLY B C 1
ATOM 2601 O O . GLY B 1 98 ? 15.718 18.003 26.839 1.00 8.67 98 GLY B O 1
ATOM 2602 N N . PHE B 1 99 ? 17.944 17.960 26.625 1.00 9.60 99 PHE B N 1
ATOM 2603 C CA . PHE B 1 99 ? 18.154 18.885 27.736 1.00 10.24 99 PHE B CA 1
ATOM 2604 C C . PHE B 1 99 ? 17.469 20.202 27.534 1.00 9.90 99 PHE B C 1
ATOM 2605 O O . PHE B 1 99 ? 17.500 20.767 26.443 1.00 10.67 99 PHE B O 1
ATOM 2613 N N . GLY B 1 100 ? 16.882 20.719 28.608 1.00 9.38 100 GLY B N 1
ATOM 2614 C CA . GLY B 1 100 ? 16.473 22.118 28.611 1.00 9.38 100 GLY B CA 1
ATOM 2615 C C . GLY B 1 100 ? 17.716 23.001 28.640 1.00 9.22 100 GLY B C 1
ATOM 2616 O O . GLY B 1 100 ? 18.645 22.736 29.416 1.00 10.60 100 GLY B O 1
ATOM 2617 N N . GLU B 1 101 ? 17.719 24.032 27.804 1.00 9.18 101 GLU B N 1
ATOM 2618 C CA . GLU B 1 101 ? 18.859 24.957 27.734 1.00 9.41 101 GLU B CA 1
ATOM 2619 C C . GLU B 1 101 ? 18.573 26.228 28.492 1.00 9.29 101 GLU B C 1
ATOM 2620 O O . GLU B 1 101 ? 17.444 26.736 28.507 1.00 8.78 101 GLU B O 1
ATOM 2626 N N . VAL B 1 102 ? 19.633 26.768 29.079 1.00 8.61 102 VAL B N 1
ATOM 2627 C CA . VAL B 1 102 ? 19.559 28.067 29.733 1.00 9.07 102 VAL B CA 1
ATOM 2628 C C . VAL B 1 102 ? 19.317 29.130 28.684 1.00 9.10 102 VAL B C 1
ATOM 2629 O O . VAL B 1 102 ? 19.919 29.098 27.612 1.00 9.75 102 VAL B O 1
ATOM 2633 N N . GLY B 1 103 ? 18.419 30.065 28.982 1.00 9.14 103 GLY B N 1
ATOM 2634 C CA . GLY B 1 103 ? 18.095 31.152 28.079 1.00 9.36 103 GLY B CA 1
ATOM 2635 C C . GLY B 1 103 ? 16.786 31.003 27.335 1.00 9.27 103 GLY B C 1
ATOM 2636 O O . GLY B 1 103 ? 16.398 31.864 26.557 1.00 10.56 103 GLY B O 1
ATOM 2637 N N . TYR B 1 104 ? 16.084 29.897 27.597 1.00 9.30 104 TYR B N 1
ATOM 2638 C CA . TYR B 1 104 ? 14.815 29.586 26.940 1.00 9.58 104 TYR B CA 1
ATOM 2639 C C . TYR B 1 104 ? 13.870 29.125 28.039 1.00 9.16 104 TYR B C 1
ATOM 2640 O O . TYR B 1 104 ? 14.292 28.458 28.981 1.00 9.34 104 TYR B O 1
ATOM 2649 N N . SER B 1 105 ? 12.586 29.459 27.882 1.00 8.71 105 SER B N 1
ATOM 2650 C CA . SER B 1 105 ? 11.570 29.013 28.816 1.00 9.24 105 SER B CA 1
ATOM 2651 C C . SER B 1 105 ? 11.250 27.536 28.597 1.00 9.13 105 SER B C 1
ATOM 2652 O O . SER B 1 105 ? 11.730 26.926 27.648 1.00 8.83 105 SER B O 1
ATOM 2655 N N . PRO B 1 106 ? 10.412 26.934 29.455 1.00 8.82 106 PRO B N 1
ATOM 2656 C CA . PRO B 1 106 ? 10.065 25.518 29.207 1.00 8.81 106 PRO B CA 1
ATOM 2657 C C . PRO B 1 106 ? 9.426 25.267 27.842 1.00 8.75 106 PRO B C 1
ATOM 2658 O O . PRO B 1 106 ? 9.871 24.383 27.096 1.00 8.63 106 PRO B O 1
ATOM 2662 N N . THR B 1 107 ? 8.461 26.093 27.467 1.00 8.89 107 THR B N 1
ATOM 2663 C CA . THR B 1 107 ? 7.836 25.883 26.166 1.00 9.76 107 THR B CA 1
ATOM 2664 C C . THR B 1 107 ? 8.794 26.235 25.023 1.00 9.84 107 THR B C 1
ATOM 2665 O O . THR B 1 107 ? 8.805 25.562 23.993 1.00 9.51 107 THR B O 1
ATOM 2669 N N . GLU B 1 108 ? 9.599 27.279 25.180 1.00 9.68 108 GLU B N 1
ATOM 2670 C CA . GLU B 1 108 ? 10.544 27.643 24.127 1.00 9.87 108 GLU B CA 1
ATOM 2671 C C . GLU B 1 108 ? 11.578 26.540 23.949 1.00 9.53 108 GLU B C 1
ATOM 2672 O O . GLU B 1 108 ? 12.023 26.248 22.835 1.00 9.51 108 GLU B O 1
ATOM 2678 N N . ASN B 1 109 ? 11.950 25.889 25.039 1.00 8.97 109 ASN B N 1
ATOM 2679 C CA . ASN B 1 109 ? 12.883 24.763 24.972 1.00 8.81 109 ASN B CA 1
ATOM 2680 C C . ASN B 1 109 ? 12.349 23.612 24.132 1.00 8.77 109 ASN B C 1
ATOM 2681 O O . ASN B 1 109 ? 13.070 23.104 23.256 1.00 9.11 109 ASN B O 1
ATOM 2686 N N . ILE B 1 110 ? 11.097 23.207 24.350 1.00 8.54 110 ILE B N 1
ATOM 2687 C CA . ILE B 1 110 ? 10.614 22.099 23.552 1.00 8.77 110 ILE B CA 1
ATOM 2688 C C . ILE B 1 110 ? 10.454 22.510 22.094 1.00 8.87 110 ILE B C 1
ATOM 2689 O O . ILE B 1 110 ? 10.702 21.701 21.193 1.00 9.27 110 ILE B O 1
ATOM 2694 N N . LEU B 1 111 ? 10.058 23.749 21.843 1.00 9.33 111 LEU B N 1
ATOM 2695 C CA . LEU B 1 111 ? 9.907 24.169 20.449 1.00 10.16 111 LEU B CA 1
ATOM 2696 C C . LEU B 1 111 ? 11.270 24.207 19.745 1.00 10.42 111 LEU B C 1
ATOM 2697 O O . LEU B 1 111 ? 11.385 23.790 18.584 1.00 10.55 111 LEU B O 1
ATOM 2702 N N . LYS B 1 112 ? 12.303 24.667 20.451 1.00 10.19 112 LYS B N 1
ATOM 2703 C CA . LYS B 1 112 ? 13.669 24.694 19.909 1.00 10.79 112 LYS B CA 1
ATOM 2704 C C . LYS B 1 112 ? 14.116 23.268 19.576 1.00 11.48 112 LYS B C 1
ATOM 2705 O O . LYS B 1 112 ? 14.638 23.005 18.484 1.00 11.46 112 LYS B O 1
ATOM 2711 N N . GLU B 1 113 ? 13.913 22.342 20.508 1.00 10.85 113 GLU B N 1
ATOM 2712 C CA . GLU B 1 113 ? 14.268 20.935 20.279 1.00 11.93 113 GLU B CA 1
ATOM 2713 C C . GLU B 1 113 ? 13.491 20.327 19.103 1.00 11.20 113 GLU B C 1
ATOM 2714 O O . GLU B 1 113 ? 14.089 19.635 18.254 1.00 10.90 113 GLU B O 1
ATOM 2720 N N . ILE B 1 114 ? 12.187 20.589 19.025 1.00 10.82 114 ILE B N 1
ATOM 2721 C CA . ILE B 1 114 ? 11.391 20.078 17.917 1.00 11.34 114 ILE B CA 1
ATOM 2722 C C . ILE B 1 114 ? 11.948 20.592 16.592 1.00 11.77 114 ILE B C 1
ATOM 2723 O O . ILE B 1 114 ? 12.129 19.807 15.656 1.00 12.11 114 ILE B O 1
ATOM 2728 N N . GLU B 1 115 ? 12.226 21.893 16.506 1.00 12.61 115 GLU B N 1
ATOM 2729 C CA . GLU B 1 115 ? 12.677 22.444 15.222 1.00 14.17 115 GLU B CA 1
ATOM 2730 C C . GLU B 1 115 ? 14.027 21.860 14.835 1.00 14.35 115 GLU B C 1
ATOM 2731 O O . GLU B 1 115 ? 14.215 21.441 13.686 1.00 14.72 115 GLU B O 1
ATOM 2737 N N . GLU B 1 116 ? 14.961 21.801 15.777 1.00 14.19 116 GLU B N 1
ATOM 2738 C CA . GLU B 1 116 ? 16.311 21.327 15.477 1.00 15.13 116 GLU B CA 1
ATOM 2739 C C . GLU B 1 116 ? 16.334 19.855 15.116 1.00 14.75 116 GLU B C 1
ATOM 2740 O O . GLU B 1 116 ? 17.071 19.453 14.223 1.00 15.42 116 GLU B O 1
ATOM 2746 N N . GLU B 1 117 ? 15.515 19.052 15.785 1.00 13.75 117 GLU B N 1
ATOM 2747 C CA . GLU B 1 117 ? 15.500 17.609 15.560 1.00 13.55 117 GLU B CA 1
ATOM 2748 C C . GLU B 1 117 ? 14.615 17.176 14.404 1.00 13.49 117 GLU B C 1
ATOM 2749 O O . GLU B 1 117 ? 15.032 16.325 13.601 1.00 14.29 117 GLU B O 1
ATOM 2755 N N . THR B 1 118 ? 13.407 17.727 14.311 1.00 13.65 118 THR B N 1
ATOM 2756 C CA . THR B 1 118 ? 12.403 17.261 13.346 1.00 13.91 118 THR B CA 1
ATOM 2757 C C . THR B 1 118 ? 12.313 18.079 12.074 1.00 14.48 118 THR B C 1
ATOM 2758 O O . THR B 1 118 ? 11.764 17.580 11.082 1.00 14.73 118 THR B O 1
ATOM 2762 N N . GLY B 1 119 ? 12.787 19.327 12.106 1.00 14.42 119 GLY B N 1
ATOM 2763 C CA . GLY B 1 119 ? 12.698 20.234 10.952 1.00 15.63 119 GLY B CA 1
ATOM 2764 C C . GLY B 1 119 ? 11.343 20.909 10.838 1.00 16.24 119 GLY B C 1
ATOM 2765 O O . GLY B 1 119 ? 11.003 21.514 9.808 1.00 17.30 119 GLY B O 1
ATOM 2766 N N . PHE B 1 120 ? 10.549 20.813 11.902 1.00 15.78 120 PHE B N 1
ATOM 2767 C CA . PHE B 1 120 ? 9.220 21.397 11.922 1.00 16.23 120 PHE B CA 1
ATOM 2768 C C . PHE B 1 120 ? 9.065 22.496 12.949 1.00 16.25 120 PHE B C 1
ATOM 2769 O O . PHE B 1 120 ? 9.602 22.399 14.048 1.00 15.60 120 PHE B O 1
ATOM 2777 N N . LYS B 1 121 ? 8.353 23.550 12.559 1.00 16.28 121 LYS B N 1
ATOM 2778 C CA . LYS B 1 121 ? 7.767 24.485 13.521 1.00 16.14 121 LYS B CA 1
ATOM 2779 C C . LYS B 1 121 ? 6.639 23.746 14.260 1.00 14.98 121 LYS B C 1
ATOM 2780 O O . LYS B 1 121 ? 6.145 22.730 13.793 1.00 14.48 121 LYS B O 1
ATOM 2786 N N . ALA B 1 122 ? 6.254 24.232 15.433 1.00 13.74 122 ALA B N 1
ATOM 2787 C CA . ALA B 1 122 ? 5.266 23.520 16.235 1.00 13.29 122 ALA B CA 1
ATOM 2788 C C . ALA B 1 122 ? 4.535 24.444 17.168 1.00 13.39 122 ALA B C 1
ATOM 2789 O O . ALA B 1 122 ? 4.946 25.580 17.366 1.00 13.59 122 ALA B O 1
ATOM 2791 N N . LYS B 1 123 ? 3.468 23.932 17.763 1.00 13.86 123 LYS B N 1
ATOM 2792 C CA . LYS B 1 123 ? 2.825 24.644 18.855 1.00 14.70 123 LYS B CA 1
ATOM 2793 C C . LYS B 1 123 ? 2.652 23.730 20.055 1.00 13.79 123 LYS B C 1
ATOM 2794 O O . LYS B 1 123 ? 2.399 22.528 19.908 1.00 13.15 123 LYS B O 1
ATOM 2800 N N . VAL B 1 124 ? 2.812 24.315 21.235 1.00 13.11 124 VAL B N 1
ATOM 2801 C CA . VAL B 1 124 ? 2.625 23.591 22.481 1.00 12.99 124 VAL B CA 1
ATOM 2802 C C . VAL B 1 124 ? 1.149 23.680 22.860 1.00 13.18 124 VAL B C 1
ATOM 2803 O O . VAL B 1 124 ? 0.579 24.786 22.968 1.00 14.24 124 VAL B O 1
ATOM 2807 N N A GLU B 1 125 ? 0.524 22.522 23.025 0.50 13.41 125 GLU B N 1
ATOM 2808 N N B GLU B 1 125 ? 0.541 22.521 23.077 0.50 13.40 125 GLU B N 1
ATOM 2809 C CA A GLU B 1 125 ? -0.876 22.450 23.440 0.50 13.96 125 GLU B CA 1
ATOM 2810 C CA B GLU B 1 125 ? -0.881 22.429 23.420 0.50 13.88 125 GLU B CA 1
ATOM 2811 C C A GLU B 1 125 ? -0.998 22.506 24.964 0.50 13.76 125 GLU B C 1
ATOM 2812 C C B GLU B 1 125 ? -1.165 22.308 24.917 0.50 13.63 125 GLU B C 1
ATOM 2813 O O A GLU B 1 125 ? -1.715 23.351 25.517 0.50 13.82 125 GLU B O 1
ATOM 2814 O O B GLU B 1 125 ? -2.168 22.838 25.401 0.50 12.99 125 GLU B O 1
ATOM 2825 N N . ARG B 1 126 ? -0.301 21.597 25.642 1.00 13.21 126 ARG B N 1
ATOM 2826 C CA . ARG B 1 126 ? -0.427 21.450 27.111 1.00 12.41 126 ARG B CA 1
ATOM 2827 C C . ARG B 1 126 ? 0.783 20.713 27.626 1.00 11.32 126 ARG B C 1
ATOM 2828 O O . ARG B 1 126 ? 1.529 20.111 26.853 1.00 10.96 126 ARG B O 1
ATOM 2836 N N . LEU B 1 127 ? 1.002 20.780 28.929 1.00 10.16 127 LEU B N 1
ATOM 2837 C CA . LEU B 1 127 ? 1.945 19.902 29.601 1.00 9.39 127 LEU B CA 1
ATOM 2838 C C . LEU B 1 127 ? 1.201 18.629 30.022 1.00 9.06 127 LEU B C 1
ATOM 2839 O O . LEU B 1 127 ? 0.200 18.690 30.760 1.00 10.50 127 LEU B O 1
ATOM 2844 N N . LEU B 1 128 ? 1.660 17.474 29.554 1.00 8.19 128 LEU B N 1
ATOM 2845 C CA . LEU B 1 128 ? 0.999 16.210 29.880 1.00 8.07 128 LEU B CA 1
ATOM 2846 C C . LEU B 1 128 ? 1.540 15.547 31.144 1.00 7.78 128 LEU B C 1
ATOM 2847 O O . LEU B 1 128 ? 0.785 14.909 31.872 1.00 7.74 128 LEU B O 1
ATOM 2852 N N . ALA B 1 129 ? 2.833 15.700 31.416 1.00 7.46 129 ALA B N 1
ATOM 2853 C CA . ALA B 1 129 ? 3.461 14.986 32.523 1.00 7.35 129 ALA B CA 1
ATOM 2854 C C . ALA B 1 129 ? 4.726 15.697 32.927 1.00 7.36 129 ALA B C 1
ATOM 2855 O O . ALA B 1 129 ? 5.416 16.296 32.094 1.00 7.77 129 ALA B O 1
ATOM 2857 N N . VAL B 1 130 ? 5.049 15.572 34.208 1.00 6.99 130 VAL B N 1
AT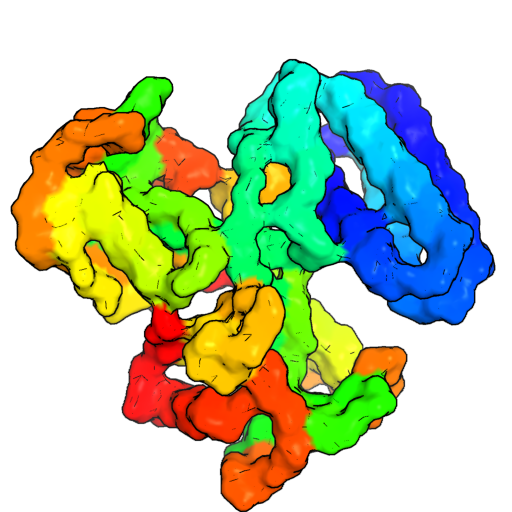OM 2858 C CA . VAL B 1 130 ? 6.389 15.880 34.725 1.00 7.66 130 VAL B CA 1
ATOM 2859 C C . VAL B 1 130 ? 6.875 14.603 35.399 1.00 7.53 130 VAL B C 1
ATOM 2860 O O . VAL B 1 130 ? 6.420 14.254 36.498 1.00 8.46 130 VAL B O 1
ATOM 2864 N N . PHE B 1 131 ? 7.760 13.883 34.714 1.00 7.45 131 PHE B N 1
ATOM 2865 C CA . PHE B 1 131 ? 8.286 12.628 35.226 1.00 7.55 131 PHE B CA 1
ATOM 2866 C C . PHE B 1 131 ? 9.603 12.807 35.986 1.00 7.63 131 PHE B C 1
ATOM 2867 O O . PHE B 1 131 ? 10.413 13.691 35.671 1.00 8.36 131 PHE B O 1
ATOM 2875 N N . ASP B 1 132 ? 9.792 11.968 36.991 1.00 7.57 132 ASP B N 1
ATOM 2876 C CA . ASP B 1 132 ? 11.091 11.840 37.649 1.00 7.82 132 ASP B CA 1
ATOM 2877 C C . ASP B 1 132 ? 11.801 10.633 37.056 1.00 7.40 132 ASP B C 1
ATOM 2878 O O . ASP B 1 132 ? 11.298 9.505 37.127 1.00 7.54 132 ASP B O 1
ATOM 2883 N N . THR B 1 133 ? 12.964 10.831 36.440 1.00 7.07 133 THR B N 1
ATOM 2884 C CA . THR B 1 133 ? 13.693 9.679 35.905 1.00 7.24 133 THR B CA 1
ATOM 2885 C C . THR B 1 133 ? 14.089 8.683 36.988 1.00 7.28 133 THR B C 1
ATOM 2886 O O . THR B 1 133 ? 14.235 7.498 36.685 1.00 7.30 133 THR B O 1
ATOM 2890 N N . ASN B 1 134 ? 14.203 9.123 38.244 1.00 7.48 134 ASN B N 1
ATOM 2891 C CA . ASN B 1 134 ? 14.507 8.163 39.310 1.00 8.39 134 ASN B CA 1
ATOM 2892 C C . ASN B 1 134 ? 13.418 7.102 39.460 1.00 8.92 134 ASN B C 1
ATOM 2893 O O . ASN B 1 134 ? 13.710 5.995 39.913 1.00 10.51 134 ASN B O 1
ATOM 2898 N N . ARG B 1 135 ? 12.181 7.431 39.078 1.00 9.13 135 ARG B N 1
ATOM 2899 C CA . ARG B 1 135 ? 11.091 6.446 39.169 1.00 10.43 135 ARG B CA 1
ATOM 2900 C C . ARG B 1 135 ? 11.050 5.509 37.963 1.00 10.54 135 ARG B C 1
ATOM 2901 O O . ARG B 1 135 ? 10.822 4.312 38.118 1.00 12.41 135 ARG B O 1
ATOM 2909 N N . PHE B 1 136 ? 11.256 6.047 36.764 1.00 9.45 136 PHE B N 1
ATOM 2910 C CA . PHE B 1 136 ? 10.979 5.299 35.547 1.00 9.33 136 PHE B CA 1
ATOM 2911 C C . PHE B 1 136 ? 12.191 4.757 34.819 1.00 9.26 136 PHE B C 1
ATOM 2912 O O . PHE B 1 136 ? 12.088 3.789 34.056 1.00 10.08 136 PHE B O 1
ATOM 2920 N N . GLN B 1 137 ? 13.337 5.405 35.001 1.00 8.75 137 GLN B N 1
ATOM 2921 C CA . GLN B 1 137 ? 14.556 5.045 34.263 1.00 8.35 137 GLN B CA 1
ATOM 2922 C C . GLN B 1 137 ? 15.776 5.496 35.054 1.00 8.56 137 GLN B C 1
ATOM 2923 O O . GLN B 1 137 ? 16.545 6.364 34.601 1.00 8.29 137 GLN B O 1
ATOM 2929 N N . LEU B 1 138 ? 15.935 4.898 36.229 1.00 9.17 138 LEU B N 1
ATOM 2930 C CA . LEU B 1 138 ? 16.980 5.321 37.167 1.00 9.48 138 LEU B CA 1
ATOM 2931 C C . LEU B 1 138 ? 18.336 5.339 36.484 1.00 9.83 138 LEU B C 1
ATOM 2932 O O . LEU B 1 138 ? 18.735 4.365 35.846 1.00 10.58 138 LEU B O 1
ATOM 2937 N N . GLN B 1 139 ? 19.032 6.460 36.616 1.00 9.68 139 GLN B N 1
ATOM 2938 C CA . GLN B 1 139 ? 20.346 6.611 36.004 1.00 10.17 139 GLN B CA 1
ATOM 2939 C C . GLN B 1 139 ? 21.229 7.444 36.927 1.00 9.65 139 GLN B C 1
ATOM 2940 O O . GLN B 1 139 ? 20.785 7.902 37.979 1.00 9.25 139 GLN B O 1
ATOM 2946 N N . SER B 1 140 ? 22.485 7.641 36.532 1.00 9.77 140 SER B N 1
ATOM 2947 C CA . SER B 1 140 ? 23.441 8.299 37.418 1.00 9.97 140 SER B CA 1
ATOM 2948 C C . SER B 1 140 ? 23.124 9.764 37.670 1.00 9.65 140 SER B C 1
ATOM 2949 O O . SER B 1 140 ? 23.518 10.308 38.709 1.00 9.99 140 SER B O 1
ATOM 2952 N N A LYS B 1 141 ? 22.389 10.368 36.745 0.50 9.45 141 LYS B N 1
ATOM 2953 N N B LYS B 1 141 ? 22.436 10.395 36.723 0.50 9.57 141 LYS B N 1
ATOM 2954 C CA A LYS B 1 141 ? 21.899 11.730 36.874 0.50 9.35 141 LYS B CA 1
ATOM 2955 C CA B LYS B 1 141 ? 21.899 11.739 36.904 0.50 9.56 141 LYS B CA 1
ATOM 2956 C C A LYS B 1 141 ? 20.384 11.702 36.979 0.50 8.73 141 LYS B C 1
ATOM 2957 C C B LYS B 1 141 ? 20.400 11.639 37.071 0.50 8.81 141 LYS B C 1
ATOM 2958 O O A LYS B 1 141 ? 19.735 10.851 36.364 0.50 8.45 141 LYS B O 1
ATOM 2959 O O B LYS B 1 141 ? 19.784 10.688 36.579 0.50 8.41 141 LYS B O 1
ATOM 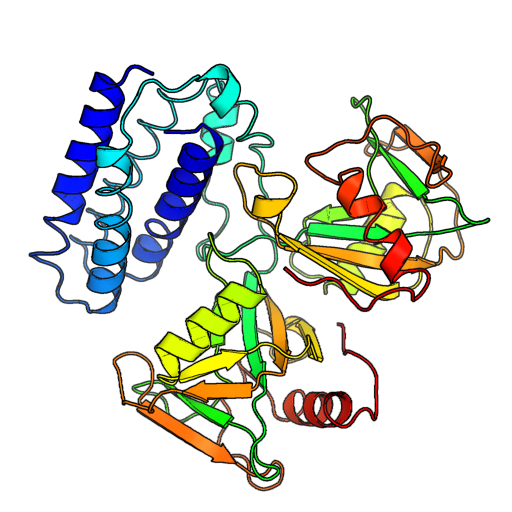2970 N N . GLN B 1 142 ? 19.828 12.605 37.782 1.00 8.58 142 GLN B N 1
ATOM 2971 C CA . GLN B 1 142 ? 18.379 12.710 37.933 1.00 8.45 142 GLN B CA 1
ATOM 2972 C C . GLN B 1 142 ? 17.870 13.845 37.066 1.00 8.53 142 GLN B C 1
ATOM 2973 O O . GLN B 1 142 ? 18.438 14.956 37.087 1.00 8.93 142 GLN B O 1
ATOM 2979 N N . TYR B 1 143 ? 16.800 13.565 36.319 1.00 8.34 143 TYR B N 1
ATOM 2980 C CA . TYR B 1 143 ? 16.144 14.575 35.487 1.00 8.67 143 TYR B CA 1
ATOM 2981 C C . TYR B 1 143 ? 14.703 14.771 35.892 1.00 8.54 143 TYR B C 1
ATOM 2982 O O . TYR B 1 143 ? 14.014 13.828 36.318 1.00 8.40 143 TYR B O 1
ATOM 2991 N N . THR B 1 144 ? 14.252 16.001 35.707 1.00 8.61 144 THR B N 1
ATOM 2992 C CA . THR B 1 144 ? 12.846 16.363 35.685 1.00 8.69 144 THR B CA 1
ATOM 2993 C C . THR B 1 144 ? 12.458 16.431 34.232 1.00 8.31 144 THR B C 1
ATOM 2994 O O . THR B 1 144 ? 12.957 17.283 33.491 1.00 7.87 144 THR B O 1
ATOM 2998 N N . LYS B 1 145 ? 11.604 15.498 33.831 1.00 7.87 145 LYS B N 1
ATOM 2999 C CA . LYS B 1 145 ? 11.288 15.275 32.418 1.00 7.70 145 LYS B CA 1
ATOM 3000 C C . LYS B 1 145 ? 9.891 15.849 32.124 1.00 7.49 145 LYS B C 1
ATOM 3001 O O . LYS B 1 145 ? 8.855 15.237 32.472 1.00 7.50 145 LYS B O 1
ATOM 3007 N N . PHE B 1 146 ? 9.863 17.014 31.486 1.00 7.27 146 PHE B N 1
ATOM 3008 C CA . PHE B 1 146 ? 8.618 17.647 31.065 1.00 7.57 146 PHE B CA 1
ATOM 3009 C C . PHE B 1 146 ? 8.177 16.998 29.764 1.00 7.65 146 PHE B C 1
ATOM 3010 O O . PHE B 1 146 ? 8.982 16.913 28.829 1.00 8.38 146 PHE B O 1
ATOM 3018 N N . VAL B 1 147 ? 6.930 16.558 29.666 1.00 7.15 147 VAL B N 1
ATOM 3019 C CA . VAL B 1 147 ? 6.443 16.041 28.392 1.00 7.34 147 VAL B CA 1
ATOM 3020 C C . VAL B 1 147 ? 5.275 16.907 27.962 1.00 7.21 147 VAL B C 1
ATOM 3021 O O . VAL B 1 147 ? 4.216 16.915 28.609 1.00 7.60 147 VAL B O 1
ATOM 3025 N N . PHE B 1 148 ? 5.465 17.637 26.863 1.00 7.42 148 PHE B N 1
ATOM 3026 C CA . PHE B 1 148 ? 4.465 18.565 26.323 1.00 7.88 148 PHE B CA 1
ATOM 3027 C C . PHE B 1 148 ? 3.741 17.910 25.162 1.00 8.06 148 PHE B C 1
ATOM 3028 O O . PHE B 1 148 ? 4.372 17.364 24.266 1.00 8.40 148 PHE B O 1
ATOM 3036 N N . GLY B 1 149 ? 2.411 17.998 25.172 1.00 8.15 149 GLY B N 1
ATOM 3037 C CA . GLY B 1 149 ? 1.628 17.690 23.967 1.00 9.03 149 GLY B CA 1
ATOM 3038 C C . GLY B 1 149 ? 1.814 18.804 22.960 1.00 9.31 149 GLY B C 1
ATOM 3039 O O . GLY B 1 149 ? 1.572 19.962 23.284 1.00 9.41 149 GLY B O 1
ATOM 3040 N N . CYS B 1 150 ? 2.243 18.447 21.750 1.00 9.84 150 CYS B N 1
ATOM 3041 C CA . CYS B 1 150 ? 2.568 19.437 20.717 1.00 10.43 150 CYS B CA 1
ATOM 3042 C C . CYS B 1 150 ? 1.944 19.037 19.391 1.00 10.92 150 CYS B C 1
ATOM 3043 O O . CYS B 1 150 ? 1.709 17.858 19.126 1.00 11.18 150 CYS B O 1
ATOM 3046 N N . LYS B 1 151 ? 1.693 20.047 18.560 1.00 12.31 151 LYS B N 1
ATOM 3047 C CA . LYS B 1 151 ? 1.250 19.854 17.172 1.00 13.13 151 LYS B CA 1
ATOM 3048 C C . LYS B 1 151 ? 2.310 20.416 16.238 1.00 12.59 151 LYS B C 1
ATOM 3049 O O . LYS B 1 151 ? 2.795 21.531 16.444 1.00 13.06 151 LYS B O 1
ATOM 3055 N N . LEU B 1 152 ? 2.650 19.649 15.202 1.00 12.95 152 LEU B N 1
ATOM 3056 C CA . LEU B 1 152 ? 3.587 20.121 14.192 1.00 13.78 152 LEU B CA 1
ATOM 3057 C C . LEU B 1 152 ? 2.893 21.048 13.204 1.00 15.01 152 LEU B C 1
ATOM 3058 O O . LEU B 1 152 ? 1.735 20.841 12.846 1.00 15.78 152 LEU B O 1
ATOM 3063 N N . LEU B 1 153 ? 3.631 22.062 12.770 1.00 15.30 153 LEU B N 1
ATOM 3064 C CA . LEU B 1 153 ? 3.138 23.032 11.803 1.00 16.98 153 LEU B CA 1
ATOM 3065 C C . LEU B 1 153 ? 3.926 22.836 10.502 1.00 17.51 153 LEU B C 1
ATOM 3066 O O . LEU B 1 153 ? 4.051 21.709 10.044 1.00 18.19 153 LEU B O 1
ATOM 3071 N N . ASP B 1 154 ? 4.465 23.904 9.917 1.00 19.16 154 ASP B N 1
ATOM 3072 C CA . ASP B 1 154 ? 5.177 23.762 8.657 1.00 21.00 154 ASP B CA 1
ATOM 3073 C C . ASP B 1 154 ? 6.616 23.285 8.838 1.00 19.38 154 ASP B C 1
ATOM 3074 O O . ASP B 1 154 ? 7.275 23.567 9.845 1.00 20.03 154 ASP B O 1
ATOM 3079 N N . GLY B 1 155 ? 7.100 22.568 7.837 1.00 19.76 155 GLY B N 1
ATOM 3080 C CA . GLY B 1 155 ? 8.498 22.178 7.787 1.00 19.59 155 GLY B CA 1
ATOM 3081 C C . GLY B 1 155 ? 8.665 20.877 7.044 1.00 19.99 155 GLY B C 1
ATOM 3082 O O . GLY B 1 155 ? 7.786 20.463 6.292 1.00 20.77 155 GLY B O 1
ATOM 3083 N N . GLN B 1 156 ? 9.808 20.235 7.253 1.00 19.50 156 GLN B N 1
ATOM 3084 C CA . GLN B 1 156 ? 10.101 18.953 6.624 1.00 20.92 156 GLN B CA 1
ATOM 3085 C C . GLN B 1 156 ? 11.244 18.288 7.355 1.00 18.95 156 GLN B C 1
ATOM 3086 O O . GLN B 1 156 ? 12.212 18.956 7.733 1.00 19.33 156 GLN B O 1
ATOM 3092 N N . PHE B 1 157 ? 11.123 16.981 7.582 1.00 17.57 157 PHE B N 1
ATOM 3093 C CA . PHE B 1 157 ? 12.197 16.244 8.222 1.00 17.12 157 PHE B CA 1
ATOM 3094 C C . PHE B 1 157 ? 13.394 16.104 7.297 1.00 18.22 157 PHE B C 1
ATOM 3095 O O . PHE B 1 157 ? 13.252 15.753 6.114 1.00 19.79 157 PHE B O 1
ATOM 3103 N N . GLN B 1 158 ? 14.556 16.390 7.859 1.00 19.65 158 GLN B N 1
ATOM 3104 C CA . GLN B 1 158 ? 15.818 16.190 7.184 1.00 20.96 158 GLN B CA 1
ATOM 3105 C C . GLN B 1 158 ? 16.776 15.509 8.151 1.00 19.85 158 GLN B C 1
ATOM 3106 O O . GLN B 1 158 ? 17.011 15.992 9.266 1.00 18.85 158 GLN B O 1
ATOM 3112 N N . GLU B 1 159 ? 17.330 14.373 7.740 1.00 19.01 159 GLU B N 1
ATOM 3113 C CA . GLU B 1 159 ? 18.382 13.747 8.520 1.00 19.37 159 GLU B CA 1
ATOM 3114 C C . GLU B 1 159 ? 19.469 14.794 8.824 1.00 19.15 159 GLU B C 1
ATOM 3115 O O . GLU B 1 159 ? 19.865 15.563 7.941 1.00 19.42 159 GLU B O 1
ATOM 3121 N N . ASN B 1 160 ? 19.923 14.845 10.068 1.00 17.96 160 ASN B N 1
ATOM 3122 C CA . ASN B 1 160 ? 20.985 15.787 10.451 1.00 18.02 160 ASN B CA 1
ATOM 3123 C C . ASN B 1 160 ? 21.985 15.181 11.436 1.00 18.27 160 ASN B C 1
ATOM 3124 O O . ASN B 1 160 ? 21.964 13.979 11.691 1.00 18.00 160 ASN B O 1
ATOM 3129 N N . GLN B 1 161 ? 22.889 15.997 11.969 1.00 19.94 161 GLN B N 1
ATOM 3130 C CA . GLN B 1 161 ? 23.953 15.480 12.828 1.00 21.37 161 GLN B CA 1
ATOM 3131 C C . GLN B 1 161 ? 23.438 14.869 14.134 1.00 19.65 161 GLN B C 1
ATOM 3132 O O . GLN B 1 161 ? 24.127 14.080 14.777 1.00 19.46 161 GLN B O 1
ATOM 3138 N N . GLU B 1 162 ? 22.224 15.245 14.514 1.00 18.86 162 GLU B N 1
ATOM 3139 C CA . GLU B 1 162 ? 21.607 14.689 15.706 1.00 18.14 162 GLU B CA 1
ATOM 3140 C C . GLU B 1 162 ? 20.678 13.497 15.431 1.00 15.62 162 GLU B C 1
ATOM 3141 O O . GLU B 1 162 ? 20.748 12.494 16.131 1.00 15.01 162 GLU B O 1
ATOM 3147 N N . ILE B 1 163 ? 19.825 13.641 14.423 1.00 14.52 163 ILE B N 1
ATOM 3148 C CA . ILE B 1 163 ? 18.715 12.697 14.198 1.00 13.42 163 ILE B CA 1
ATOM 3149 C C . ILE B 1 163 ? 18.857 11.990 12.857 1.00 12.76 163 ILE B C 1
ATOM 3150 O O . ILE B 1 163 ? 18.916 12.638 11.816 1.00 12.98 163 ILE B O 1
ATOM 3155 N N . ALA B 1 164 ? 18.856 10.661 12.922 1.00 12.39 164 ALA B N 1
ATOM 3156 C CA . ALA B 1 164 ? 18.910 9.807 11.738 1.00 12.74 164 ALA B CA 1
ATOM 3157 C C . ALA B 1 164 ? 17.559 9.565 11.094 1.00 12.56 164 ALA B C 1
ATOM 3158 O O . ALA B 1 164 ? 17.484 9.403 9.888 1.00 13.41 164 ALA B O 1
ATOM 3160 N N . ASP B 1 165 ? 16.485 9.515 11.892 1.00 11.94 165 ASP B N 1
ATOM 3161 C CA . ASP B 1 165 ? 15.172 9.175 11.344 1.00 11.43 165 ASP B CA 1
ATOM 3162 C C . ASP B 1 165 ? 14.060 9.676 12.271 1.00 10.73 165 ASP B C 1
ATOM 3163 O O . ASP B 1 165 ? 14.279 9.891 13.476 1.00 10.82 165 ASP B O 1
ATOM 3168 N N . LEU B 1 166 ? 12.889 9.871 11.675 1.00 10.19 166 LEU B N 1
ATOM 3169 C CA . LEU B 1 166 ? 11.683 10.301 12.389 1.00 10.07 166 LEU B CA 1
ATOM 3170 C C . LEU B 1 166 ? 10.541 9.503 11.788 1.00 9.96 166 LEU B C 1
ATOM 3171 O O . LEU B 1 166 ? 10.341 9.538 10.581 1.00 10.00 166 LEU B O 1
ATOM 3176 N N . GLN B 1 167 ? 9.762 8.838 12.629 1.00 10.03 167 GLN B N 1
ATOM 3177 C CA . GLN B 1 167 ? 8.648 8.008 12.145 1.00 10.54 167 GLN B CA 1
ATOM 3178 C C . GLN B 1 167 ? 7.534 8.034 13.172 1.00 10.41 167 GLN B C 1
ATOM 3179 O O . GLN B 1 167 ? 7.746 8.396 14.338 1.00 10.40 167 GLN B O 1
ATOM 3185 N N . PHE B 1 168 ? 6.341 7.638 12.747 1.00 10.17 168 PHE B N 1
ATOM 3186 C CA . PHE B 1 168 ? 5.185 7.535 13.635 1.00 10.45 168 PHE B CA 1
ATOM 3187 C C . PHE B 1 168 ? 4.864 6.079 13.899 1.00 10.84 168 PHE B C 1
ATOM 3188 O O . PHE B 1 168 ? 4.842 5.272 12.963 1.00 10.74 168 PHE B O 1
ATOM 3196 N N . PHE B 1 169 ? 4.563 5.755 15.154 1.00 10.53 169 PHE B N 1
ATOM 3197 C CA . PHE B 1 169 ? 4.359 4.367 15.580 1.00 10.50 169 PHE B CA 1
ATOM 3198 C C . PHE B 1 169 ? 3.071 4.200 16.362 1.00 11.55 169 PHE B C 1
ATOM 3199 O O . PHE B 1 169 ? 2.748 5.015 17.238 1.00 11.12 169 PHE B O 1
ATOM 3207 N N . ALA B 1 170 ? 2.356 3.117 16.086 1.00 12.21 170 ALA B N 1
ATOM 3208 C CA . ALA B 1 170 ? 1.197 2.788 16.898 1.00 13.28 170 ALA B CA 1
ATOM 3209 C C . ALA B 1 170 ? 1.688 2.347 18.273 1.00 13.95 170 ALA B C 1
ATOM 3210 O O . ALA B 1 170 ? 2.762 1.766 18.403 1.00 13.27 170 ALA B O 1
ATOM 3212 N N A ILE B 1 171 ? 0.921 2.611 19.323 0.50 15.02 171 ILE B N 1
ATOM 3213 N N B ILE B 1 171 ? 0.849 2.607 19.280 0.50 15.84 171 ILE B N 1
ATOM 3214 C CA A ILE B 1 171 ? 1.414 2.220 20.644 0.50 15.96 171 ILE B CA 1
ATOM 3215 C CA B ILE B 1 171 ? 1.132 2.255 20.675 0.50 17.59 171 ILE B CA 1
ATOM 3216 C C A ILE B 1 171 ? 1.473 0.702 20.839 0.50 16.55 171 ILE B C 1
ATOM 3217 C C B ILE B 1 171 ? 1.335 0.755 20.896 0.50 17.60 171 ILE B C 1
ATOM 3218 O O A ILE B 1 171 ? 2.257 0.217 21.658 0.50 16.49 171 ILE B O 1
ATOM 3219 O O B ILE B 1 171 ? 2.058 0.344 21.805 0.50 18.31 171 ILE B O 1
ATOM 3228 N N . ASP B 1 172 ? 0.710 -0.053 20.043 1.00 17.56 172 ASP B N 1
ATOM 3229 C CA . ASP B 1 172 ? 0.833 -1.514 20.073 1.00 18.63 172 ASP B CA 1
ATOM 3230 C C . ASP B 1 172 ? 1.901 -2.064 19.107 1.00 18.32 172 ASP B C 1
ATOM 3231 O O . ASP B 1 172 ? 2.069 -3.276 18.970 1.00 19.52 172 ASP B O 1
ATOM 3236 N N . GLN B 1 173 ? 2.636 -1.167 18.446 1.00 16.81 173 GLN B N 1
ATOM 3237 C CA . GLN B 1 173 ? 3.720 -1.552 17.546 1.00 16.85 173 GLN B CA 1
ATOM 3238 C C . GLN B 1 173 ? 4.949 -0.687 17.788 1.00 14.98 173 GLN B C 1
ATOM 3239 O O . GLN B 1 173 ? 5.635 -0.288 16.850 1.00 15.56 173 GLN B O 1
ATOM 3245 N N . LEU B 1 174 ? 5.249 -0.399 19.047 1.00 14.13 174 LEU B N 1
ATOM 3246 C CA . LEU B 1 174 ? 6.416 0.442 19.332 1.00 13.28 174 LEU B CA 1
ATOM 3247 C C . LEU B 1 174 ? 7.721 -0.232 18.920 1.00 13.13 174 LEU B C 1
ATOM 3248 O O . LEU B 1 174 ? 7.852 -1.467 19.008 1.00 13.45 174 LEU B O 1
ATOM 3253 N N . PRO B 1 175 ? 8.694 0.567 18.452 1.00 12.20 175 PRO B N 1
ATOM 3254 C CA . PRO B 1 175 ? 10.001 0.037 18.134 1.00 12.28 175 PRO B CA 1
ATOM 3255 C C . PRO B 1 175 ? 10.832 -0.095 19.419 1.00 12.11 175 PRO B C 1
ATOM 3256 O O . PRO B 1 175 ? 10.331 0.140 20.526 1.00 12.33 175 PRO B O 1
ATOM 3260 N N . ASN B 1 176 ? 12.101 -0.442 19.265 1.00 12.78 176 ASN B N 1
ATOM 3261 C CA . ASN B 1 176 ? 13.034 -0.503 20.380 1.00 13.67 176 ASN B CA 1
ATOM 3262 C C . ASN B 1 176 ? 13.177 0.907 20.971 1.00 12.17 176 ASN B C 1
ATOM 3263 O O . ASN B 1 176 ? 13.616 1.823 20.295 1.00 12.99 176 ASN B O 1
ATOM 3268 N N . LEU B 1 177 ? 12.816 1.056 22.238 1.00 11.49 177 LEU B N 1
ATOM 3269 C CA . LEU B 1 177 ? 12.874 2.373 22.886 1.00 11.28 177 LEU B CA 1
ATOM 3270 C C . LEU B 1 177 ? 14.218 2.627 23.566 1.00 10.80 177 LEU B C 1
ATOM 3271 O O . LEU B 1 177 ? 14.834 1.722 24.100 1.00 10.78 177 LEU B O 1
ATOM 3276 N N . SER B 1 178 ? 14.661 3.882 23.541 1.00 10.52 178 SER B N 1
ATOM 3277 C CA . SER B 1 178 ? 15.792 4.323 24.353 1.00 10.40 178 SER B CA 1
ATOM 3278 C C . SER B 1 178 ? 15.217 4.585 25.743 1.00 10.22 178 SER B C 1
ATOM 3279 O O . SER B 1 178 ? 14.685 5.687 26.019 1.00 9.38 178 SER B O 1
ATOM 3282 N N A GLU B 1 179 ? 15.307 3.572 26.601 0.50 10.56 179 GLU B N 1
ATOM 3283 N N B GLU B 1 179 ? 15.314 3.601 26.622 0.50 10.43 179 GLU B N 1
ATOM 3284 C CA A GLU B 1 179 ? 14.659 3.564 27.918 0.50 11.00 179 GLU B CA 1
ATOM 3285 C CA B GLU B 1 179 ? 14.594 3.657 27.893 0.50 10.81 179 GLU B CA 1
ATOM 3286 C C A GLU B 1 179 ? 15.072 4.751 28.786 0.50 10.57 179 GLU B C 1
ATOM 3287 C C B GLU B 1 179 ? 15.096 4.701 28.871 0.50 10.54 179 GLU B C 1
ATOM 3288 O O A GLU B 1 179 ? 14.251 5.305 29.524 0.50 10.02 179 GLU B O 1
ATOM 3289 O O B GLU B 1 179 ? 14.345 5.118 29.762 0.50 10.09 179 GLU B O 1
ATOM 3300 N N . LYS B 1 180 ? 16.334 5.151 28.692 1.00 10.77 180 LYS B N 1
ATOM 3301 C CA . LYS B 1 180 ? 16.835 6.253 29.497 1.00 10.83 180 LYS B CA 1
ATOM 3302 C C . LYS B 1 180 ? 16.146 7.550 29.144 1.00 10.30 180 LYS B C 1
ATOM 3303 O O . LYS B 1 180 ? 16.123 8.480 29.957 1.00 10.07 180 LYS B O 1
ATOM 3309 N N . ARG B 1 181 ? 15.555 7.598 27.943 1.00 9.08 181 ARG B N 1
ATOM 3310 C CA . ARG B 1 181 ? 14.843 8.784 27.463 1.00 9.15 181 ARG B CA 1
ATOM 3311 C C . ARG B 1 181 ? 13.325 8.673 27.593 1.00 8.55 181 ARG B C 1
ATOM 3312 O O . ARG B 1 181 ? 12.657 9.659 27.912 1.00 8.64 181 ARG B O 1
ATOM 3320 N N . ILE B 1 182 ? 12.760 7.509 27.313 1.00 8.29 182 ILE B N 1
ATOM 3321 C CA . ILE B 1 182 ? 11.321 7.272 27.463 1.00 8.56 182 ILE B CA 1
ATOM 3322 C C . ILE B 1 182 ? 11.092 5.775 27.533 1.00 8.70 182 ILE B C 1
ATOM 3323 O O . ILE B 1 182 ? 11.776 4.999 26.835 1.00 9.18 182 ILE B O 1
ATOM 3328 N N . THR B 1 183 ? 10.155 5.372 28.391 1.00 8.86 183 THR B N 1
ATOM 3329 C CA . THR B 1 183 ? 9.795 3.957 28.492 1.00 9.26 183 THR B CA 1
ATOM 3330 C C . THR B 1 183 ? 8.389 3.692 27.999 1.00 9.42 183 THR B C 1
ATOM 3331 O O . THR B 1 183 ? 7.575 4.589 27.855 1.00 9.05 183 THR B O 1
ATOM 3335 N N . LYS B 1 184 ? 8.105 2.418 27.749 1.00 10.20 184 LYS B N 1
ATOM 3336 C CA . LYS B 1 184 ? 6.766 2.021 27.315 1.00 11.00 184 LYS B CA 1
ATOM 3337 C C . LYS B 1 184 ? 5.738 2.398 28.379 1.00 10.56 184 LYS B C 1
ATOM 3338 O O . LYS B 1 184 ? 4.650 2.888 28.052 1.00 10.28 184 LYS B O 1
ATOM 3344 N N A GLU B 1 185 ? 6.076 2.184 29.646 0.50 10.22 185 GLU B N 1
ATOM 3345 N N B GLU B 1 185 ? 6.087 2.187 29.642 0.50 10.38 185 GLU B N 1
ATOM 3346 C CA A GLU B 1 185 ? 5.175 2.576 30.723 0.50 10.51 185 GLU B CA 1
ATOM 3347 C CA B GLU B 1 185 ? 5.205 2.558 30.740 0.50 10.78 185 GLU B CA 1
ATOM 3348 C C A GLU B 1 185 ? 4.820 4.068 30.653 0.50 9.71 185 GLU B C 1
ATOM 3349 C C B GLU B 1 185 ? 4.846 4.060 30.741 0.50 9.93 185 GLU B C 1
ATOM 3350 O O A GLU B 1 185 ? 3.651 4.445 30.745 0.50 9.78 185 GLU B O 1
ATOM 3351 O O B GLU B 1 185 ? 3.699 4.435 30.975 0.50 10.03 185 GLU B O 1
ATOM 3362 N N . GLN B 1 186 ? 5.832 4.915 30.469 1.00 9.12 186 GLN B N 1
ATOM 3363 C CA . GLN B 1 186 ? 5.585 6.349 30.309 1.00 8.46 186 GLN B CA 1
ATOM 3364 C C . GLN B 1 186 ? 4.713 6.648 29.091 1.00 8.33 186 GLN B C 1
ATOM 3365 O O . GLN B 1 186 ? 3.792 7.443 29.192 1.00 8.13 186 GLN B O 1
ATOM 3371 N N . ILE B 1 187 ? 4.977 5.993 27.956 1.00 8.17 187 ILE B N 1
ATOM 3372 C CA . ILE B 1 187 ? 4.140 6.192 26.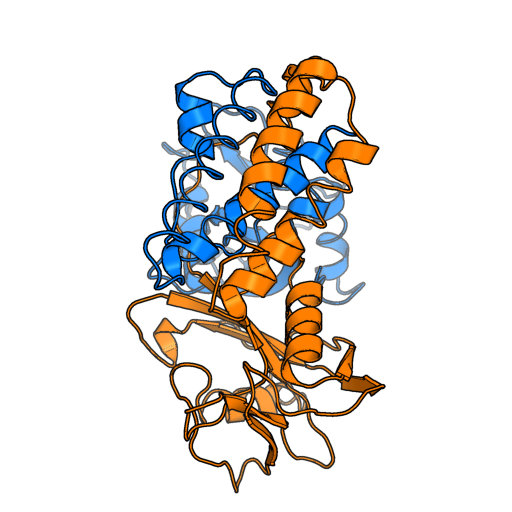762 1.00 8.61 187 ILE B CA 1
ATOM 3373 C C . ILE B 1 187 ? 2.676 5.800 27.027 1.00 8.88 187 ILE B C 1
ATOM 3374 O O . ILE B 1 187 ? 1.770 6.493 26.604 1.00 8.81 187 ILE B O 1
ATOM 3379 N N . GLU B 1 188 ? 2.466 4.718 27.771 1.00 9.38 188 GLU B N 1
ATOM 3380 C CA . GLU B 1 188 ? 1.095 4.286 28.081 1.00 10.18 188 GLU B CA 1
ATOM 3381 C C . GLU B 1 188 ? 0.393 5.279 28.994 1.00 9.76 188 GLU B C 1
ATOM 3382 O O . GLU B 1 188 ? -0.782 5.628 28.774 1.00 9.79 188 GLU B O 1
ATOM 3388 N N . LEU B 1 189 ? 1.099 5.786 30.000 1.00 9.29 189 LEU B N 1
ATOM 3389 C CA . LEU B 1 189 ? 0.540 6.822 30.858 1.00 9.03 189 LEU B CA 1
ATOM 3390 C C . LEU B 1 189 ? 0.221 8.076 30.062 1.00 9.04 189 LEU B C 1
ATOM 3391 O O . LEU B 1 189 ? -0.865 8.651 30.203 1.00 8.99 189 LEU B O 1
ATOM 3396 N N . LEU B 1 190 ? 1.154 8.499 29.204 1.00 8.65 190 LEU B N 1
ATOM 3397 C CA . LEU B 1 190 ? 0.947 9.683 28.373 1.00 8.53 190 LEU B CA 1
ATOM 3398 C C . LEU B 1 190 ? -0.260 9.552 27.474 1.00 8.74 190 LEU B C 1
ATOM 3399 O O . LEU B 1 190 ? -1.004 10.498 27.304 1.00 8.30 190 LEU B O 1
ATOM 3404 N N . TRP B 1 191 ? -0.459 8.356 26.912 1.00 9.19 191 TRP B N 1
ATOM 3405 C CA . TRP B 1 191 ? -1.623 8.142 26.056 1.00 10.10 191 TRP B CA 1
ATOM 3406 C C . TRP B 1 191 ? -2.895 8.359 26.844 1.00 9.72 191 TRP B C 1
ATOM 3407 O O . TRP B 1 191 ? -3.836 9.012 26.360 1.00 9.97 191 TRP B O 1
ATOM 3418 N N . GLN B 1 192 ? -2.922 7.832 28.077 1.00 9.49 192 GLN B N 1
ATOM 3419 C CA . GLN B 1 192 ? -4.091 8.045 28.952 1.00 9.45 192 GLN B CA 1
ATOM 3420 C C . GLN B 1 192 ? -4.352 9.512 29.254 1.00 9.31 192 GLN B C 1
ATOM 3421 O O . GLN B 1 192 ? -5.501 9.974 29.201 1.00 9.25 192 GLN B O 1
ATOM 3427 N N . VAL B 1 193 ? -3.297 10.265 29.581 1.00 8.74 193 VAL B N 1
ATOM 3428 C CA . VAL B 1 193 ? -3.454 11.689 29.839 1.00 9.05 193 VAL B CA 1
ATOM 3429 C C . VAL B 1 193 ? -3.936 12.413 28.583 1.00 9.33 193 VAL B C 1
ATOM 3430 O O . VAL B 1 193 ? -4.865 13.239 28.637 1.00 9.70 193 VAL B O 1
ATOM 3434 N N . TYR B 1 194 ? -3.290 12.116 27.457 1.00 9.82 194 TYR B N 1
ATOM 3435 C CA . TYR B 1 194 ? -3.608 12.728 26.185 1.00 10.55 194 TYR B CA 1
ATOM 3436 C C . TYR B 1 194 ? -5.089 12.539 25.814 1.00 11.07 194 TYR B C 1
ATOM 3437 O O . TYR B 1 194 ? -5.718 13.477 25.308 1.00 11.34 194 TYR B O 1
ATOM 3446 N N A GLN B 1 195 ? -5.609 11.335 26.071 0.50 11.17 195 GLN B N 1
ATOM 3447 N N B GLN B 1 195 ? -5.639 11.350 26.066 0.50 11.19 195 GLN B N 1
ATOM 3448 C CA A GLN B 1 195 ? -7.006 10.997 25.780 0.50 11.85 195 GLN B CA 1
ATOM 3449 C CA B GLN B 1 195 ? -7.055 11.075 25.761 0.50 11.82 195 GLN B CA 1
ATOM 3450 C C A GLN B 1 195 ? -7.980 11.453 26.873 0.50 11.96 195 GLN B C 1
ATOM 3451 C C B GLN B 1 195 ? -8.024 11.697 26.777 0.50 11.95 195 GLN B C 1
ATOM 3452 O O A GLN B 1 195 ? -9.169 11.124 26.777 0.50 12.05 195 GLN B O 1
ATOM 3453 O O B GLN B 1 195 ? -9.246 11.722 26.563 0.50 12.00 195 GLN B O 1
ATOM 3464 N N . GLY B 1 196 ? -7.490 12.182 27.887 1.00 11.48 196 GLY B N 1
ATOM 3465 C CA . GLY B 1 196 ? -8.329 12.760 28.942 1.00 11.91 196 GLY B CA 1
ATOM 3466 C C . GLY B 1 196 ? -8.868 11.717 29.888 1.00 12.01 196 GLY B C 1
ATOM 3467 O O . GLY B 1 196 ? -9.880 11.970 30.545 1.00 13.59 196 GLY B O 1
ATOM 3468 N N . HIS B 1 197 ? -8.193 10.572 29.993 1.00 10.95 197 HIS B N 1
ATOM 3469 C CA . HIS B 1 197 ? -8.633 9.488 30.870 1.00 10.95 197 HIS B CA 1
ATOM 3470 C C . HIS B 1 197 ? -7.914 9.439 32.183 1.00 10.40 197 HIS B C 1
ATOM 3471 O O . HIS B 1 197 ? -8.109 8.522 32.976 1.00 10.56 197 HIS B O 1
ATOM 3478 N N . ARG B 1 198 ? -7.038 10.415 32.401 1.00 10.59 198 ARG B N 1
ATOM 3479 C CA . ARG B 1 198 ? -6.498 10.736 33.733 1.00 11.28 198 ARG B CA 1
ATOM 3480 C C . ARG B 1 198 ? -5.908 12.127 33.624 1.00 10.63 198 ARG B C 1
ATOM 3481 O O . ARG B 1 198 ? -5.732 12.646 32.518 1.00 11.46 198 ARG B O 1
ATOM 3489 N N . GLY B 1 199 ? -5.656 12.743 34.763 1.00 9.73 199 GLY B N 1
ATOM 3490 C CA . GLY B 1 199 ? -5.164 14.110 34.795 1.00 9.65 199 GLY B CA 1
ATOM 3491 C C . GLY B 1 199 ? -3.679 14.188 34.508 1.00 8.90 199 GLY B C 1
ATOM 3492 O O . GLY B 1 199 ? -2.990 13.162 34.398 1.00 10.10 199 GLY B O 1
ATOM 3493 N N . GLN B 1 200 ? -3.187 15.418 34.431 1.00 8.94 200 GLN B N 1
ATOM 3494 C CA . GLN B 1 200 ? -1.757 15.639 34.252 1.00 8.93 200 GLN B CA 1
ATOM 3495 C C . GLN B 1 200 ? -0.982 14.766 35.226 1.00 8.95 200 GLN B C 1
ATOM 3496 O O . GLN B 1 200 ? -1.278 14.741 36.413 1.00 9.65 200 GLN B O 1
ATOM 3502 N N . TYR B 1 201 ? 0.036 14.078 34.728 1.00 8.43 201 TYR B N 1
ATOM 3503 C CA . TYR B 1 201 ? 0.808 13.161 35.560 1.00 8.54 201 TYR B CA 1
ATOM 3504 C C . TYR B 1 201 ? 1.986 13.875 36.227 1.00 8.80 201 TYR B C 1
ATOM 3505 O O . TYR B 1 201 ? 2.799 14.492 35.532 1.00 8.88 201 TYR B O 1
ATOM 3514 N N . LEU B 1 202 ? 2.093 13.774 37.544 1.00 8.85 202 LEU B N 1
ATOM 3515 C CA . LEU B 1 202 ? 3.205 14.376 38.284 1.00 9.61 202 LEU B CA 1
ATOM 3516 C C . LEU B 1 202 ? 3.846 13.357 39.197 1.00 9.97 202 LEU B C 1
ATOM 3517 O O . LEU B 1 202 ? 3.163 12.781 40.039 1.00 11.28 202 LEU B O 1
ATOM 3522 N N . ASP B 1 203 ? 5.146 13.126 39.063 1.00 9.81 203 ASP B N 1
ATOM 3523 C CA . ASP B 1 203 ? 5.877 12.360 40.097 1.00 9.89 203 ASP B CA 1
ATOM 3524 C C . ASP B 1 203 ? 6.168 13.225 41.320 1.00 10.77 203 ASP B C 1
ATOM 3525 O O . ASP B 1 203 ? 6.379 14.424 41.213 1.00 10.07 203 ASP B O 1
#

CATH classification: 3.90.79.10

Nearest PDB structures (foldseek):
  4hfq-assembly1_B  TM=6.899E-01  e=6.768E-39  Streptococcus pneumoniae TIGR4
  6nci-assembly1_A  TM=9.241E-01  e=1.464E-23  Bacillus cereus ATCC 14579
  6nci-assembly1_B  TM=6.530E-01  e=7.174E-21  Bacillus cereus ATCC 14579
  6nch-assembly1_B  TM=6.506E-01  e=5.541E-20  Bacillus cereus ATCC 14579
  3fk9-assembly1_B  TM=7.127E-01  e=1.474E-06  Halalkalibacterium halodurans

B-factor: mean 16.22, std 8.52, range [6.97, 60.82]

Secondary structure (DSSP, 8-state):
--HHHHHHHHHHHHHHHHHHHHH---HHHHHHHHHHHHHHHHHHHHH----HHHHHHHHS---SS--PEEEEEEE-EETTEEEEEEETT-S-EE-SEEEPPTTS-HHHHHHHHHHHHHSEEEEEEEEEEEEEHHHHS--SS-EEEEEEEEEEEEE-----SSEEEEEEEETTS---B-TTT--HHHHHHHHHHHTTSS--EE-/--HHHHHHHHHHHHHHHHHHHHH---HHHHHHHHHHHHHHHHHHHT-----HHHHHHHH--------PEEEEEEE-EETTEEEEEEETT-S-EE-SEEEPPTTS-HHHHHHHHHHHHHSEEEEEEEEEEEEEHHHHS--SS-EEEEEEEEEEEEE-----SSEEEEEEE-GGG---B-TTT--HHHHHHHHHHHTTSS--EE-

InterPro domains:
  IPR000086 NUDIX hydrolase domain [PF00293] (72-179)
  IPR000086 NUDIX hydrolase domain [PS51462] (60-195)
  IPR015797 NUDIX hydrolase-like domain superfamily [SSF55811] (23-194)
  IPR059176 UDP-X diphosphatase-like, N-terminal oligomerisation domain [PF12535] (5-58)